Protein AF-A0A9W4H0G3-F1 (afdb_monomer)

Radius of gyration: 52.72 Å; Cα contacts (8 Å, |Δi|>4): 383; chains: 1; bounding box: 109×53×174 Å

Secondary structure (DSSP, 8-state):
---PPPPPPTTS-HHHHHHHHHHHHHHHTT---HHHHHHHTT--HHHHHHHHTTSSPPPHHHHHHHHHHHHHHTTSPPPHHHHHHHHHHHHHHHHHH-HHHHHHHHHHHHHHHHHHHHHHHHHHHHHHHHHHHHHHHHHHHHHHHHHHHHHHHHHHHHHHHHHHHHHHHHHHHHHHHHHHHHHHHHHHHHHHHHHHHHHHHHHHHHHHHHHHHHHHHHHHHTT--TTSHHHHHHHHHHHHHHHHHHHHHHHHHHHHHHHT-S------S-TTTS-TTGGGS-HHHHHHHHHHHHHT--HHHHHHHHHHHHHHS-HHHHHHHHHHHHHTT-THHHHHHHHHHHHS-HHHHHHHHHHHGGGSSHHHHHHHHHHHHS-HHHHHHHHHHHHHTT-HHHHHHHHHHHHT-S-HHHHHHHHHH--THHHHHHHHHHHHHS-GGGHHHHHHHHHHH-HHHHHHHHHHHHHH-GGGHHHHHHHHTTS-HHHHHHHHHHHHHHHHHHTTS----

Sequence (505 aa):
MHGQLLPVSDSASPEARALAEGLRDVFSGLRVSVRRYAGRCHRDPGTVSRYLNGSRVPPWSFVRQLIADVSEAHETPIRPEVFDHVKSLHRAALQTSNTDMYKVQILQDQLEETDRDQQRARIREQALIEAVQIRQRRIAELETAQLELGSRAQEERKQWIQTADEFQKEQKDLRSEIQRLQGEIEYLKEELGETRSEKSNLEAKCVELEERLAVAEASADSGTESRDLDSLERAQKEAEDAKTELNALKEELARLRSTEAPKAANFPHTAADQLQNVADLTPQQVTKTILLADLRADQIANHRLVQDIGRSYPLGRLVEVLKALRSANNRWLIQILIAMAKYRSPSEIFTFITEYGAEGAFGSEALQWFAQKRTGNDFFKMLEIFRAHGMTSEVDEMFLSAAARKDPEGVEATMDALGGSDFDTFVDYIATQRRPESMPTLITQLQDSHPETTATIIYKMYKMRPSDTQSLHSVLSTLDMEKEARLMESIISRFEGEGEGEGDR

Organism: NCBI:txid1436133

Structure (mmCIF, N/CA/C/O backbone):
data_AF-A0A9W4H0G3-F1
#
_entry.id   AF-A0A9W4H0G3-F1
#
loop_
_atom_site.group_PDB
_atom_site.id
_atom_site.type_symbol
_atom_site.label_atom_id
_atom_site.label_alt_id
_atom_site.label_comp_id
_atom_site.label_asym_id
_atom_site.label_entity_id
_atom_site.label_seq_id
_atom_site.pdbx_PDB_ins_code
_atom_site.Cartn_x
_atom_site.Cartn_y
_atom_site.Cartn_z
_atom_site.occupancy
_atom_site.B_iso_or_equiv
_atom_site.auth_seq_id
_atom_site.auth_comp_id
_atom_site.auth_asym_id
_atom_site.auth_atom_id
_atom_site.pdbx_PDB_model_num
ATOM 1 N N . MET A 1 1 ? 16.906 5.871 -80.535 1.00 36.62 1 MET A N 1
ATOM 2 C CA . MET A 1 1 ? 18.376 5.829 -80.690 1.00 36.62 1 MET A CA 1
ATOM 3 C C . MET A 1 1 ? 19.023 6.346 -79.414 1.00 36.62 1 MET A C 1
ATOM 5 O O . MET A 1 1 ? 19.024 7.549 -79.177 1.00 36.62 1 MET A O 1
ATOM 9 N N . HIS A 1 2 ? 19.484 5.440 -78.549 1.00 44.16 2 HIS A N 1
ATOM 10 C CA . HIS A 1 2 ? 20.264 5.797 -77.365 1.00 44.16 2 HIS A CA 1
ATOM 11 C C . HIS A 1 2 ? 21.616 6.335 -77.840 1.00 44.16 2 HIS A C 1
ATOM 13 O O . HIS A 1 2 ? 22.370 5.602 -78.472 1.00 44.16 2 HIS A O 1
ATOM 19 N N . GLY A 1 3 ? 21.903 7.618 -77.610 1.00 54.47 3 GLY A N 1
ATOM 20 C CA . GLY A 1 3 ? 23.253 8.140 -77.818 1.00 54.47 3 GLY A CA 1
ATOM 21 C C . GLY A 1 3 ? 24.188 7.395 -76.873 1.00 54.47 3 GLY A C 1
ATOM 22 O O . GLY A 1 3 ? 24.069 7.570 -75.661 1.00 54.47 3 GLY A O 1
ATOM 23 N N . GLN A 1 4 ? 25.025 6.511 -77.415 1.00 60.03 4 GLN A N 1
ATOM 24 C CA . GLN A 1 4 ? 25.956 5.705 -76.631 1.00 60.03 4 GLN A CA 1
ATOM 25 C C . GLN A 1 4 ? 26.903 6.635 -75.866 1.00 60.03 4 GLN A C 1
ATOM 27 O O . GLN A 1 4 ? 27.499 7.546 -76.442 1.00 60.03 4 GLN A O 1
ATOM 32 N N . LEU A 1 5 ? 26.995 6.427 -74.550 1.00 73.88 5 LEU A N 1
ATOM 33 C CA . LEU A 1 5 ? 27.988 7.088 -73.710 1.00 73.88 5 LEU A CA 1
ATOM 34 C C . LEU A 1 5 ? 29.380 6.685 -74.207 1.00 73.88 5 LEU A C 1
ATOM 36 O O . LEU A 1 5 ? 29.642 5.502 -74.411 1.00 73.88 5 LEU A O 1
ATOM 40 N N . LEU A 1 6 ? 30.269 7.663 -74.389 1.00 75.25 6 LEU A N 1
ATOM 41 C CA . LEU A 1 6 ? 31.675 7.394 -74.696 1.00 75.25 6 LEU A CA 1
ATOM 42 C C . LEU A 1 6 ? 32.296 6.514 -73.591 1.00 75.25 6 LEU A C 1
ATOM 44 O O . LEU A 1 6 ? 31.882 6.632 -72.432 1.00 75.25 6 LEU A O 1
ATOM 48 N N . PRO A 1 7 ? 33.286 5.657 -73.896 1.00 79.75 7 PRO A N 1
ATOM 49 C CA . PRO A 1 7 ? 34.031 4.938 -72.861 1.00 79.75 7 PRO A CA 1
ATOM 50 C C . PRO A 1 7 ? 34.630 5.920 -71.836 1.00 79.75 7 PRO A C 1
ATOM 52 O O . PRO A 1 7 ? 34.842 7.099 -72.141 1.00 79.75 7 PRO A O 1
ATOM 55 N N . VAL A 1 8 ? 34.813 5.471 -70.589 1.00 81.50 8 VAL A N 1
ATOM 56 C CA . VAL A 1 8 ? 35.473 6.294 -69.558 1.00 81.50 8 VAL A CA 1
ATOM 57 C C . VAL A 1 8 ? 36.903 6.572 -70.025 1.00 81.50 8 VAL A C 1
ATOM 59 O O . VAL A 1 8 ? 37.542 5.680 -70.570 1.00 81.50 8 VAL A O 1
ATOM 62 N N . SER A 1 9 ? 37.387 7.809 -69.889 1.00 79.56 9 SER A N 1
ATOM 63 C CA . SER A 1 9 ? 38.674 8.196 -70.481 1.00 79.56 9 SER A CA 1
ATOM 64 C C . SER A 1 9 ? 39.849 7.436 -69.853 1.00 79.56 9 SER A C 1
ATOM 66 O O . SER A 1 9 ? 39.998 7.408 -68.627 1.00 79.56 9 SER A O 1
ATOM 68 N N . ASP A 1 10 ? 40.752 6.912 -70.682 1.00 77.75 10 ASP A N 1
A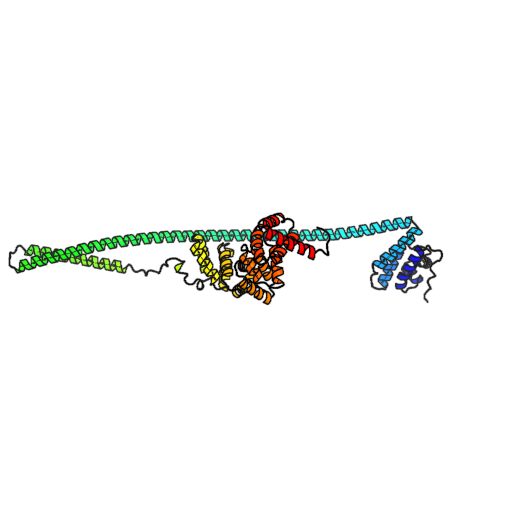TOM 69 C CA . ASP A 1 10 ? 42.004 6.297 -70.216 1.00 77.75 10 ASP A CA 1
ATOM 70 C C . ASP A 1 10 ? 42.951 7.328 -69.580 1.00 77.75 10 ASP A C 1
ATOM 72 O O . ASP A 1 10 ? 43.763 6.994 -68.723 1.00 77.75 10 ASP A O 1
ATOM 76 N N . SER A 1 11 ? 42.789 8.608 -69.928 1.00 79.69 11 SER A N 1
ATOM 77 C CA . SER A 1 11 ? 43.590 9.722 -69.407 1.00 79.69 11 SER A CA 1
ATOM 78 C C . SER A 1 11 ? 43.130 10.263 -68.044 1.00 79.69 11 SER A C 1
ATOM 80 O O . SER A 1 11 ? 43.718 11.225 -67.552 1.00 79.69 11 SER A O 1
ATOM 82 N N . ALA A 1 12 ? 42.036 9.745 -67.477 1.00 84.75 12 ALA A N 1
ATOM 83 C CA . ALA A 1 12 ? 41.513 10.193 -66.185 1.00 84.75 12 ALA A CA 1
ATOM 84 C C . ALA A 1 12 ? 42.270 9.533 -65.021 1.00 84.75 12 ALA A C 1
ATOM 86 O O . ALA A 1 12 ? 42.706 8.381 -65.130 1.00 84.75 12 ALA A O 1
ATOM 87 N N . SER A 1 13 ? 42.390 10.244 -63.894 1.00 91.19 13 SER A N 1
ATOM 88 C CA . SER A 1 13 ? 42.908 9.646 -62.660 1.00 91.19 13 SER A CA 1
ATOM 89 C C . SER A 1 13 ? 42.011 8.483 -62.205 1.00 91.19 13 SER A C 1
ATOM 91 O O . SER A 1 13 ? 40.814 8.471 -62.527 1.00 91.19 13 SER A O 1
ATOM 93 N N . PRO A 1 14 ? 42.551 7.497 -61.465 1.00 92.56 14 PRO A N 1
ATOM 94 C CA . PRO A 1 14 ? 41.766 6.379 -60.942 1.00 92.56 14 PRO A CA 1
ATOM 95 C C . PRO A 1 14 ? 40.518 6.828 -60.166 1.00 92.56 14 PRO A C 1
ATOM 97 O O . PRO A 1 14 ? 39.441 6.265 -60.340 1.00 92.56 14 PRO A O 1
ATOM 100 N N . GLU A 1 15 ? 40.632 7.900 -59.383 1.00 95.00 15 GLU A N 1
ATOM 101 C CA . GLU A 1 15 ? 39.551 8.454 -58.566 1.00 95.00 15 GLU A CA 1
ATOM 102 C C . GLU A 1 15 ? 38.477 9.137 -59.428 1.00 95.00 15 GLU A C 1
ATOM 104 O O . GLU A 1 15 ? 37.281 8.983 -59.179 1.00 95.00 15 GLU A O 1
ATOM 109 N N . ALA A 1 16 ? 38.878 9.854 -60.485 1.00 94.00 16 ALA A N 1
ATOM 110 C CA . ALA A 1 16 ? 37.942 10.470 -61.427 1.00 94.00 16 ALA A CA 1
ATOM 111 C C . ALA A 1 16 ? 37.203 9.426 -62.281 1.00 94.00 16 ALA A C 1
ATOM 113 O O . ALA A 1 16 ? 36.034 9.628 -62.620 1.00 94.00 16 ALA A O 1
ATOM 114 N N . ARG A 1 17 ? 37.858 8.300 -62.596 1.00 94.31 17 ARG A N 1
ATOM 115 C CA . ARG A 1 17 ? 37.243 7.140 -63.260 1.00 94.31 17 ARG A CA 1
ATOM 116 C C . ARG A 1 17 ? 36.185 6.489 -62.369 1.00 94.31 17 ARG A C 1
ATOM 118 O O . ARG A 1 17 ? 35.054 6.335 -62.818 1.00 94.31 17 ARG A O 1
ATOM 125 N N . ALA A 1 18 ? 36.517 6.216 -61.107 1.00 95.31 18 ALA A N 1
ATOM 126 C CA . ALA A 1 18 ? 35.584 5.630 -60.144 1.00 95.31 18 ALA A CA 1
ATOM 127 C C . ALA A 1 18 ? 34.345 6.519 -59.915 1.00 95.31 18 ALA A C 1
ATOM 129 O O . ALA A 1 18 ? 33.214 6.034 -59.916 1.00 95.31 18 ALA A O 1
ATOM 130 N N . LEU A 1 19 ? 34.528 7.843 -59.805 1.00 96.38 19 LEU A N 1
ATOM 131 C CA . LEU A 1 19 ? 33.403 8.782 -59.756 1.00 96.38 19 LEU A CA 1
ATOM 132 C C . LEU A 1 19 ? 32.550 8.723 -61.031 1.00 96.38 19 LEU A C 1
ATOM 134 O O . LEU A 1 19 ? 31.324 8.731 -60.949 1.00 96.38 19 LEU A O 1
ATOM 138 N N . ALA A 1 20 ? 33.174 8.700 -62.209 1.00 96.00 20 ALA A N 1
ATOM 139 C CA . ALA A 1 20 ? 32.451 8.665 -63.476 1.00 96.00 20 ALA A CA 1
ATOM 140 C C . ALA A 1 20 ? 31.594 7.400 -63.619 1.00 96.00 20 ALA A C 1
ATOM 142 O O . ALA A 1 20 ? 30.470 7.488 -64.109 1.00 96.00 20 ALA A O 1
ATOM 143 N N . GLU A 1 21 ? 32.097 6.253 -63.165 1.00 95.94 21 GLU A N 1
ATOM 144 C CA . GLU A 1 21 ? 31.357 4.989 -63.108 1.00 95.94 21 GLU A CA 1
ATOM 145 C C . GLU A 1 21 ? 30.159 5.093 -62.156 1.00 95.94 21 GLU A C 1
ATOM 147 O O . GLU A 1 21 ? 29.025 4.911 -62.596 1.00 95.94 21 GLU A O 1
ATOM 152 N N . GLY A 1 22 ? 30.367 5.549 -60.916 1.00 95.44 22 GLY A N 1
ATOM 153 C CA . GLY A 1 22 ? 29.266 5.751 -59.967 1.00 95.44 22 GLY A CA 1
ATOM 154 C C . GLY A 1 22 ? 28.200 6.739 -60.468 1.00 95.44 22 GLY A C 1
ATOM 155 O O . GLY A 1 22 ? 27.001 6.521 -60.297 1.00 95.44 22 GLY A O 1
ATOM 156 N N . LEU A 1 23 ? 28.604 7.813 -61.159 1.00 96.25 23 LEU A N 1
ATOM 157 C CA . LEU A 1 23 ? 27.663 8.760 -61.768 1.00 96.25 23 LEU A CA 1
ATOM 158 C C . LEU A 1 23 ? 26.910 8.164 -62.959 1.00 96.25 23 LEU A C 1
ATOM 160 O O . LEU A 1 23 ? 25.759 8.540 -63.180 1.00 96.25 23 LEU A O 1
ATOM 164 N N . ARG A 1 24 ? 27.523 7.263 -63.737 1.00 95.44 24 ARG A N 1
ATOM 165 C CA . ARG A 1 24 ? 26.830 6.540 -64.815 1.00 95.44 24 ARG A CA 1
ATOM 166 C C . ARG A 1 24 ? 25.776 5.603 -64.258 1.00 95.44 24 ARG A C 1
ATOM 168 O O . ARG A 1 24 ? 24.681 5.568 -64.815 1.00 95.44 24 ARG A O 1
ATOM 175 N N . ASP A 1 25 ? 26.086 4.910 -63.171 1.00 94.38 25 ASP A N 1
ATOM 176 C CA . ASP A 1 25 ? 25.150 4.002 -62.516 1.00 94.38 25 ASP A CA 1
ATOM 177 C C . ASP A 1 25 ? 23.925 4.769 -62.018 1.00 94.38 25 ASP A C 1
ATOM 179 O O . ASP A 1 25 ? 22.796 4.427 -62.375 1.00 94.38 25 ASP A O 1
ATOM 183 N N . VAL A 1 26 ? 24.135 5.891 -61.321 1.00 94.38 26 VAL A N 1
ATOM 184 C CA . VAL A 1 26 ? 23.048 6.791 -60.902 1.00 94.38 26 VAL A CA 1
ATOM 185 C C . VAL A 1 26 ? 22.286 7.350 -62.112 1.00 94.38 26 VAL A C 1
ATOM 187 O O . VAL A 1 26 ? 21.058 7.298 -62.155 1.00 94.38 26 VAL A O 1
ATOM 190 N N . PHE A 1 27 ? 22.989 7.838 -63.140 1.00 95.62 27 PHE A N 1
ATOM 191 C CA . PHE A 1 27 ? 22.377 8.403 -64.348 1.00 95.62 27 PHE A CA 1
ATOM 192 C C . PHE A 1 27 ? 21.528 7.391 -65.128 1.00 95.62 27 PHE A C 1
ATOM 194 O O . PHE A 1 27 ? 20.516 7.764 -65.728 1.00 95.62 27 PHE A O 1
ATOM 201 N N . SER A 1 28 ? 21.910 6.111 -65.116 1.00 93.06 28 SER A N 1
ATOM 202 C CA . SER A 1 28 ? 21.183 5.043 -65.806 1.00 93.06 28 SER A CA 1
ATOM 203 C C . SER A 1 28 ? 19.733 4.908 -65.318 1.00 93.06 28 SER A C 1
ATOM 205 O O . SER A 1 28 ? 18.846 4.606 -66.125 1.00 93.06 28 SER A O 1
ATOM 207 N N . GLY A 1 29 ? 19.472 5.249 -64.048 1.00 90.69 29 GLY A N 1
ATOM 208 C CA . GLY A 1 29 ? 18.135 5.274 -63.451 1.00 90.69 29 GLY A CA 1
ATOM 209 C C . GLY A 1 29 ? 17.160 6.213 -64.170 1.00 90.69 29 GLY A C 1
ATOM 210 O O . GLY A 1 29 ? 15.994 5.873 -64.357 1.00 90.69 29 GLY A O 1
ATOM 211 N N . LEU A 1 30 ? 17.642 7.338 -64.716 1.00 92.25 30 LEU A N 1
ATOM 212 C CA . LEU A 1 30 ? 16.787 8.314 -65.406 1.00 92.25 30 LEU A CA 1
ATOM 213 C C . LEU A 1 30 ? 16.228 7.827 -66.747 1.00 92.25 30 LEU A C 1
ATOM 215 O O . LEU A 1 30 ? 15.271 8.413 -67.256 1.00 92.25 30 LEU A O 1
ATOM 219 N N . ARG A 1 31 ? 16.857 6.826 -67.380 1.00 92.75 31 ARG A N 1
ATOM 220 C CA . ARG A 1 31 ? 16.489 6.306 -68.716 1.00 92.75 31 ARG A CA 1
ATOM 221 C C . ARG A 1 31 ? 16.353 7.386 -69.811 1.00 92.75 31 ARG A C 1
ATOM 223 O O . ARG A 1 31 ? 15.624 7.208 -70.789 1.00 92.75 31 ARG A O 1
ATOM 230 N N . VAL A 1 32 ? 17.078 8.503 -69.695 1.00 94.12 32 VAL A N 1
ATOM 231 C CA . VAL A 1 32 ? 17.123 9.583 -70.700 1.00 94.12 32 VAL A CA 1
ATOM 232 C C . VAL A 1 32 ? 18.492 9.679 -71.371 1.00 94.12 32 VAL A C 1
ATOM 234 O O . VAL A 1 32 ? 19.507 9.257 -70.829 1.00 94.12 32 VAL A O 1
ATOM 237 N N . SER A 1 33 ? 18.545 10.260 -72.573 1.00 94.62 33 SER A N 1
ATOM 238 C CA . SER A 1 33 ? 19.824 10.532 -73.237 1.00 94.62 33 SER A CA 1
ATOM 239 C C . SER A 1 33 ? 20.564 11.699 -72.577 1.00 94.62 33 SER A C 1
ATOM 241 O O . SER A 1 33 ? 19.934 12.637 -72.085 1.00 94.62 33 SER A O 1
ATOM 243 N N . VAL A 1 34 ? 21.902 11.698 -72.647 1.00 94.44 34 VAL A N 1
ATOM 244 C CA . VAL A 1 34 ? 22.754 12.788 -72.124 1.00 94.44 34 VAL A CA 1
ATOM 245 C C . VAL A 1 34 ? 22.317 14.151 -72.649 1.00 94.44 34 VAL A C 1
ATOM 247 O O . VAL A 1 34 ? 22.207 15.097 -71.882 1.00 94.44 34 VAL A O 1
ATOM 250 N N . ARG A 1 35 ? 22.004 14.256 -73.946 1.00 94.44 35 ARG A N 1
ATOM 251 C CA . ARG A 1 35 ? 21.556 15.513 -74.565 1.00 94.44 35 ARG A CA 1
ATOM 252 C C . ARG A 1 35 ? 20.224 16.002 -73.993 1.00 94.44 35 ARG A C 1
ATOM 254 O O . ARG A 1 35 ? 20.058 17.198 -73.781 1.00 94.44 35 ARG A O 1
ATOM 261 N N . ARG A 1 36 ? 19.290 15.082 -73.728 1.00 95.12 36 ARG A N 1
ATOM 262 C CA . ARG A 1 36 ? 17.996 15.405 -73.115 1.00 95.12 36 ARG A CA 1
ATOM 263 C C . ARG A 1 36 ? 18.170 15.821 -71.657 1.00 95.12 36 ARG A C 1
ATOM 265 O O . ARG A 1 36 ? 17.548 16.789 -71.237 1.00 95.12 36 ARG A O 1
ATOM 272 N N . TYR A 1 37 ? 19.029 15.128 -70.913 1.00 95.81 37 TYR A N 1
ATOM 273 C CA . TYR A 1 37 ? 19.329 15.480 -69.529 1.00 95.81 37 TYR A CA 1
ATOM 274 C C . TYR A 1 37 ? 20.061 16.819 -69.405 1.00 95.81 37 TYR A C 1
ATOM 276 O O . TYR A 1 37 ? 19.681 17.653 -68.594 1.00 95.81 37 TYR A O 1
ATOM 284 N N . ALA A 1 38 ? 21.047 17.070 -70.265 1.00 95.31 38 ALA A N 1
ATOM 285 C CA . ALA A 1 38 ? 21.763 18.340 -70.337 1.00 95.31 38 ALA A CA 1
ATOM 286 C C . ALA A 1 38 ? 20.810 19.523 -70.586 1.00 95.31 38 ALA A C 1
ATOM 288 O O . ALA A 1 38 ? 20.938 20.564 -69.947 1.00 95.31 38 ALA A O 1
ATOM 289 N N . GLY A 1 39 ? 19.794 19.330 -71.437 1.00 94.56 39 GLY A N 1
ATOM 290 C CA . GLY A 1 39 ? 18.720 20.306 -71.626 1.00 94.56 39 GLY A CA 1
ATOM 291 C C . GLY A 1 39 ? 17.882 20.554 -70.365 1.00 94.56 39 GLY A C 1
ATOM 292 O O . GLY A 1 39 ? 17.533 21.699 -70.103 1.00 94.56 39 GLY A O 1
ATOM 293 N N . ARG A 1 40 ? 17.605 19.512 -69.565 1.00 93.69 40 ARG A N 1
ATOM 294 C CA . ARG A 1 40 ? 16.868 19.631 -68.290 1.00 93.69 40 ARG A CA 1
ATOM 295 C C . ARG A 1 40 ? 17.660 20.379 -67.222 1.00 93.69 40 ARG A C 1
ATOM 297 O O . ARG A 1 40 ? 17.087 21.194 -66.517 1.00 93.69 40 ARG A O 1
ATOM 304 N N . CYS A 1 41 ? 18.966 20.138 -67.124 1.00 92.12 41 CYS A N 1
ATOM 305 C CA . CYS A 1 41 ? 19.822 20.814 -66.147 1.00 92.12 41 CYS A CA 1
ATOM 306 C C . CYS A 1 41 ? 20.472 22.106 -66.679 1.00 92.12 41 CYS A C 1
ATOM 308 O O . CYS A 1 41 ? 21.384 22.630 -66.040 1.00 92.12 41 CYS A O 1
ATOM 310 N N . HIS A 1 42 ? 20.025 22.612 -67.839 1.00 93.25 42 HIS A N 1
ATOM 311 C CA . HIS A 1 42 ? 20.534 23.822 -68.500 1.00 93.25 42 HIS A CA 1
ATOM 312 C C . HIS A 1 42 ? 22.064 23.850 -68.674 1.00 93.25 42 HIS A C 1
ATOM 314 O O . HIS A 1 42 ? 22.716 24.876 -68.477 1.00 93.25 42 HIS A O 1
ATOM 320 N N . ARG A 1 43 ? 22.661 22.713 -69.049 1.00 94.94 43 ARG A N 1
ATOM 321 C CA . ARG A 1 43 ? 24.102 22.581 -69.309 1.00 94.94 43 ARG A CA 1
ATOM 322 C C . ARG A 1 43 ? 24.370 22.149 -70.740 1.00 94.94 43 ARG A C 1
ATOM 324 O O . ARG A 1 43 ? 23.543 21.522 -71.395 1.00 94.94 43 ARG A O 1
ATOM 331 N N . ASP A 1 44 ? 25.572 22.452 -71.215 1.00 95.88 44 ASP A N 1
ATOM 332 C CA . ASP A 1 44 ? 26.033 21.962 -72.508 1.00 95.88 44 ASP A CA 1
ATOM 333 C C . ASP A 1 44 ? 26.163 20.417 -72.495 1.00 95.88 44 ASP A C 1
ATOM 335 O O . ASP A 1 44 ? 26.781 19.864 -71.572 1.00 95.88 44 ASP A O 1
ATOM 339 N N . PRO A 1 45 ? 25.625 19.693 -73.500 1.00 93.31 45 PRO A N 1
ATOM 340 C CA . PRO A 1 45 ? 25.727 18.235 -73.583 1.00 93.31 45 PRO A CA 1
ATOM 341 C C . PRO A 1 45 ? 27.164 17.705 -73.553 1.00 93.31 45 PRO A C 1
ATOM 343 O O . PRO A 1 45 ? 27.412 16.641 -72.983 1.00 93.31 45 PRO A O 1
ATOM 346 N N . GLY A 1 46 ? 28.117 18.445 -74.128 1.00 93.88 46 GLY A N 1
ATOM 347 C CA . GLY A 1 46 ? 29.535 18.103 -74.081 1.00 93.88 46 GLY A CA 1
ATOM 348 C C . GLY A 1 46 ? 30.090 18.177 -72.661 1.00 93.88 46 GLY A C 1
ATOM 349 O O . GLY A 1 46 ? 30.848 17.303 -72.251 1.00 93.88 46 GLY A O 1
ATOM 350 N N . THR A 1 47 ? 29.659 19.158 -71.869 1.00 94.50 47 THR A N 1
ATOM 351 C CA . THR A 1 47 ? 30.043 19.278 -70.454 1.00 94.50 47 THR A CA 1
ATOM 352 C C . THR A 1 47 ? 29.521 18.111 -69.616 1.00 94.50 47 THR A C 1
ATOM 354 O O . THR A 1 47 ? 30.291 17.514 -68.868 1.00 94.50 47 THR A O 1
ATOM 357 N N . VAL A 1 48 ? 28.250 17.730 -69.780 1.00 95.50 48 VAL A N 1
ATOM 358 C CA . VAL A 1 48 ? 27.677 16.565 -69.078 1.00 95.50 48 VAL A CA 1
ATOM 359 C C . VAL A 1 48 ? 28.383 15.275 -69.496 1.00 95.50 48 VAL A C 1
ATOM 361 O O . VAL A 1 48 ? 28.734 14.458 -68.648 1.00 95.50 48 VAL A O 1
ATOM 364 N N . SER A 1 49 ? 28.676 15.117 -70.790 1.00 95.12 49 SER A N 1
ATOM 365 C CA . SER A 1 49 ? 29.448 13.974 -71.282 1.00 95.12 49 SER A CA 1
ATOM 366 C C . SER A 1 49 ? 30.856 13.923 -70.684 1.00 95.12 49 SER A C 1
ATOM 368 O O . SER A 1 49 ? 31.337 12.834 -70.384 1.00 95.12 49 SER A O 1
ATOM 370 N N . ARG A 1 50 ? 31.514 15.076 -70.499 1.00 94.75 50 ARG A N 1
ATOM 371 C CA . ARG A 1 50 ? 32.842 15.170 -69.873 1.00 94.75 50 ARG A CA 1
ATOM 372 C C . ARG A 1 50 ? 32.829 14.829 -68.377 1.00 94.75 50 ARG A C 1
ATOM 374 O O . ARG A 1 50 ? 33.827 14.349 -67.854 1.00 94.75 50 ARG A O 1
ATOM 381 N N . TYR A 1 51 ? 31.705 15.048 -67.697 1.00 96.00 51 TYR A N 1
ATOM 382 C CA . TYR A 1 51 ? 31.519 14.604 -66.314 1.00 96.00 51 TYR A CA 1
ATOM 383 C C . TYR A 1 51 ? 31.322 13.093 -66.243 1.00 96.00 51 TYR A C 1
ATOM 385 O O . TYR A 1 51 ? 32.031 12.405 -65.517 1.00 96.00 51 TYR A O 1
ATOM 393 N N . LEU A 1 52 ? 30.409 12.566 -67.062 1.00 95.00 52 LEU A N 1
ATOM 394 C CA . LEU A 1 52 ? 30.102 11.137 -67.088 1.00 95.00 52 LEU A CA 1
ATOM 395 C C . LEU A 1 52 ? 31.251 10.289 -67.651 1.00 95.00 52 LEU A C 1
ATOM 397 O O . LEU A 1 52 ? 31.239 9.083 -67.473 1.00 95.00 52 LEU A O 1
ATOM 401 N N . ASN A 1 53 ? 32.237 10.852 -68.354 1.00 93.94 53 ASN A N 1
ATOM 402 C CA . ASN A 1 53 ? 33.420 10.115 -68.829 1.00 93.94 53 ASN A CA 1
ATOM 403 C C . ASN A 1 53 ? 34.687 10.325 -67.979 1.00 93.94 53 ASN A C 1
ATOM 405 O O . ASN A 1 53 ? 35.744 9.831 -68.366 1.00 93.94 53 ASN A O 1
ATOM 409 N N . GLY A 1 54 ? 34.596 11.071 -66.871 1.00 92.81 54 GLY A N 1
ATOM 410 C CA . GLY A 1 54 ? 35.704 11.290 -65.934 1.00 92.81 54 GLY A CA 1
ATOM 411 C C . GLY A 1 54 ? 36.786 12.267 -66.406 1.00 92.81 54 GLY A C 1
ATOM 412 O O . GLY A 1 54 ? 37.729 12.532 -65.670 1.00 92.81 54 GLY A O 1
ATOM 413 N N . SER A 1 55 ? 36.657 12.849 -67.604 1.00 92.44 55 SER A N 1
ATOM 414 C CA . SER A 1 55 ? 37.601 13.855 -68.129 1.00 92.44 55 SER A CA 1
ATOM 415 C C . SER A 1 55 ? 37.564 15.185 -67.367 1.00 92.44 55 SER A C 1
ATOM 417 O O . SER A 1 55 ? 38.500 15.980 -67.447 1.00 92.44 55 SER A O 1
ATOM 419 N N . ARG A 1 56 ? 36.477 15.447 -66.633 1.00 93.62 56 ARG A N 1
ATOM 420 C CA . ARG A 1 56 ? 36.312 16.608 -65.759 1.00 93.62 56 ARG A CA 1
ATOM 421 C C . ARG A 1 56 ? 35.491 16.215 -64.537 1.00 93.62 56 ARG A C 1
ATOM 423 O O . ARG A 1 56 ? 34.425 15.631 -64.685 1.00 93.62 56 ARG A O 1
ATOM 430 N N . VAL A 1 57 ? 35.928 16.615 -63.346 1.00 94.94 57 VAL A N 1
ATOM 431 C CA . VAL A 1 57 ? 35.147 16.410 -62.119 1.00 94.94 57 VAL A CA 1
ATOM 432 C C . VAL A 1 57 ? 33.978 17.412 -62.082 1.00 94.94 57 VAL A C 1
ATOM 434 O O . VAL A 1 57 ? 34.207 18.619 -62.238 1.00 94.94 57 VAL A O 1
ATOM 437 N N . PRO A 1 58 ? 32.716 16.958 -61.944 1.00 94.56 58 PRO A N 1
ATOM 438 C CA . PRO A 1 58 ? 31.569 17.856 -61.849 1.00 94.56 58 PRO A CA 1
ATOM 439 C C . PRO A 1 58 ? 31.563 18.651 -60.536 1.00 94.56 58 PRO A C 1
ATOM 441 O O . PRO A 1 58 ? 32.042 18.160 -59.515 1.00 94.56 58 PRO A O 1
ATOM 444 N N . PRO A 1 59 ? 30.963 19.856 -60.506 1.00 92.38 59 PRO A N 1
ATOM 445 C CA . PRO A 1 59 ? 30.662 20.523 -59.243 1.00 92.38 59 PRO A CA 1
ATOM 446 C C . PRO A 1 59 ? 29.634 19.708 -58.444 1.00 92.38 59 PRO A C 1
ATOM 448 O O . PRO A 1 59 ? 28.741 19.094 -59.030 1.00 92.38 59 PRO A O 1
ATOM 451 N N . TRP A 1 60 ? 29.704 19.752 -57.111 1.00 92.06 60 TRP A N 1
ATOM 452 C CA . TRP A 1 60 ? 28.808 18.976 -56.242 1.00 92.06 60 TRP A CA 1
ATOM 453 C C . TRP A 1 60 ? 27.318 19.289 -56.462 1.00 92.06 60 TRP A C 1
ATOM 455 O O . TRP A 1 60 ? 26.472 18.401 -56.397 1.00 92.06 60 TRP A O 1
ATOM 465 N N . SER A 1 61 ? 26.980 20.529 -56.835 1.00 90.56 61 SER A N 1
ATOM 466 C CA . SER A 1 61 ? 25.608 20.914 -57.201 1.00 90.56 61 SER A CA 1
ATOM 467 C C . SER A 1 61 ? 25.040 20.119 -58.380 1.00 90.56 61 SER A C 1
ATOM 469 O O . SER A 1 61 ? 23.856 19.804 -58.378 1.00 90.56 61 SER A O 1
ATOM 471 N N . PHE A 1 62 ? 25.873 19.751 -59.360 1.00 95.44 62 PHE A N 1
ATOM 472 C CA . PHE A 1 62 ? 25.450 18.895 -60.469 1.00 95.44 62 PHE A CA 1
ATOM 473 C C . PHE A 1 62 ? 25.166 17.468 -59.991 1.00 95.44 62 PHE A C 1
ATOM 475 O O . PHE A 1 62 ? 24.160 16.886 -60.380 1.00 95.44 62 PHE A O 1
ATOM 482 N N . VAL A 1 63 ? 26.028 16.923 -59.128 1.00 95.44 63 VAL A N 1
ATOM 483 C CA . VAL A 1 63 ? 25.864 15.569 -58.579 1.00 95.44 63 VAL A CA 1
ATOM 484 C C . VAL A 1 63 ? 24.594 15.476 -57.729 1.00 95.44 63 VAL A C 1
ATOM 486 O O . VAL A 1 63 ? 23.800 14.561 -57.922 1.00 95.44 63 VAL A O 1
ATOM 489 N N . ARG A 1 64 ? 24.344 16.463 -56.856 1.00 93.94 64 ARG A N 1
ATOM 490 C CA . ARG A 1 64 ? 23.104 16.540 -56.065 1.00 93.94 64 ARG A CA 1
ATOM 491 C C . ARG A 1 64 ? 21.856 16.639 -56.938 1.00 93.94 64 ARG A C 1
ATOM 493 O O . ARG A 1 64 ? 20.896 15.927 -56.670 1.00 93.94 64 ARG A O 1
ATOM 500 N N . GLN A 1 65 ? 21.880 17.477 -57.978 1.00 95.25 65 GLN A N 1
ATOM 501 C CA . GLN A 1 65 ? 20.756 17.593 -58.912 1.00 95.25 65 GLN A CA 1
ATOM 502 C C . GLN A 1 65 ? 20.478 16.257 -59.608 1.00 95.25 65 GLN A C 1
ATOM 504 O O . GLN A 1 65 ? 19.333 15.835 -59.671 1.00 95.25 65 GLN A O 1
ATOM 509 N N . LEU A 1 66 ? 21.523 15.557 -60.059 1.00 95.75 66 LEU A N 1
ATOM 510 C CA . LEU A 1 66 ? 21.380 14.249 -60.694 1.00 95.75 66 LEU A CA 1
ATOM 511 C C . LEU A 1 66 ? 20.726 13.216 -59.771 1.00 95.75 66 LEU A C 1
ATOM 513 O O . LEU A 1 66 ? 19.815 12.512 -60.192 1.00 95.75 66 LEU A O 1
ATOM 517 N N . ILE A 1 67 ? 21.158 13.147 -58.515 1.00 95.44 67 ILE A N 1
ATOM 518 C CA . ILE A 1 67 ? 20.569 12.253 -57.509 1.00 95.44 67 ILE A CA 1
ATOM 519 C C . ILE A 1 67 ? 19.104 12.633 -57.231 1.00 95.44 67 ILE A C 1
ATOM 521 O O . ILE A 1 67 ? 18.248 11.751 -57.137 1.00 95.44 67 ILE A O 1
ATOM 525 N N . ALA A 1 68 ? 18.797 13.928 -57.124 1.00 93.75 68 ALA A N 1
ATOM 526 C CA . ALA A 1 68 ? 17.431 14.406 -56.919 1.00 93.75 68 ALA A CA 1
ATOM 527 C C . ALA A 1 68 ? 16.518 14.023 -58.094 1.00 93.75 68 ALA A C 1
ATOM 529 O O . ALA A 1 68 ? 15.473 13.415 -57.876 1.00 93.75 68 ALA A O 1
ATOM 530 N N . ASP A 1 69 ? 16.964 14.271 -59.328 1.00 94.94 69 ASP A N 1
ATOM 531 C CA . ASP A 1 69 ? 16.220 13.934 -60.544 1.00 94.94 69 ASP A CA 1
ATOM 532 C C . ASP A 1 69 ? 15.971 12.416 -60.652 1.00 94.94 69 ASP A C 1
ATOM 534 O O . ASP A 1 69 ? 14.930 11.982 -61.145 1.00 94.94 69 ASP A O 1
ATOM 538 N N . VAL A 1 70 ? 16.928 11.589 -60.207 1.00 94.75 70 VAL A N 1
ATOM 539 C CA . VAL A 1 70 ? 16.789 10.120 -60.180 1.00 94.75 70 VAL A CA 1
ATOM 540 C C . VAL A 1 70 ? 15.784 9.690 -59.118 1.00 94.75 70 VAL A C 1
ATOM 542 O O . VAL A 1 70 ? 14.937 8.845 -59.398 1.00 94.75 70 VAL A O 1
ATOM 545 N N . SER A 1 71 ? 15.842 10.282 -57.923 1.00 92.44 71 SER A N 1
ATOM 546 C CA . SER A 1 71 ? 14.879 9.999 -56.848 1.00 92.44 71 SER A CA 1
ATOM 547 C C . SER A 1 71 ? 13.452 10.354 -57.276 1.00 92.44 71 SER A C 1
ATOM 549 O O . SER A 1 71 ? 12.529 9.578 -57.046 1.00 92.44 71 SER A O 1
ATOM 551 N N . GLU A 1 72 ? 13.281 11.493 -57.955 1.00 93.62 72 GLU A N 1
ATOM 552 C CA . GLU A 1 72 ? 11.997 11.935 -58.504 1.00 93.62 72 GLU A CA 1
ATOM 553 C C . GLU A 1 72 ? 11.495 10.987 -59.601 1.00 93.62 72 GLU A C 1
ATOM 555 O O . GLU A 1 72 ? 10.346 10.556 -59.567 1.00 93.62 72 GLU A O 1
ATOM 560 N N . ALA A 1 73 ? 12.362 10.585 -60.536 1.00 92.62 73 ALA A N 1
ATOM 561 C CA . ALA A 1 73 ? 11.996 9.671 -61.619 1.00 92.62 73 ALA A CA 1
ATOM 562 C C . ALA A 1 73 ? 11.593 8.261 -61.141 1.00 92.62 73 ALA A C 1
ATOM 564 O O . ALA A 1 73 ? 10.889 7.555 -61.865 1.00 92.62 73 ALA A O 1
ATOM 565 N 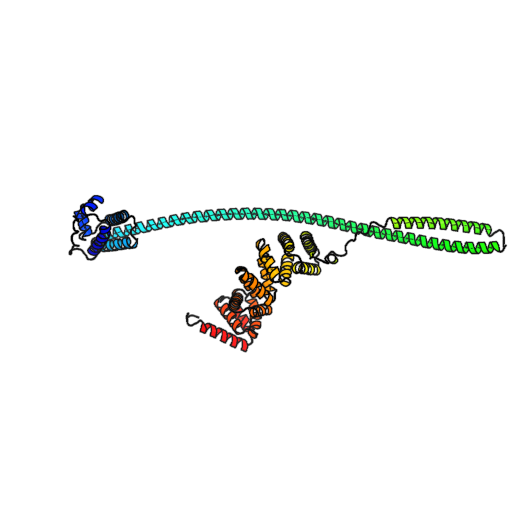N . HIS A 1 74 ? 12.050 7.844 -59.957 1.00 88.62 74 HIS A N 1
ATOM 566 C CA . HIS A 1 74 ? 11.730 6.548 -59.354 1.00 88.62 74 HIS A CA 1
ATOM 567 C C . HIS A 1 74 ? 10.665 6.617 -58.249 1.00 88.62 74 HIS A C 1
ATOM 569 O O . HIS A 1 74 ? 10.356 5.577 -57.666 1.00 88.62 74 HIS A O 1
ATOM 575 N N . GLU A 1 75 ? 10.142 7.809 -57.928 1.00 89.06 75 GLU A N 1
ATOM 576 C CA . GLU A 1 75 ? 9.196 8.060 -56.821 1.00 89.06 75 GLU A CA 1
ATOM 577 C C . GLU A 1 75 ? 9.648 7.475 -55.465 1.00 89.06 75 GLU A C 1
ATOM 579 O O . GLU A 1 75 ? 8.858 7.289 -54.542 1.00 89.06 75 GLU A O 1
ATOM 584 N N . THR A 1 76 ? 10.940 7.174 -55.332 1.00 85.81 76 THR A N 1
ATOM 585 C CA . THR A 1 76 ? 11.527 6.510 -54.170 1.00 85.81 76 THR A CA 1
ATOM 586 C C . THR A 1 76 ? 12.769 7.293 -53.765 1.00 85.81 76 THR A C 1
ATOM 588 O O . THR A 1 76 ? 13.630 7.536 -54.617 1.00 85.81 76 THR A O 1
ATOM 591 N N . PRO A 1 77 ? 12.909 7.688 -52.487 1.00 86.31 77 PRO A N 1
ATOM 592 C CA . PRO A 1 77 ? 14.114 8.363 -52.034 1.00 86.31 77 PRO A CA 1
ATOM 593 C C . PRO A 1 77 ? 15.323 7.443 -52.221 1.00 86.31 77 PRO A C 1
ATOM 595 O O . PRO A 1 77 ? 15.298 6.271 -51.834 1.00 86.31 77 PRO A O 1
ATOM 598 N N . ILE A 1 78 ? 16.394 7.974 -52.816 1.00 89.69 78 ILE A N 1
ATOM 599 C CA . ILE A 1 78 ? 17.669 7.259 -52.877 1.00 89.69 78 ILE A CA 1
ATOM 600 C C . ILE A 1 78 ? 18.135 6.960 -51.453 1.00 89.69 78 ILE A C 1
ATOM 602 O O . ILE A 1 78 ? 18.080 7.808 -50.560 1.00 89.69 78 ILE A O 1
ATOM 606 N N . ARG A 1 79 ? 18.596 5.725 -51.258 1.00 90.88 79 ARG A N 1
ATOM 607 C CA . ARG A 1 79 ? 19.123 5.259 -49.980 1.00 90.88 79 ARG A CA 1
ATOM 608 C C . ARG A 1 79 ? 20.313 6.128 -49.533 1.00 90.88 79 ARG A C 1
ATOM 610 O O . ARG A 1 79 ? 21.175 6.411 -50.374 1.00 90.88 79 ARG A O 1
ATOM 617 N N . PRO A 1 80 ? 20.402 6.523 -48.248 1.00 88.69 80 PRO A N 1
ATOM 618 C CA . PRO A 1 80 ? 21.489 7.364 -47.737 1.00 88.69 80 PRO A CA 1
ATOM 619 C C . PRO A 1 80 ? 22.882 6.816 -48.066 1.00 88.69 80 PRO A C 1
ATOM 621 O O . PRO A 1 80 ? 23.778 7.572 -48.429 1.00 88.69 80 PRO A O 1
ATOM 624 N N . GLU A 1 81 ? 23.039 5.492 -48.060 1.00 91.31 81 GLU A N 1
ATOM 625 C CA . GLU A 1 81 ? 24.316 4.823 -48.309 1.00 91.31 81 GLU A CA 1
ATOM 626 C C . GLU A 1 81 ? 24.832 5.067 -49.735 1.00 91.31 81 GLU A C 1
ATOM 628 O O . GLU A 1 81 ? 26.033 5.220 -49.950 1.00 91.31 81 GLU A O 1
ATOM 633 N N . VAL A 1 82 ? 23.931 5.149 -50.723 1.00 91.50 82 VAL A N 1
ATOM 634 C CA . VAL A 1 82 ? 24.293 5.440 -52.121 1.00 91.50 82 VAL A CA 1
ATOM 635 C C . VAL A 1 82 ? 24.716 6.901 -52.266 1.00 91.50 82 VAL A C 1
ATOM 637 O O . VAL A 1 82 ? 25.680 7.200 -52.971 1.00 91.50 82 VAL A O 1
ATOM 640 N N . PHE A 1 83 ? 24.029 7.812 -51.574 1.00 91.94 83 PHE A N 1
ATOM 641 C CA . PHE A 1 83 ? 24.390 9.227 -51.552 1.00 91.94 83 PHE A CA 1
ATOM 642 C C . PHE A 1 83 ? 25.780 9.440 -50.943 1.00 91.94 83 PHE A C 1
ATOM 644 O O . PHE A 1 83 ? 26.619 10.110 -51.549 1.00 91.94 83 PHE A O 1
ATOM 651 N N . ASP A 1 84 ? 26.047 8.822 -49.792 1.00 91.56 84 ASP A N 1
ATOM 652 C CA . ASP A 1 84 ? 27.334 8.911 -49.101 1.00 91.56 84 ASP A CA 1
ATOM 653 C C . ASP A 1 84 ? 28.461 8.268 -49.910 1.00 91.56 84 ASP A C 1
ATOM 655 O O . ASP A 1 84 ? 29.566 8.815 -49.987 1.00 91.56 84 ASP A O 1
ATOM 659 N N . HIS A 1 85 ? 28.176 7.156 -50.594 1.00 94.12 85 HIS A N 1
ATOM 660 C CA . HIS A 1 85 ? 29.132 6.520 -51.491 1.00 94.12 85 HIS A CA 1
ATOM 661 C C . HIS A 1 85 ? 29.527 7.442 -52.656 1.00 94.12 85 HIS A C 1
ATOM 663 O O . HIS A 1 85 ? 30.714 7.692 -52.875 1.00 94.12 85 HIS A O 1
ATOM 669 N N . VAL A 1 86 ? 28.551 8.031 -53.357 1.00 94.94 86 VAL A N 1
ATOM 670 C CA . VAL A 1 86 ? 28.812 8.975 -54.459 1.00 94.94 86 VAL A CA 1
ATOM 671 C C . VAL A 1 86 ? 29.507 10.245 -53.953 1.00 94.94 86 VAL A C 1
ATOM 673 O O . VAL A 1 86 ? 30.399 10.771 -54.624 1.00 94.94 86 VAL A O 1
ATOM 676 N N . LYS A 1 87 ? 29.164 10.719 -52.748 1.00 93.25 87 LYS A N 1
ATOM 677 C CA . LYS A 1 87 ? 29.843 11.842 -52.083 1.00 93.25 87 LYS A CA 1
ATOM 678 C C . LYS A 1 87 ? 31.312 11.532 -51.790 1.00 93.25 87 LYS A C 1
ATOM 680 O O . LYS A 1 87 ? 32.173 12.382 -52.015 1.00 93.25 87 LYS A O 1
ATOM 685 N N . SER A 1 88 ? 31.608 10.319 -51.328 1.00 94.12 88 SER A N 1
ATOM 686 C CA . SER A 1 88 ? 32.974 9.852 -51.067 1.00 94.12 88 SER A CA 1
ATOM 687 C C . SER A 1 88 ? 33.809 9.788 -52.350 1.00 94.12 88 SER A C 1
ATOM 689 O O . SER A 1 88 ? 34.897 10.367 -52.411 1.00 94.12 88 SER A O 1
ATOM 691 N N . LEU A 1 89 ? 33.260 9.195 -53.418 1.00 96.06 89 LEU A N 1
ATOM 692 C CA . LEU A 1 89 ? 33.904 9.159 -54.738 1.00 96.06 89 LEU A CA 1
ATOM 693 C C . LEU A 1 89 ? 34.170 10.568 -55.284 1.00 96.06 89 LEU A C 1
ATOM 695 O O . LEU A 1 89 ? 35.231 10.841 -55.848 1.00 96.06 89 LEU A O 1
ATOM 699 N N . HIS A 1 90 ? 33.222 11.488 -55.087 1.00 95.12 90 HIS A N 1
ATOM 700 C CA . HIS A 1 90 ? 33.353 12.876 -55.528 1.00 95.12 90 HIS A CA 1
ATOM 701 C C . HIS A 1 90 ? 34.482 13.610 -54.805 1.00 95.12 90 HIS A C 1
ATOM 703 O O . HIS A 1 90 ? 35.296 14.275 -55.449 1.00 95.12 90 HIS A O 1
ATOM 709 N N . ARG A 1 91 ? 34.583 13.430 -53.485 1.00 92.75 91 ARG A N 1
ATOM 710 C CA . ARG A 1 91 ? 35.668 13.976 -52.661 1.00 92.75 91 ARG A CA 1
ATOM 711 C C . ARG A 1 91 ? 37.035 13.446 -53.090 1.00 92.75 91 ARG A C 1
ATOM 713 O O . ARG A 1 91 ? 37.945 14.251 -53.276 1.00 92.75 91 ARG A O 1
ATOM 720 N N . ALA A 1 92 ? 37.162 12.138 -53.317 1.00 93.75 92 ALA A N 1
ATOM 721 C CA . ALA A 1 92 ? 38.411 11.525 -53.776 1.00 93.75 92 ALA A CA 1
ATOM 722 C C . ALA A 1 92 ? 38.863 12.082 -55.142 1.00 93.75 92 ALA A C 1
ATOM 724 O O . ALA A 1 92 ? 40.031 12.427 -55.335 1.00 93.75 92 ALA A O 1
ATOM 725 N N . ALA A 1 93 ? 37.925 12.256 -56.078 1.00 94.56 93 ALA A N 1
ATOM 726 C CA . ALA A 1 93 ? 38.211 12.842 -57.385 1.00 94.56 93 ALA A CA 1
ATOM 727 C C . ALA A 1 93 ? 38.554 14.345 -57.308 1.00 94.56 93 ALA A C 1
ATOM 729 O O . ALA A 1 93 ? 39.410 14.834 -58.049 1.00 94.56 93 ALA A O 1
ATOM 730 N N . LEU A 1 94 ? 37.910 15.106 -56.415 1.00 94.06 94 LEU A N 1
ATOM 731 C CA . LEU A 1 94 ? 38.241 16.518 -56.195 1.00 94.06 94 LEU A CA 1
ATOM 732 C C . LEU A 1 94 ? 39.614 16.698 -55.550 1.00 94.06 94 LEU A C 1
ATOM 734 O O . LEU A 1 94 ? 40.354 17.586 -55.960 1.00 94.06 94 LEU A O 1
ATOM 738 N N . GLN A 1 95 ? 39.972 15.854 -54.584 1.00 93.38 95 GLN A N 1
ATOM 739 C CA . GLN A 1 95 ? 41.253 15.939 -53.884 1.00 93.38 95 GLN A CA 1
ATOM 740 C C . GLN A 1 95 ? 42.447 15.795 -54.839 1.00 93.38 95 GLN A C 1
ATOM 742 O O . GLN A 1 95 ? 43.453 16.478 -54.664 1.00 93.38 95 GLN A O 1
ATOM 747 N N . THR A 1 96 ? 42.329 14.945 -55.863 1.00 92.88 96 THR A N 1
ATOM 748 C CA . THR A 1 96 ? 43.392 14.715 -56.856 1.00 92.88 96 THR A CA 1
ATOM 749 C C . THR A 1 96 ? 43.418 15.757 -57.973 1.00 92.88 96 THR A C 1
ATOM 751 O O . THR A 1 96 ? 44.481 16.035 -58.524 1.00 92.88 96 THR A O 1
ATOM 754 N N . SER A 1 97 ? 42.270 16.351 -58.313 1.00 90.69 97 SER A N 1
ATOM 755 C CA . SER A 1 97 ? 42.153 17.280 -59.446 1.00 90.69 97 SER A CA 1
ATOM 756 C C . SER A 1 97 ? 42.230 18.762 -59.066 1.00 90.69 97 SER A C 1
ATOM 758 O O . SER A 1 97 ? 42.719 19.561 -59.865 1.00 90.69 97 SER A O 1
ATOM 760 N N . ASN A 1 98 ? 41.739 19.158 -57.884 1.00 89.56 98 ASN A N 1
ATOM 761 C CA . ASN A 1 98 ? 41.726 20.546 -57.418 1.00 89.56 98 ASN A CA 1
ATOM 762 C C . ASN A 1 98 ? 41.626 20.649 -55.879 1.00 89.56 98 ASN A C 1
ATOM 764 O O . ASN A 1 98 ? 40.536 20.659 -55.298 1.00 89.56 98 ASN A O 1
ATOM 768 N N . THR A 1 99 ? 42.780 20.806 -55.227 1.00 89.25 99 THR A N 1
ATOM 769 C CA . THR A 1 99 ? 42.911 20.874 -53.763 1.00 89.25 99 THR A CA 1
ATOM 770 C C . THR A 1 99 ? 42.139 22.030 -53.118 1.00 89.25 99 THR A C 1
ATOM 772 O O . THR A 1 99 ? 41.596 21.867 -52.026 1.00 89.25 99 THR A O 1
ATOM 775 N N . ASP A 1 100 ? 42.059 23.197 -53.761 1.00 88.69 100 ASP A N 1
ATOM 776 C CA . ASP A 1 100 ? 41.379 24.362 -53.176 1.00 88.69 100 ASP A CA 1
ATOM 777 C C . ASP A 1 100 ? 39.857 24.198 -53.209 1.00 88.69 100 ASP A C 1
ATOM 779 O O . ASP A 1 100 ? 39.179 24.461 -52.214 1.00 88.69 100 ASP A O 1
ATOM 783 N N . MET A 1 101 ? 39.315 23.659 -54.306 1.00 83.69 101 MET A N 1
ATOM 784 C CA . MET A 1 101 ? 37.893 23.307 -54.389 1.00 83.69 101 MET A CA 1
ATOM 785 C C . MET A 1 101 ? 37.515 22.190 -53.412 1.00 83.69 101 MET A C 1
ATOM 787 O O . MET A 1 101 ? 36.425 22.223 -52.843 1.00 83.69 101 MET A O 1
ATOM 791 N N . TYR A 1 102 ? 38.416 21.232 -53.175 1.00 87.56 102 TYR A N 1
ATOM 792 C CA . TYR A 1 102 ? 38.236 20.202 -52.153 1.00 87.56 102 TYR A CA 1
ATOM 793 C C . TYR A 1 102 ? 38.113 20.803 -50.740 1.00 87.56 102 TYR A C 1
ATOM 795 O O . TYR A 1 102 ? 37.194 20.448 -50.003 1.00 87.56 102 TYR A O 1
ATOM 803 N N . LYS A 1 103 ? 38.965 21.774 -50.377 1.00 91.00 103 LYS A N 1
ATOM 804 C CA . LYS A 1 103 ? 38.872 22.479 -49.083 1.00 91.00 103 LYS A CA 1
ATOM 805 C C . LYS A 1 103 ? 37.554 23.238 -48.925 1.00 91.00 103 LYS A C 1
ATOM 807 O O . LYS A 1 103 ? 36.930 23.151 -47.871 1.00 91.00 103 LYS A O 1
ATOM 812 N N . VAL A 1 104 ? 37.111 23.951 -49.965 1.00 89.81 104 VAL A N 1
ATOM 813 C CA . VAL A 1 104 ? 35.814 24.653 -49.952 1.00 89.81 104 VAL A CA 1
ATOM 814 C C . VAL A 1 104 ? 34.665 23.665 -49.747 1.00 89.81 104 VAL A C 1
ATOM 816 O O . VAL A 1 104 ? 33.773 23.931 -48.946 1.00 89.81 104 VAL A O 1
ATOM 819 N N . GLN A 1 105 ? 34.707 22.508 -50.413 1.00 86.44 105 GLN A N 1
ATOM 820 C CA . GLN A 1 105 ? 33.689 21.469 -50.260 1.00 86.44 105 GLN A CA 1
ATOM 821 C C . GLN A 1 105 ? 33.654 20.895 -48.834 1.00 86.44 105 GLN A C 1
ATOM 823 O O . GLN A 1 105 ? 32.567 20.716 -48.291 1.00 86.44 105 GLN A O 1
ATOM 828 N N . ILE A 1 106 ? 34.812 20.658 -48.201 1.00 89.25 106 ILE A N 1
ATOM 829 C CA . ILE A 1 106 ? 34.872 20.227 -46.792 1.00 89.25 106 ILE A CA 1
ATOM 830 C C . ILE A 1 106 ? 34.210 21.261 -45.881 1.00 89.25 106 ILE A C 1
ATOM 832 O O . ILE A 1 106 ? 33.382 20.892 -45.054 1.00 89.25 106 ILE A O 1
ATOM 836 N N . LEU A 1 107 ? 34.550 22.543 -46.037 1.00 90.75 107 LEU A N 1
ATOM 837 C CA . LEU A 1 107 ? 33.992 23.607 -45.198 1.00 90.75 107 LEU A CA 1
ATOM 838 C C . LEU A 1 107 ? 32.475 23.743 -45.381 1.00 90.75 107 LEU A C 1
ATOM 840 O O . LEU A 1 107 ? 31.755 23.943 -44.408 1.00 90.75 107 LEU A O 1
ATOM 844 N N . GLN A 1 108 ? 31.977 23.596 -46.611 1.00 87.94 108 GLN A N 1
ATOM 845 C CA . GLN A 1 108 ? 30.537 23.580 -46.884 1.00 87.94 108 GLN A CA 1
ATOM 846 C C . GLN A 1 108 ? 29.847 22.380 -46.235 1.00 87.94 108 GLN A C 1
ATOM 848 O O . GLN A 1 108 ? 28.783 22.539 -45.647 1.00 87.94 108 GLN A O 1
ATOM 853 N N . ASP A 1 109 ? 30.457 21.196 -46.302 1.00 85.81 109 ASP A N 1
ATOM 854 C CA . ASP A 1 109 ? 29.914 19.999 -45.666 1.00 85.81 109 ASP A CA 1
ATOM 855 C C . ASP A 1 109 ? 29.873 20.135 -44.136 1.00 85.81 109 ASP A C 1
ATOM 857 O O . ASP A 1 109 ? 28.872 19.768 -43.526 1.00 85.81 109 ASP A O 1
ATOM 861 N N . GLN A 1 110 ? 30.921 20.705 -43.532 1.00 89.56 110 GLN A N 1
ATOM 862 C CA . GLN A 1 110 ? 30.977 20.988 -42.094 1.00 89.56 110 GLN A CA 1
ATOM 863 C C . GLN A 1 110 ? 29.926 22.019 -41.668 1.00 89.56 110 GLN A C 1
ATOM 865 O O . GLN A 1 110 ? 29.311 21.868 -40.612 1.00 89.56 110 GLN A O 1
ATOM 870 N N . LEU A 1 111 ? 29.694 23.052 -42.485 1.00 92.50 111 LEU A N 1
ATOM 871 C CA . LEU A 1 111 ? 28.648 24.041 -42.230 1.00 92.50 111 LEU A CA 1
ATOM 872 C C . LEU A 1 111 ? 27.256 23.404 -42.308 1.00 92.50 111 LEU A C 1
ATOM 874 O O . LEU A 1 111 ? 26.471 23.557 -41.380 1.00 92.50 111 LEU A O 1
ATOM 878 N N . GLU A 1 112 ? 26.974 22.630 -43.363 1.00 87.25 112 GLU A N 1
ATOM 879 C CA . GLU A 1 112 ? 25.700 21.916 -43.505 1.00 87.25 112 GLU A CA 1
ATOM 880 C C . GLU A 1 112 ? 25.455 20.932 -42.343 1.00 87.25 112 GLU A C 1
ATOM 882 O O . GLU A 1 112 ? 24.321 20.772 -41.897 1.00 87.25 112 GLU A O 1
ATOM 887 N N . GLU A 1 113 ? 26.494 20.247 -41.856 1.00 88.06 113 GLU A N 1
ATOM 888 C CA . GLU A 1 113 ? 26.406 19.359 -40.690 1.00 88.06 113 GLU A CA 1
ATOM 889 C C . GLU A 1 113 ? 26.116 20.138 -39.402 1.00 88.06 113 GLU A C 1
ATOM 891 O O . GLU A 1 113 ? 25.168 19.807 -38.688 1.00 88.06 113 GLU A O 1
ATOM 896 N N . THR A 1 114 ? 26.843 21.232 -39.169 1.00 92.94 114 THR A N 1
ATOM 897 C CA . THR A 1 114 ? 26.635 22.110 -38.007 1.00 92.94 114 THR A CA 1
ATOM 898 C C . THR A 1 114 ? 25.231 22.719 -38.006 1.00 92.94 114 THR A C 1
ATOM 900 O O . THR A 1 114 ? 24.582 22.761 -36.962 1.00 92.94 114 THR A O 1
ATOM 903 N N . ASP A 1 115 ? 24.716 23.132 -39.167 1.00 93.75 115 ASP A N 1
ATOM 904 C CA . ASP A 1 115 ? 23.359 23.667 -39.311 1.00 93.75 115 ASP A CA 1
ATOM 905 C C . ASP A 1 115 ? 22.293 22.603 -38.997 1.00 93.75 115 ASP A C 1
ATOM 907 O O . ASP A 1 115 ? 21.302 22.885 -38.313 1.00 93.75 115 ASP A O 1
ATOM 911 N N . ARG A 1 116 ? 22.494 21.354 -39.449 1.00 90.50 116 ARG A N 1
ATOM 912 C CA . ARG A 1 116 ? 21.597 20.234 -39.110 1.00 90.50 116 ARG A CA 1
ATOM 913 C C . ARG A 1 116 ? 21.604 19.954 -37.613 1.00 90.50 116 ARG A C 1
ATOM 915 O O . ARG A 1 116 ? 20.535 19.758 -37.033 1.00 90.50 116 ARG A O 1
ATOM 922 N N . ASP A 1 117 ? 22.773 19.950 -36.987 1.00 88.00 117 ASP A N 1
ATOM 923 C CA . ASP A 1 117 ? 22.894 19.704 -35.553 1.00 88.00 117 ASP A CA 1
ATOM 924 C C . ASP A 1 117 ? 22.318 20.854 -34.725 1.00 88.00 117 ASP A C 1
ATOM 926 O O . ASP A 1 117 ? 21.598 20.605 -33.756 1.00 88.00 117 ASP A O 1
ATOM 930 N N . GLN A 1 118 ? 22.505 22.104 -35.157 1.00 94.62 118 GLN A N 1
ATOM 931 C CA . GLN A 1 118 ? 21.842 23.259 -34.557 1.00 94.62 118 GLN A CA 1
ATOM 932 C C . GLN A 1 118 ? 20.317 23.129 -34.642 1.00 94.62 118 GLN A C 1
ATOM 934 O O . GLN A 1 118 ? 19.618 23.373 -33.657 1.00 94.62 118 GLN A O 1
ATOM 939 N N . GLN A 1 119 ? 19.781 22.719 -35.794 1.00 91.69 119 GLN A N 1
ATOM 940 C CA . GLN A 1 119 ? 18.340 22.549 -35.957 1.00 91.69 119 GLN A CA 1
ATOM 941 C C . GLN A 1 119 ? 17.794 21.411 -35.085 1.00 91.69 119 GLN A C 1
ATOM 943 O O . GLN A 1 119 ? 16.747 21.567 -34.454 1.00 91.69 119 GLN A O 1
ATOM 948 N N . ARG A 1 120 ? 18.516 20.288 -34.989 1.00 91.62 120 ARG A N 1
ATOM 949 C CA . ARG A 1 120 ? 18.174 19.183 -34.077 1.00 91.62 120 ARG A CA 1
ATOM 950 C C . ARG A 1 120 ? 18.184 19.636 -32.619 1.00 91.62 120 ARG A C 1
ATOM 952 O O . ARG A 1 120 ? 17.257 19.311 -31.879 1.00 91.62 120 ARG A O 1
ATOM 959 N N . ALA A 1 121 ? 19.194 20.408 -32.219 1.00 89.19 121 ALA A N 1
ATOM 960 C CA . ALA A 1 121 ? 19.295 20.958 -30.873 1.00 89.19 121 ALA A CA 1
ATOM 961 C C . ALA A 1 121 ? 18.118 21.891 -30.551 1.00 89.19 121 ALA A C 1
ATOM 963 O O . ALA A 1 121 ? 17.513 21.734 -29.496 1.00 89.19 121 ALA A O 1
ATOM 964 N N . ARG A 1 122 ? 17.723 22.775 -31.479 1.00 93.81 122 ARG A N 1
ATOM 965 C CA . ARG A 1 122 ? 16.560 23.670 -31.312 1.00 93.81 122 ARG A CA 1
ATOM 966 C C . ARG A 1 122 ? 15.240 22.916 -31.163 1.00 93.81 122 ARG A C 1
ATOM 968 O O . ARG A 1 122 ? 14.444 23.244 -30.291 1.00 93.81 122 ARG A O 1
ATOM 975 N N . ILE A 1 123 ? 15.005 21.888 -31.983 1.00 94.38 123 ILE A N 1
ATOM 976 C CA . ILE A 1 123 ? 13.798 21.049 -31.864 1.00 94.38 123 ILE A CA 1
ATOM 977 C C . ILE A 1 123 ? 13.775 20.351 -30.499 1.00 94.38 123 ILE A C 1
ATOM 979 O O . ILE A 1 123 ? 12.743 20.320 -29.830 1.00 94.38 123 ILE A O 1
ATOM 983 N N . ARG A 1 124 ? 14.925 19.823 -30.061 1.00 92.06 124 ARG A N 1
ATOM 984 C CA . ARG A 1 124 ? 15.058 19.180 -28.751 1.00 92.06 124 ARG A CA 1
ATOM 985 C C . ARG A 1 124 ? 14.835 20.163 -27.601 1.00 92.06 124 ARG A C 1
ATOM 987 O O . ARG A 1 124 ? 14.162 19.807 -26.641 1.00 92.06 124 ARG A O 1
ATOM 994 N N . GLU A 1 125 ? 15.382 21.370 -27.690 1.00 95.25 125 GLU A N 1
ATOM 995 C CA . GLU A 1 125 ? 15.183 22.441 -26.710 1.00 95.25 125 GLU A CA 1
ATOM 996 C C . GLU A 1 125 ? 13.699 22.795 -26.576 1.00 95.25 125 GLU A C 1
ATOM 998 O O . GLU A 1 125 ? 13.168 22.766 -25.468 1.00 95.25 125 GLU A O 1
ATOM 1003 N N . GLN A 1 126 ? 13.006 23.021 -27.694 1.00 95.81 126 GLN A N 1
ATOM 1004 C CA . GLN A 1 126 ? 11.576 23.333 -27.696 1.00 95.81 126 GLN A CA 1
ATOM 1005 C C . GLN A 1 126 ? 10.741 22.209 -27.061 1.00 95.81 126 GLN A C 1
ATOM 1007 O O . GLN A 1 126 ? 9.894 22.472 -26.206 1.00 95.81 126 GLN A O 1
ATOM 1012 N N . ALA A 1 127 ? 11.030 20.948 -27.400 1.00 92.75 127 ALA A N 1
ATOM 1013 C CA . ALA A 1 127 ? 10.356 19.797 -26.800 1.00 92.75 127 ALA A CA 1
ATOM 1014 C C . ALA A 1 127 ? 10.598 19.699 -25.281 1.00 92.75 127 ALA A C 1
ATOM 1016 O O . ALA A 1 127 ? 9.695 19.345 -24.521 1.00 92.75 127 ALA A O 1
ATOM 1017 N N . LEU A 1 128 ? 11.808 20.032 -24.817 1.00 89.50 128 LEU A N 1
ATOM 1018 C CA . LEU A 1 128 ? 12.127 20.066 -23.389 1.00 89.50 128 LEU A CA 1
ATOM 1019 C C . LEU A 1 128 ? 11.412 21.216 -22.670 1.00 89.50 128 LEU A C 1
ATOM 1021 O O . LEU A 1 128 ? 10.903 20.999 -21.572 1.00 89.50 128 LEU A O 1
ATOM 1025 N N . ILE A 1 129 ? 11.323 22.402 -23.280 1.00 94.19 129 ILE A N 1
ATOM 1026 C CA . ILE A 1 129 ? 10.572 23.542 -22.733 1.00 94.19 129 ILE A CA 1
ATOM 1027 C C . ILE A 1 129 ? 9.098 23.163 -22.544 1.00 94.19 129 ILE A C 1
ATOM 1029 O O . ILE A 1 129 ? 8.548 23.354 -21.458 1.00 94.19 129 ILE A O 1
ATOM 1033 N N . GLU A 1 130 ? 8.472 22.559 -23.554 1.00 97.06 130 GLU A N 1
ATOM 1034 C CA . GLU A 1 130 ? 7.079 22.105 -23.479 1.00 97.06 130 GLU A CA 1
ATOM 1035 C C . GLU A 1 130 ? 6.883 21.031 -22.400 1.00 97.06 130 GLU A C 1
ATOM 1037 O O . GLU A 1 130 ? 5.952 21.114 -21.594 1.00 97.06 130 GLU A O 1
ATOM 1042 N N . ALA A 1 131 ? 7.796 20.058 -22.315 1.00 90.81 131 ALA A N 1
ATOM 1043 C CA . ALA A 1 131 ? 7.754 19.023 -21.286 1.00 90.81 131 ALA A CA 1
ATOM 1044 C C . ALA A 1 131 ? 7.885 19.604 -19.866 1.00 90.81 131 ALA A C 1
ATOM 1046 O O . ALA A 1 131 ? 7.166 19.179 -18.957 1.00 90.81 131 ALA A O 1
ATOM 1047 N N . VAL A 1 132 ? 8.767 20.591 -19.665 1.00 95.06 132 VAL A N 1
ATOM 1048 C CA . VAL A 1 132 ? 8.917 21.297 -18.382 1.00 95.06 132 VAL A CA 1
ATOM 1049 C C . VAL A 1 132 ? 7.638 22.056 -18.034 1.00 95.06 132 VAL A C 1
ATOM 1051 O O . VAL A 1 132 ? 7.142 21.910 -16.918 1.00 95.06 132 VAL A O 1
ATOM 1054 N N . GLN A 1 133 ? 7.049 22.789 -18.980 1.00 97.06 133 GLN A N 1
ATOM 1055 C CA . GLN A 1 133 ? 5.800 23.527 -18.759 1.00 97.06 133 GLN A CA 1
ATOM 1056 C C . GLN A 1 133 ? 4.616 22.604 -18.427 1.00 97.06 133 GLN A C 1
ATOM 1058 O O . GLN A 1 133 ? 3.793 22.929 -17.570 1.00 97.06 133 GLN A O 1
ATOM 1063 N N . ILE A 1 134 ? 4.513 21.438 -19.076 1.00 97.25 134 ILE A N 1
ATOM 1064 C CA . ILE A 1 134 ? 3.495 20.423 -18.750 1.00 97.25 134 ILE A CA 1
ATOM 1065 C C . ILE A 1 134 ? 3.684 19.918 -17.315 1.00 97.25 134 ILE A C 1
ATOM 1067 O O . ILE A 1 134 ? 2.721 19.865 -16.550 1.00 97.25 134 ILE A O 1
ATOM 1071 N N . ARG A 1 135 ? 4.920 19.591 -16.924 1.00 90.94 135 ARG A N 1
ATOM 1072 C CA . ARG A 1 135 ? 5.216 19.105 -15.569 1.00 90.94 135 ARG A CA 1
ATOM 1073 C C . ARG A 1 135 ? 4.973 20.171 -14.502 1.00 90.94 135 ARG A C 1
ATOM 1075 O O . ARG A 1 135 ? 4.412 19.847 -13.465 1.00 90.94 135 ARG A O 1
ATOM 1082 N N . GLN A 1 136 ? 5.325 21.430 -14.761 1.00 96.00 136 GLN A N 1
ATOM 1083 C CA . GLN A 1 136 ? 5.055 22.545 -13.846 1.00 96.00 136 GLN A CA 1
ATOM 1084 C C . GLN A 1 136 ? 3.555 22.749 -13.616 1.00 96.00 136 GLN A C 1
ATOM 1086 O O . GLN A 1 136 ? 3.132 22.885 -12.472 1.00 96.00 136 GLN A O 1
ATOM 1091 N N . ARG A 1 137 ? 2.736 22.693 -14.677 1.00 97.88 137 ARG A N 1
ATOM 1092 C CA . ARG A 1 137 ? 1.271 22.732 -14.536 1.00 97.88 137 ARG A CA 1
ATOM 1093 C C . ARG A 1 137 ? 0.756 21.570 -13.694 1.00 97.88 137 ARG A C 1
ATOM 1095 O O . ARG A 1 137 ? -0.039 21.785 -12.788 1.00 97.88 137 ARG A O 1
ATOM 1102 N N . ARG A 1 138 ? 1.266 20.359 -13.938 1.00 95.56 138 ARG A N 1
ATOM 1103 C CA . ARG A 1 138 ? 0.876 19.180 -13.162 1.00 95.56 138 ARG A CA 1
ATOM 1104 C C . ARG A 1 138 ? 1.238 19.303 -11.680 1.00 95.56 138 ARG A C 1
ATOM 1106 O O . ARG A 1 138 ? 0.454 18.883 -10.838 1.00 95.56 138 ARG A O 1
ATOM 1113 N N . ILE A 1 139 ? 2.401 19.870 -11.363 1.00 94.19 139 ILE A N 1
ATOM 1114 C CA . ILE A 1 139 ? 2.805 20.138 -9.976 1.00 94.19 139 ILE A CA 1
ATOM 1115 C C . ILE A 1 139 ? 1.826 21.122 -9.325 1.00 94.19 139 ILE A C 1
ATOM 1117 O O . ILE A 1 139 ? 1.283 20.802 -8.274 1.00 94.19 139 ILE A O 1
ATOM 1121 N N . ALA A 1 140 ? 1.511 22.243 -9.980 1.00 96.06 140 ALA A N 1
ATOM 1122 C CA . ALA A 1 140 ? 0.575 23.236 -9.443 1.00 96.06 140 ALA A CA 1
ATOM 1123 C C . ALA A 1 140 ? -0.848 22.674 -9.220 1.00 96.06 140 ALA A C 1
ATOM 1125 O O . ALA A 1 140 ? -1.501 22.985 -8.221 1.00 96.06 140 ALA A O 1
ATOM 1126 N N . GLU A 1 141 ? -1.330 21.811 -10.122 1.00 96.50 141 GLU A N 1
ATOM 1127 C CA . GLU A 1 141 ? -2.597 21.085 -9.948 1.00 96.50 141 GLU A CA 1
ATOM 1128 C C . GLU A 1 141 ? -2.572 20.183 -8.706 1.00 96.50 141 GLU A C 1
ATOM 1130 O O . GLU A 1 141 ? -3.519 20.184 -7.918 1.00 96.50 141 GLU A O 1
ATOM 1135 N N . LEU A 1 142 ? -1.491 19.417 -8.521 1.00 91.38 142 LEU A N 1
ATOM 1136 C CA . LEU A 1 142 ? -1.335 18.520 -7.375 1.00 91.38 142 LEU A CA 1
ATOM 1137 C C . LEU A 1 142 ? -1.204 19.289 -6.056 1.00 91.38 142 LEU A C 1
ATOM 1139 O O . LEU A 1 142 ? -1.799 18.877 -5.064 1.00 91.38 142 LEU A O 1
ATOM 1143 N N . GLU A 1 143 ? -0.490 20.415 -6.043 1.00 95.94 143 GLU A N 1
ATOM 1144 C CA . GLU A 1 143 ? -0.385 21.299 -4.875 1.00 95.94 143 GLU A CA 1
ATOM 1145 C C . GLU A 1 143 ? -1.754 21.868 -4.480 1.00 95.94 143 GLU A C 1
ATOM 1147 O O . GLU A 1 143 ? -2.119 21.855 -3.303 1.00 95.94 143 GLU A O 1
ATOM 1152 N N . THR A 1 144 ? -2.556 22.295 -5.461 1.00 98.00 144 THR A N 1
ATOM 1153 C CA . THR A 1 144 ? -3.928 22.772 -5.219 1.00 98.00 144 THR A CA 1
ATOM 1154 C C . THR A 1 144 ? -4.801 21.657 -4.642 1.00 98.00 144 THR A C 1
ATOM 1156 O O . THR A 1 144 ? -5.459 21.851 -3.620 1.00 98.00 144 THR A O 1
ATOM 1159 N N . ALA A 1 145 ? -4.752 20.458 -5.230 1.00 92.62 145 ALA A N 1
ATOM 1160 C CA . ALA A 1 145 ? -5.492 19.301 -4.728 1.00 92.62 145 ALA A CA 1
ATOM 1161 C C . ALA A 1 145 ? -5.064 18.908 -3.301 1.00 92.62 145 ALA A C 1
ATOM 1163 O O . ALA A 1 145 ? -5.905 18.565 -2.469 1.00 92.62 145 ALA A O 1
ATOM 1164 N N . GLN A 1 146 ? -3.768 18.989 -2.986 1.00 92.19 146 GLN A N 1
ATOM 1165 C CA . GLN A 1 146 ? -3.249 18.719 -1.646 1.00 92.19 146 GLN A CA 1
ATOM 1166 C C . GLN A 1 146 ? -3.765 19.737 -0.620 1.00 92.19 146 GLN A C 1
ATOM 1168 O O . GLN A 1 146 ? -4.156 19.346 0.482 1.00 92.19 146 GLN A O 1
ATOM 1173 N N . LEU A 1 147 ? -3.804 21.026 -0.974 1.00 96.12 147 LEU A N 1
ATOM 1174 C CA . LEU A 1 147 ? -4.367 22.074 -0.119 1.00 96.12 147 LEU A CA 1
ATOM 1175 C C . LEU A 1 147 ? -5.864 21.854 0.137 1.00 96.12 147 LEU A C 1
ATOM 1177 O O . LEU A 1 147 ? -6.310 21.961 1.281 1.00 96.12 147 LEU A O 1
ATOM 1181 N N . GLU A 1 148 ? -6.634 21.490 -0.890 1.00 96.19 148 GLU A N 1
ATOM 1182 C CA . GLU A 1 148 ? -8.062 21.181 -0.751 1.00 96.19 148 GLU A CA 1
ATOM 1183 C C . GLU A 1 148 ? -8.309 19.969 0.156 1.00 96.19 148 GLU A C 1
ATOM 1185 O O . GLU A 1 148 ? -9.155 20.029 1.051 1.00 96.19 148 GLU A O 1
ATOM 1190 N N . LEU A 1 149 ? -7.553 18.882 -0.032 1.00 89.62 149 LEU A N 1
ATOM 1191 C CA . LEU A 1 149 ? -7.625 17.699 0.831 1.00 89.62 149 LEU A CA 1
ATOM 1192 C C . LEU A 1 149 ? -7.250 18.035 2.278 1.00 89.62 149 LEU A C 1
ATOM 1194 O O . LEU A 1 149 ? -7.940 17.607 3.203 1.00 89.62 149 LEU A O 1
ATOM 1198 N N . GLY A 1 150 ? -6.207 18.845 2.480 1.00 90.62 150 GLY A N 1
ATOM 1199 C CA . GLY A 1 150 ? -5.806 19.322 3.803 1.00 90.62 150 GLY A CA 1
ATOM 1200 C C . GLY A 1 150 ? -6.900 20.148 4.485 1.00 90.62 150 GLY A C 1
ATOM 1201 O O . GLY A 1 150 ? -7.186 19.940 5.664 1.00 90.62 150 GLY A O 1
ATOM 1202 N N . SER A 1 151 ? -7.564 21.035 3.737 1.00 94.62 151 SER A N 1
ATOM 1203 C CA . SER A 1 151 ? -8.682 21.835 4.244 1.00 94.62 151 SER A CA 1
ATOM 1204 C C . SER A 1 151 ? -9.891 20.971 4.619 1.00 94.62 151 SER A C 1
ATOM 1206 O O . SER A 1 151 ? -10.449 21.158 5.702 1.00 94.62 151 SER A O 1
ATOM 1208 N N . ARG A 1 152 ? -10.258 19.986 3.785 1.00 92.25 152 ARG A N 1
ATOM 1209 C CA . ARG A 1 152 ? -11.346 19.036 4.086 1.00 92.25 152 ARG A CA 1
ATOM 1210 C C . ARG A 1 152 ? -11.046 18.207 5.332 1.00 92.25 152 ARG A C 1
ATOM 1212 O O . ARG A 1 152 ? -11.879 18.153 6.230 1.00 92.25 152 ARG A O 1
ATOM 1219 N N . ALA A 1 153 ? -9.839 17.652 5.436 1.00 82.50 153 ALA A N 1
ATOM 1220 C CA . ALA A 1 153 ? -9.420 16.881 6.605 1.00 82.50 153 ALA A CA 1
ATOM 1221 C C . ALA A 1 153 ? -9.432 17.725 7.893 1.00 82.50 153 ALA A C 1
ATOM 1223 O O . ALA A 1 153 ? -9.799 17.237 8.963 1.00 82.50 153 ALA A O 1
ATOM 1224 N N . GLN A 1 154 ? -9.055 19.006 7.810 1.00 88.94 154 GLN A N 1
ATOM 1225 C CA . GLN A 1 154 ? -9.135 19.916 8.951 1.00 88.94 154 GLN A CA 1
ATOM 1226 C C . GLN A 1 154 ? -10.586 20.173 9.375 1.00 88.94 154 GLN A C 1
ATOM 1228 O O . GLN A 1 154 ? -10.860 20.232 10.574 1.00 88.94 154 GLN A O 1
ATOM 1233 N N . GLU A 1 155 ? -11.503 20.327 8.422 1.00 93.12 155 GLU A N 1
ATOM 1234 C CA . GLU A 1 155 ? -12.917 20.555 8.713 1.00 93.12 155 GLU A CA 1
ATOM 1235 C C . GLU A 1 155 ? -13.586 19.312 9.310 1.00 93.12 155 GLU A C 1
ATOM 1237 O O . GLU A 1 155 ? -14.219 19.404 10.360 1.00 93.12 155 GLU A O 1
ATOM 1242 N N . GLU A 1 156 ? -13.343 18.133 8.737 1.00 82.50 156 GLU A N 1
ATOM 1243 C CA . GLU A 1 156 ? -13.774 16.857 9.317 1.00 82.50 156 GLU A CA 1
ATOM 1244 C C . GLU A 1 156 ? -13.240 16.696 10.743 1.00 82.50 156 GLU A C 1
ATOM 1246 O O . GLU A 1 156 ? -13.984 16.354 11.661 1.00 82.50 156 GLU A O 1
ATOM 1251 N N . ARG A 1 157 ? -11.960 17.017 10.978 1.00 84.31 157 ARG A N 1
ATOM 1252 C CA . ARG A 1 157 ? -11.372 16.964 12.322 1.00 84.31 157 ARG A CA 1
ATOM 1253 C C . ARG A 1 157 ? -12.083 17.895 13.305 1.00 84.31 157 ARG A C 1
ATOM 1255 O O . ARG A 1 157 ? -12.283 17.499 14.451 1.00 84.31 157 ARG A O 1
ATOM 1262 N N . LYS A 1 158 ? -12.461 19.111 12.897 1.00 91.06 158 LYS A N 1
ATOM 1263 C CA . LYS A 1 158 ? -13.235 20.023 13.757 1.00 91.06 158 LYS A CA 1
ATOM 1264 C C . LYS A 1 158 ? -14.608 19.444 14.088 1.00 91.06 158 LYS A C 1
ATOM 1266 O O . LYS A 1 158 ? -14.992 19.476 15.252 1.00 91.06 158 LYS A O 1
ATOM 1271 N N . GLN A 1 159 ? -15.304 18.880 13.101 1.00 90.19 159 GLN A N 1
ATOM 1272 C CA . GLN A 1 159 ? -16.610 18.241 13.303 1.00 90.19 159 GLN A CA 1
ATOM 1273 C C . GLN A 1 159 ? -16.511 17.061 14.276 1.00 90.19 159 GLN A C 1
ATOM 1275 O O . GLN A 1 159 ? -17.332 16.934 15.184 1.00 90.19 159 GLN A O 1
ATOM 1280 N N . TRP A 1 160 ? -15.466 16.238 14.149 1.00 77.62 160 TRP A N 1
ATOM 1281 C CA . TRP A 1 160 ? -15.203 15.141 15.079 1.00 77.62 160 TRP A CA 1
ATOM 1282 C C . TRP A 1 160 ? -14.915 15.624 16.499 1.00 77.62 160 TRP A C 1
ATOM 1284 O O . TRP A 1 160 ? -15.452 15.052 17.444 1.00 77.62 160 TRP A O 1
ATOM 1294 N N . ILE A 1 161 ? -14.106 16.678 16.663 1.00 85.00 161 ILE A N 1
ATOM 1295 C CA . ILE A 1 161 ? -13.833 17.274 17.981 1.00 85.00 161 ILE A CA 1
ATOM 1296 C C . ILE A 1 161 ? -15.129 17.806 18.601 1.00 85.00 161 ILE A C 1
ATOM 1298 O O . ILE A 1 161 ? -15.419 17.490 19.749 1.00 85.00 161 ILE A O 1
ATOM 1302 N N . GLN A 1 162 ? -15.942 18.537 17.834 1.00 89.94 162 GLN A N 1
ATOM 1303 C CA . GLN A 1 162 ? -17.226 19.047 18.312 1.00 89.94 162 GLN A CA 1
ATOM 1304 C C . GLN A 1 162 ? -18.159 17.909 18.753 1.00 89.94 162 GLN A C 1
ATOM 1306 O O . GLN A 1 162 ? -18.717 17.951 19.846 1.00 89.94 162 GLN A O 1
ATOM 1311 N N . THR A 1 163 ? -18.281 16.869 17.929 1.00 82.94 163 THR A N 1
ATOM 1312 C CA . THR A 1 163 ? -19.111 15.696 18.232 1.00 82.94 163 THR A CA 1
ATOM 1313 C C . THR A 1 163 ? -18.609 14.975 19.491 1.00 82.94 163 THR A C 1
ATOM 1315 O O . THR A 1 163 ? -19.399 14.541 20.328 1.00 82.94 163 THR A O 1
ATOM 1318 N N . ALA A 1 164 ? -17.289 14.861 19.663 1.00 78.19 164 ALA A N 1
ATOM 1319 C CA . ALA A 1 164 ? -16.689 14.267 20.854 1.00 78.19 164 ALA A CA 1
ATOM 1320 C C . ALA A 1 164 ? -16.965 15.097 22.120 1.00 78.19 164 ALA A C 1
ATOM 1322 O O . ALA A 1 164 ? -17.288 14.520 23.160 1.00 78.19 164 ALA A O 1
ATOM 1323 N N . ASP A 1 165 ? -16.897 16.428 22.032 1.00 87.38 165 ASP A N 1
ATOM 1324 C CA . ASP A 1 165 ? -17.222 17.334 23.138 1.00 87.38 165 ASP A CA 1
ATOM 1325 C C . ASP A 1 165 ? -18.705 17.238 23.534 1.00 87.38 165 ASP A C 1
ATOM 1327 O O . ASP A 1 165 ? -19.032 17.232 24.723 1.00 87.38 165 ASP A O 1
ATOM 1331 N N . GLU A 1 166 ? -19.610 17.133 22.556 1.00 90.00 166 GLU A N 1
ATOM 1332 C CA . GLU A 1 166 ? -21.046 16.921 22.780 1.00 90.00 166 GLU A CA 1
ATOM 1333 C C . GLU A 1 166 ? -21.306 15.596 23.512 1.00 90.00 166 GLU A C 1
ATOM 1335 O O . GLU A 1 166 ? -21.960 15.591 24.558 1.00 90.00 166 GLU A O 1
ATOM 1340 N N . PHE A 1 167 ? -20.702 14.494 23.058 1.00 77.31 167 PHE A N 1
ATOM 1341 C CA . PHE A 1 167 ? -20.800 13.207 23.754 1.00 77.31 167 PHE A CA 1
ATOM 1342 C C . PHE A 1 167 ? -20.182 13.234 25.154 1.00 77.31 167 PHE A C 1
ATOM 1344 O O . PHE A 1 167 ? -20.688 12.585 26.071 1.00 77.31 167 PHE A O 1
ATOM 1351 N N . GLN A 1 168 ? -19.088 13.972 25.354 1.00 84.75 168 GLN A N 1
ATOM 1352 C CA . GLN A 1 168 ? -18.477 14.099 26.674 1.00 84.75 168 GLN A CA 1
ATOM 1353 C C . GLN A 1 168 ? -19.392 14.856 27.645 1.00 84.75 168 GLN A C 1
ATOM 1355 O O . GLN A 1 168 ? -19.440 14.508 28.828 1.00 84.75 168 GLN A O 1
ATOM 1360 N N . LYS A 1 169 ? -20.114 15.877 27.166 1.00 90.19 169 LYS A N 1
ATOM 1361 C CA . LYS A 1 169 ? -21.131 16.585 27.956 1.00 90.19 169 LYS A CA 1
ATOM 1362 C C . LYS A 1 169 ? -22.280 15.653 28.321 1.00 90.19 169 LYS A C 1
ATOM 1364 O O . LYS A 1 169 ? -22.522 15.468 29.506 1.00 90.19 169 LYS A O 1
ATOM 1369 N N . GLU A 1 170 ? -22.869 14.968 27.342 1.00 86.62 170 GLU A N 1
ATOM 1370 C CA . GLU A 1 170 ? -23.948 13.999 27.581 1.00 86.62 170 GLU A CA 1
ATOM 1371 C C . GLU A 1 170 ? -23.522 12.914 28.584 1.00 86.62 170 GLU A C 1
ATOM 1373 O O . GLU A 1 170 ? -24.260 12.566 29.503 1.00 86.62 170 GLU A O 1
ATOM 1378 N N . GLN A 1 171 ? -22.285 12.415 28.480 1.00 81.19 171 GLN A N 1
ATOM 1379 C CA . GLN A 1 171 ? -21.757 11.445 29.434 1.00 81.19 171 GLN A CA 1
ATOM 1380 C C . GLN A 1 171 ? -21.640 12.020 30.853 1.00 81.19 171 GLN A C 1
ATOM 1382 O O . GLN A 1 171 ? -21.897 11.301 31.821 1.00 81.19 171 GLN A O 1
ATOM 1387 N N . LYS A 1 172 ? -21.206 13.277 31.000 1.00 90.25 172 LYS A N 1
ATOM 1388 C CA . LYS A 1 172 ? -21.136 13.942 32.308 1.00 90.25 172 LYS A CA 1
ATOM 1389 C C . LYS A 1 172 ? -22.533 14.128 32.895 1.00 90.25 172 LYS A C 1
ATOM 1391 O O . LYS A 1 172 ? -22.710 13.790 34.061 1.00 90.25 172 LYS A O 1
ATOM 1396 N N . ASP A 1 173 ? -23.494 14.552 32.081 1.00 91.00 173 ASP A N 1
ATOM 1397 C CA . ASP A 1 173 ? -24.881 14.776 32.495 1.00 91.00 173 ASP A CA 1
ATOM 1398 C C . ASP A 1 173 ? -25.558 13.465 32.924 1.00 91.00 173 ASP A C 1
ATOM 1400 O O . ASP A 1 173 ? -26.184 13.388 33.980 1.00 91.00 173 ASP A O 1
ATOM 1404 N N . LEU A 1 174 ? -25.355 12.380 32.168 1.00 87.06 174 LEU A N 1
ATOM 1405 C CA . LEU A 1 174 ? -25.844 11.053 32.550 1.00 87.06 174 LEU A CA 1
ATOM 1406 C C . LEU A 1 174 ? -25.183 10.544 33.835 1.00 87.06 174 LEU A C 1
ATOM 1408 O O . LEU A 1 174 ? -25.838 9.898 34.648 1.00 87.06 174 LEU A O 1
ATOM 1412 N N . ARG A 1 175 ? -23.892 10.824 34.052 1.00 88.62 175 ARG A N 1
ATOM 1413 C CA . ARG A 1 175 ? -23.213 10.446 35.302 1.00 88.62 175 ARG A CA 1
ATOM 1414 C C . ARG A 1 175 ? -23.737 11.230 36.497 1.00 88.62 175 ARG A C 1
ATOM 1416 O O . ARG A 1 175 ? -23.925 10.619 37.545 1.00 88.62 175 ARG A O 1
ATOM 1423 N N . SER A 1 176 ? -23.961 12.538 36.361 1.00 91.88 176 SER A N 1
ATOM 1424 C CA . SER A 1 176 ? -24.547 13.333 37.443 1.00 91.88 176 SER A CA 1
ATOM 1425 C C . SER A 1 176 ? -25.974 12.890 37.738 1.00 91.88 176 SER A C 1
ATOM 1427 O O . SER A 1 176 ? -26.336 12.793 38.905 1.00 91.88 176 SER A O 1
ATOM 1429 N N . GLU A 1 177 ? -26.753 12.532 36.716 1.00 90.69 177 GLU A N 1
ATOM 1430 C CA . GLU A 1 177 ? -28.098 11.989 36.906 1.00 90.69 177 GLU A CA 1
ATOM 1431 C C . GLU A 1 177 ? -28.082 10.620 37.597 1.00 90.69 177 GLU A C 1
ATOM 1433 O O . GLU A 1 177 ? -28.838 10.399 38.540 1.00 90.69 177 GLU A O 1
ATOM 1438 N N . ILE A 1 178 ? -27.169 9.719 37.215 1.00 88.19 178 ILE A N 1
ATOM 1439 C CA . ILE A 1 178 ? -26.977 8.441 37.919 1.00 88.19 178 ILE A CA 1
ATOM 1440 C C . ILE A 1 178 ? -26.620 8.683 39.389 1.00 88.19 178 ILE A C 1
ATOM 1442 O O . ILE A 1 178 ? -27.200 8.047 40.263 1.00 88.19 178 ILE A O 1
ATOM 1446 N N . GLN A 1 179 ? -25.693 9.601 39.678 1.00 93.38 179 GLN A N 1
ATOM 1447 C CA . GLN A 1 179 ? -25.313 9.936 41.055 1.00 93.38 179 GLN A CA 1
ATOM 1448 C C . GLN A 1 179 ? -26.485 10.534 41.842 1.00 93.38 179 GLN A C 1
ATOM 1450 O O . GLN A 1 179 ? -26.687 10.174 43.000 1.00 93.38 179 GLN A O 1
ATOM 1455 N N . ARG A 1 180 ? -27.283 11.404 41.210 1.00 96.81 180 ARG A N 1
ATOM 1456 C CA . ARG A 1 180 ? -28.493 11.988 41.801 1.00 96.81 180 ARG A CA 1
ATOM 1457 C C . ARG A 1 180 ? -29.504 10.902 42.163 1.00 96.81 180 ARG A C 1
ATOM 1459 O O . ARG A 1 180 ? -29.958 10.859 43.302 1.00 96.81 180 ARG A O 1
ATOM 1466 N N . LEU A 1 181 ? -29.807 10.006 41.224 1.00 91.56 181 LEU A N 1
ATOM 1467 C CA . LEU A 1 181 ? -30.738 8.893 41.427 1.00 91.56 181 LEU A CA 1
ATOM 1468 C C . LEU A 1 181 ? -30.232 7.899 42.478 1.00 91.56 181 LEU A C 1
ATOM 1470 O O . LEU A 1 181 ? -31.018 7.391 43.267 1.00 91.56 181 LEU A O 1
ATOM 1474 N N . GLN A 1 182 ? -28.925 7.631 42.531 1.00 90.75 182 GLN A N 1
ATOM 1475 C CA . GLN A 1 182 ? -28.335 6.807 43.590 1.00 90.75 182 GLN A CA 1
ATOM 1476 C C . GLN A 1 182 ? -28.511 7.441 44.973 1.00 90.75 182 GLN A C 1
ATOM 1478 O O . GLN A 1 182 ? -28.850 6.731 45.916 1.00 90.75 182 GLN A O 1
ATOM 1483 N N . GLY A 1 183 ? -28.322 8.759 45.085 1.00 92.31 183 GLY A N 1
ATOM 1484 C CA . GLY A 1 183 ? -28.592 9.495 46.322 1.00 92.31 183 GLY A CA 1
ATOM 1485 C C . GLY A 1 183 ? -30.067 9.444 46.727 1.00 92.31 183 GLY A C 1
ATOM 1486 O O . GLY A 1 183 ? -30.369 9.213 47.891 1.00 92.31 183 GLY A O 1
ATOM 1487 N N . GLU A 1 184 ? -30.980 9.589 45.765 1.00 92.88 184 GLU A N 1
ATOM 1488 C CA . GLU A 1 184 ? -32.429 9.483 45.987 1.00 92.88 184 GLU A CA 1
ATOM 1489 C C . GLU A 1 184 ? -32.838 8.078 46.459 1.00 92.88 184 GLU A C 1
ATOM 1491 O O . GLU A 1 184 ? -33.599 7.943 47.411 1.00 92.88 184 GLU A O 1
ATOM 1496 N N . ILE A 1 185 ? -32.273 7.025 45.856 1.00 89.44 185 ILE A N 1
ATOM 1497 C CA . ILE A 1 185 ? -32.494 5.638 46.289 1.00 89.44 185 ILE A CA 1
ATOM 1498 C C . ILE A 1 185 ? -32.005 5.420 47.723 1.00 89.44 185 ILE A C 1
ATOM 1500 O O . ILE A 1 185 ? -32.677 4.737 48.492 1.00 89.44 185 ILE A O 1
ATOM 1504 N N . GLU A 1 186 ? -30.833 5.944 48.081 1.00 93.31 186 GLU A N 1
ATOM 1505 C CA . GLU A 1 186 ? -30.291 5.764 49.430 1.00 93.31 186 GLU A CA 1
ATOM 1506 C C . GLU A 1 186 ? -31.138 6.493 50.478 1.00 93.31 186 GLU A C 1
ATOM 1508 O O . GLU A 1 186 ? -31.476 5.900 51.499 1.00 93.31 186 GLU A O 1
ATOM 1513 N N . TYR A 1 187 ? -31.576 7.716 50.171 1.00 93.31 187 TYR A N 1
ATOM 1514 C CA . TYR A 1 187 ? -32.513 8.471 51.003 1.00 93.31 187 TYR A CA 1
ATOM 1515 C C . TYR A 1 187 ? -33.832 7.714 51.224 1.00 93.31 187 TYR A C 1
ATOM 1517 O O . TYR A 1 187 ? -34.247 7.508 52.361 1.00 93.31 187 TYR A O 1
ATOM 1525 N N . LEU A 1 188 ? -34.456 7.216 50.150 1.00 89.31 188 LEU A N 1
ATOM 1526 C CA . LEU A 1 188 ? -35.710 6.458 50.246 1.00 89.31 188 LEU A CA 1
ATOM 1527 C C . LEU A 1 188 ? -35.549 5.148 51.031 1.00 89.31 188 LEU A C 1
ATOM 1529 O O . LEU A 1 188 ? -36.474 4.711 51.714 1.00 89.31 188 LEU A O 1
ATOM 1533 N N . LYS A 1 189 ? -34.382 4.497 50.953 1.00 89.19 189 LYS A N 1
ATOM 1534 C CA . LYS A 1 189 ? -34.086 3.306 51.763 1.00 89.19 189 LYS A CA 1
ATOM 1535 C C . LYS A 1 189 ? -33.963 3.628 53.246 1.00 89.19 189 LYS A C 1
ATOM 1537 O O . LYS A 1 189 ? -34.405 2.812 54.055 1.00 89.19 189 LYS A O 1
ATOM 1542 N N . GLU A 1 190 ? -33.342 4.755 53.587 1.00 93.50 190 GLU A N 1
ATOM 1543 C CA . GLU A 1 190 ? -33.227 5.236 54.965 1.00 93.50 190 GLU A CA 1
ATOM 1544 C C . GLU A 1 190 ? -34.616 5.544 55.534 1.00 93.50 190 GLU A C 1
ATOM 1546 O O . GLU A 1 190 ? -34.995 4.945 56.540 1.00 93.50 190 GLU A O 1
ATOM 1551 N N . GLU A 1 191 ? -35.425 6.327 54.812 1.00 92.31 191 GLU A N 1
ATOM 1552 C CA . GLU A 1 191 ? -36.812 6.653 55.176 1.00 92.31 191 GLU A CA 1
ATOM 1553 C C . GLU A 1 191 ? -37.662 5.383 55.361 1.00 92.31 191 GLU A C 1
ATOM 1555 O O . GLU A 1 191 ? -38.308 5.185 56.391 1.00 92.31 191 GLU A O 1
ATOM 1560 N N . LEU A 1 192 ? -37.578 4.433 54.422 1.00 90.44 192 LEU A N 1
ATOM 1561 C CA . LEU A 1 192 ? -38.258 3.141 54.538 1.00 90.44 192 LEU A CA 1
ATOM 1562 C C . LEU A 1 192 ? -37.774 2.325 55.750 1.00 90.44 192 LEU A C 1
ATOM 1564 O O . LEU A 1 192 ? -38.547 1.553 56.328 1.00 90.44 192 LEU A O 1
ATOM 1568 N N . GLY A 1 193 ? -36.495 2.439 56.108 1.00 90.31 193 GLY A N 1
ATOM 1569 C CA . GLY A 1 193 ? -35.908 1.824 57.295 1.00 90.31 193 GLY A CA 1
ATOM 1570 C C . GLY A 1 193 ? -36.480 2.404 58.587 1.00 90.31 193 GLY A C 1
ATOM 1571 O O . GLY A 1 193 ? -36.892 1.639 59.464 1.00 90.31 193 GLY A O 1
ATOM 1572 N N . GLU A 1 194 ? -36.574 3.731 58.674 1.00 93.88 194 GLU A N 1
ATOM 1573 C CA . GLU A 1 194 ? -37.170 4.454 59.801 1.00 93.88 194 GLU A CA 1
ATOM 1574 C C . GLU A 1 194 ? -38.647 4.087 59.979 1.00 93.88 194 GLU A C 1
ATOM 1576 O O . GLU A 1 194 ? -39.026 3.599 61.048 1.00 93.88 194 GLU A O 1
ATOM 1581 N N . THR A 1 195 ? -39.460 4.158 58.917 1.00 91.81 195 THR A N 1
ATOM 1582 C CA . THR A 1 195 ? -40.889 3.793 58.974 1.00 91.81 195 THR A CA 1
ATOM 1583 C C . THR A 1 195 ? -41.098 2.337 59.411 1.00 91.81 195 THR A C 1
ATOM 1585 O O . THR A 1 195 ? -42.040 2.012 60.138 1.00 91.81 195 THR A O 1
ATOM 1588 N N . ARG A 1 196 ? -40.221 1.412 58.992 1.00 88.19 196 ARG A N 1
ATOM 1589 C CA . ARG A 1 196 ? -40.277 0.006 59.439 1.00 88.19 196 ARG A CA 1
ATOM 1590 C C . ARG A 1 196 ? -39.955 -0.141 60.924 1.00 88.19 196 ARG A C 1
ATOM 1592 O O . ARG A 1 196 ? -40.597 -0.955 61.587 1.00 88.19 196 ARG A O 1
ATOM 1599 N N . SER A 1 197 ? -38.981 0.614 61.425 1.00 91.88 197 SER A N 1
ATOM 1600 C CA . SER A 1 197 ? -38.619 0.639 62.845 1.00 91.88 197 SER A CA 1
ATOM 1601 C C . SER A 1 197 ? -39.769 1.182 63.696 1.00 91.88 197 SER A C 1
ATOM 1603 O O . SER A 1 197 ? -40.184 0.539 64.660 1.00 91.88 197 SER A O 1
ATOM 1605 N N . GLU A 1 198 ? -40.366 2.306 63.289 1.00 92.00 198 GLU A N 1
ATOM 1606 C CA . GLU A 1 198 ? -41.537 2.896 63.948 1.00 92.00 198 GLU A CA 1
ATOM 1607 C C . GLU A 1 198 ? -42.719 1.933 63.985 1.00 92.00 198 GLU A C 1
ATOM 1609 O O . GLU A 1 198 ? -43.291 1.689 65.051 1.00 92.00 198 GLU A O 1
ATOM 1614 N N . LYS A 1 199 ? -43.029 1.309 62.844 1.00 90.62 199 LYS A N 1
ATOM 1615 C CA . LYS A 1 199 ? -44.052 0.269 62.775 1.00 90.62 199 LYS A CA 1
ATOM 1616 C C . LYS A 1 199 ? -43.757 -0.869 63.754 1.00 90.62 199 LYS A C 1
ATOM 1618 O O . LYS A 1 199 ? -44.650 -1.253 64.498 1.00 90.62 199 LYS A O 1
ATOM 1623 N N . SER A 1 200 ? -42.533 -1.401 63.777 1.00 91.44 200 SER A N 1
ATOM 1624 C CA . SER A 1 200 ? -42.159 -2.486 64.696 1.00 91.44 200 SER A CA 1
ATOM 1625 C C . SER A 1 200 ? -42.327 -2.080 66.164 1.00 91.44 200 SER A C 1
ATOM 1627 O O . SER A 1 200 ? -42.758 -2.894 66.979 1.00 91.44 200 SER A O 1
ATOM 1629 N N . ASN A 1 201 ? -42.009 -0.829 66.507 1.00 91.69 201 ASN A N 1
ATOM 1630 C CA . ASN A 1 201 ? -42.177 -0.299 67.860 1.00 91.69 201 ASN A CA 1
ATOM 1631 C C . ASN A 1 201 ? -43.658 -0.173 68.242 1.00 91.69 201 ASN A C 1
ATOM 1633 O O . ASN A 1 201 ? -44.027 -0.487 69.372 1.00 91.69 201 ASN A O 1
ATOM 1637 N N . LEU A 1 202 ? -44.514 0.266 67.316 1.00 88.62 202 LEU A N 1
ATOM 1638 C CA . LEU A 1 202 ? -45.961 0.329 67.534 1.00 88.62 202 LEU A CA 1
ATOM 1639 C C . LEU A 1 202 ? -46.595 -1.061 67.617 1.00 88.62 202 LEU A C 1
ATOM 1641 O O . LEU A 1 202 ? -47.453 -1.273 68.468 1.00 88.62 202 LEU A O 1
ATOM 1645 N N . GLU A 1 203 ? -46.149 -2.022 66.802 1.00 89.38 203 GLU A N 1
ATOM 1646 C CA . GLU A 1 203 ? -46.579 -3.424 66.911 1.00 89.38 203 GLU A CA 1
ATOM 1647 C C . GLU A 1 203 ? -46.230 -3.995 68.291 1.00 89.38 203 GLU A C 1
ATOM 1649 O O . GLU A 1 203 ? -47.091 -4.589 68.934 1.00 89.38 203 GLU A O 1
ATOM 1654 N N . ALA A 1 204 ? -45.015 -3.748 68.794 1.00 92.25 204 ALA A N 1
ATOM 1655 C CA . ALA A 1 204 ? -44.613 -4.171 70.136 1.00 92.25 204 ALA A CA 1
ATOM 1656 C C . ALA A 1 204 ? -45.465 -3.521 71.243 1.00 92.25 204 ALA A C 1
ATOM 1658 O O . ALA A 1 204 ? -45.901 -4.212 72.162 1.00 92.25 204 ALA A O 1
ATOM 1659 N N . LYS A 1 205 ? -45.759 -2.217 71.132 1.00 92.06 205 LYS A N 1
ATOM 1660 C CA . LYS A 1 205 ? -46.662 -1.516 72.063 1.00 92.06 205 LYS A CA 1
ATOM 1661 C C . LYS A 1 205 ? -48.085 -2.073 72.029 1.00 92.06 205 LYS A C 1
ATOM 1663 O O . LYS A 1 205 ? -48.698 -2.199 73.082 1.00 92.06 205 LYS A O 1
ATOM 1668 N N . CYS A 1 206 ? -48.610 -2.406 70.846 1.00 86.25 206 CYS A N 1
ATOM 1669 C CA . CYS A 1 206 ? -49.933 -3.022 70.722 1.00 86.25 206 CYS A CA 1
ATOM 1670 C C . CYS A 1 206 ? -49.981 -4.352 71.482 1.00 86.25 206 CYS A C 1
ATOM 1672 O O . CYS A 1 206 ? -50.902 -4.556 72.262 1.00 86.25 206 CYS A O 1
ATOM 1674 N N . VAL A 1 207 ? -48.963 -5.207 71.321 1.00 90.94 207 VAL A N 1
ATOM 1675 C CA . VAL A 1 207 ? -48.868 -6.485 72.048 1.00 90.94 207 VAL A CA 1
ATOM 1676 C C . VAL A 1 207 ? -48.805 -6.266 73.565 1.00 90.94 207 VAL A C 1
ATOM 1678 O O . VAL A 1 207 ? -49.533 -6.920 74.303 1.00 90.94 207 VAL A O 1
ATOM 1681 N N . GLU A 1 208 ? -47.995 -5.316 74.044 1.00 93.06 208 GLU A N 1
ATOM 1682 C CA . GLU A 1 208 ? -47.915 -4.987 75.478 1.00 93.06 208 GLU A CA 1
ATOM 1683 C C . GLU A 1 208 ? -49.267 -4.509 76.039 1.00 93.06 208 GLU A C 1
ATOM 1685 O O . GLU A 1 208 ? -49.679 -4.905 77.133 1.00 93.06 208 GLU A O 1
ATOM 1690 N N . LEU A 1 209 ? -49.974 -3.654 75.295 1.00 85.00 209 LEU A N 1
ATOM 1691 C CA . LEU A 1 209 ? -51.296 -3.167 75.682 1.00 85.00 209 LEU A CA 1
ATOM 1692 C C . LEU A 1 209 ? -52.335 -4.293 75.675 1.00 85.00 209 LEU A C 1
ATOM 1694 O O . LEU A 1 209 ? -53.110 -4.381 76.622 1.00 85.00 209 LEU A O 1
ATOM 1698 N N . GLU A 1 210 ? -52.321 -5.175 74.672 1.00 84.19 210 GLU A N 1
ATOM 1699 C CA . GLU A 1 210 ? -53.179 -6.366 74.606 1.00 84.19 210 GLU A CA 1
ATOM 1700 C C . GLU A 1 210 ? -52.957 -7.291 75.816 1.00 84.19 210 GLU A C 1
ATOM 1702 O O . GLU A 1 210 ? -53.925 -7.732 76.438 1.00 84.19 210 GLU A O 1
ATOM 1707 N N . GLU A 1 211 ? -51.703 -7.533 76.215 1.00 91.25 211 GLU A N 1
ATOM 1708 C CA . GLU A 1 211 ? -51.372 -8.319 77.413 1.00 91.25 211 GLU A CA 1
ATOM 1709 C C . GLU A 1 211 ? -51.887 -7.660 78.704 1.00 91.25 211 GLU A C 1
ATOM 1711 O O . GLU A 1 211 ? -52.504 -8.323 79.543 1.00 91.25 211 GLU A O 1
ATOM 1716 N N . ARG A 1 212 ? -51.674 -6.347 78.871 1.00 87.94 212 ARG A N 1
ATOM 1717 C CA . ARG A 1 212 ? -52.176 -5.588 80.034 1.00 87.94 212 ARG A CA 1
ATOM 1718 C C . ARG A 1 212 ? -53.700 -5.618 80.118 1.00 87.94 212 ARG A C 1
ATOM 1720 O O . ARG A 1 212 ? -54.249 -5.739 81.213 1.00 87.94 212 ARG A O 1
ATOM 1727 N N . LEU A 1 213 ? -54.364 -5.508 78.973 1.00 79.75 213 LEU A N 1
ATOM 1728 C CA . LEU A 1 213 ? -55.815 -5.528 78.851 1.00 79.75 213 LEU A CA 1
ATOM 1729 C C . LEU A 1 213 ? -56.362 -6.912 79.230 1.00 79.75 213 LEU A C 1
ATOM 1731 O O . LEU A 1 213 ? -57.256 -6.983 80.066 1.00 79.75 213 LEU A O 1
ATOM 1735 N N . ALA A 1 214 ? -55.741 -8.002 78.764 1.00 85.56 214 ALA A N 1
ATOM 1736 C CA . ALA A 1 214 ? -56.111 -9.367 79.150 1.00 85.56 214 ALA A CA 1
ATOM 1737 C C . ALA A 1 214 ? -55.972 -9.632 80.665 1.00 85.56 214 ALA A C 1
ATOM 1739 O O . ALA A 1 214 ? -56.825 -10.285 81.270 1.00 85.56 214 ALA A O 1
ATOM 1740 N N . VAL A 1 215 ? -54.916 -9.112 81.307 1.00 86.69 215 VAL A N 1
ATOM 1741 C CA . VAL A 1 215 ? -54.735 -9.210 82.771 1.00 86.69 215 VAL A CA 1
ATOM 1742 C C . VAL A 1 215 ? -55.810 -8.417 83.521 1.00 86.69 215 VAL A C 1
ATOM 1744 O O . VAL A 1 215 ? -56.340 -8.892 84.531 1.00 86.69 215 VAL A O 1
ATOM 1747 N N . ALA A 1 216 ? -56.141 -7.216 83.042 1.00 78.62 216 ALA A N 1
ATOM 1748 C CA . ALA A 1 216 ? -57.171 -6.378 83.644 1.00 78.62 216 ALA A CA 1
ATOM 1749 C C . ALA A 1 216 ? -58.577 -6.989 83.486 1.00 78.62 216 ALA A C 1
ATOM 1751 O O . ALA A 1 216 ? -59.327 -7.026 84.459 1.00 78.62 216 ALA A O 1
ATOM 1752 N N . GLU A 1 217 ? -58.908 -7.544 82.315 1.00 77.81 217 GLU A N 1
ATOM 1753 C CA . GLU A 1 217 ? -60.160 -8.278 82.064 1.00 77.81 217 GLU A CA 1
ATOM 1754 C C . GLU A 1 217 ? -60.299 -9.491 82.994 1.00 77.81 217 GLU A C 1
ATOM 1756 O O . GLU A 1 217 ? -61.317 -9.638 83.671 1.00 77.81 217 GLU A O 1
ATOM 1761 N N . ALA A 1 218 ? -59.247 -10.307 83.125 1.00 82.00 218 ALA A N 1
ATOM 1762 C CA . ALA A 1 218 ? -59.242 -11.450 84.042 1.00 82.00 218 ALA A CA 1
ATOM 1763 C C . ALA A 1 218 ? -59.425 -11.038 85.518 1.00 82.00 218 ALA A C 1
ATOM 1765 O O . ALA A 1 218 ? -60.032 -11.768 86.305 1.00 82.00 218 ALA A O 1
ATOM 1766 N N . SER A 1 219 ? -58.913 -9.863 85.901 1.00 75.19 219 SER A N 1
ATOM 1767 C CA . SER A 1 219 ? -59.073 -9.308 87.252 1.00 75.19 219 SER A CA 1
ATOM 1768 C C . SER A 1 219 ? -60.498 -8.786 87.484 1.00 75.19 219 SER A C 1
ATOM 1770 O O . SER A 1 219 ? -61.075 -9.052 88.542 1.00 75.19 219 SER A O 1
ATOM 1772 N N . ALA A 1 220 ? -61.101 -8.131 86.484 1.00 67.62 220 ALA A N 1
ATOM 1773 C CA . ALA A 1 220 ? -62.483 -7.651 86.520 1.00 67.62 220 ALA A CA 1
ATOM 1774 C C . ALA A 1 220 ? -63.507 -8.800 86.622 1.00 67.62 220 ALA A C 1
ATOM 1776 O O . ALA A 1 220 ? -64.443 -8.717 87.420 1.00 67.62 220 ALA A O 1
ATOM 1777 N N . ASP A 1 221 ? -63.285 -9.909 85.906 1.00 71.56 221 ASP A N 1
ATOM 1778 C CA . ASP A 1 221 ? -64.121 -11.118 85.981 1.00 71.56 221 ASP A CA 1
ATOM 1779 C C . ASP A 1 221 ? -64.068 -11.810 87.360 1.00 71.56 221 ASP A C 1
ATOM 1781 O O . ASP A 1 221 ? -64.997 -12.526 87.744 1.00 71.56 221 ASP A O 1
ATOM 1785 N N . SER A 1 222 ? -63.005 -11.585 88.145 1.00 68.81 222 SER A N 1
ATOM 1786 C CA . SER A 1 222 ? -62.806 -12.200 89.469 1.00 68.81 222 SER A CA 1
ATOM 1787 C C . SER A 1 222 ? -63.482 -11.462 90.643 1.00 68.81 222 SER A C 1
ATOM 1789 O O . SER A 1 222 ? -63.486 -11.969 91.767 1.00 68.81 222 SER A O 1
ATOM 1791 N N . GLY A 1 223 ? -64.123 -10.309 90.398 1.00 54.56 223 GLY A N 1
ATOM 1792 C CA . GLY A 1 223 ? -65.002 -9.632 91.365 1.00 54.56 223 GLY A CA 1
ATOM 1793 C C . GLY A 1 223 ? -64.327 -8.695 92.381 1.00 54.56 223 GLY A C 1
ATOM 1794 O O . GLY A 1 223 ? -64.976 -8.281 93.346 1.00 54.56 223 GLY A O 1
ATOM 1795 N N . THR A 1 224 ? -63.058 -8.328 92.189 1.00 50.66 224 THR A N 1
ATOM 1796 C CA . THR A 1 224 ? -62.341 -7.338 93.017 1.00 50.66 224 THR A CA 1
ATOM 1797 C C . THR A 1 224 ? -62.518 -5.905 92.484 1.00 50.66 224 THR A C 1
ATOM 1799 O O . THR A 1 224 ? -61.971 -5.553 91.456 1.00 50.66 224 THR A O 1
ATOM 1802 N N . GLU A 1 225 ? -63.304 -5.103 93.216 1.00 48.81 225 GLU A N 1
ATOM 1803 C CA . GLU A 1 225 ? -63.423 -3.625 93.266 1.00 48.81 225 GLU A CA 1
ATOM 1804 C C . GLU A 1 225 ? -63.520 -2.731 91.995 1.00 48.81 225 GLU A C 1
ATOM 1806 O O . GLU A 1 225 ? -62.694 -2.693 91.094 1.00 48.81 225 GLU A O 1
ATOM 1811 N N . SE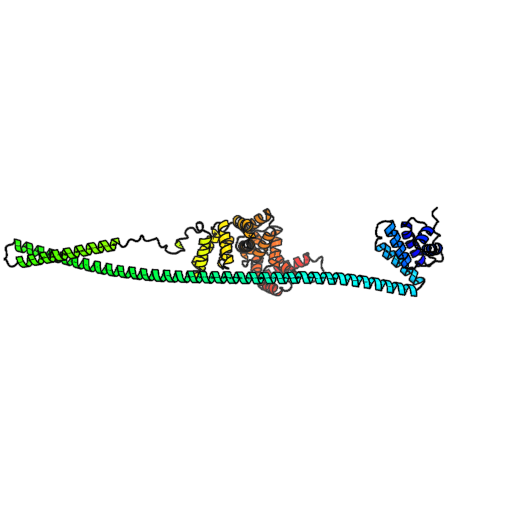R A 1 226 ? -64.481 -1.798 92.079 1.00 53.88 226 SER A N 1
ATOM 1812 C CA . SER A 1 226 ? -64.826 -0.667 91.192 1.00 53.88 226 SER A CA 1
ATOM 1813 C C . SER A 1 226 ? -63.698 0.325 90.817 1.00 53.88 226 SER A C 1
ATOM 1815 O O . SER A 1 226 ? -63.981 1.317 90.146 1.00 53.88 226 SER A O 1
ATOM 1817 N N . ARG A 1 227 ? -62.447 0.121 91.253 1.00 55.38 227 ARG A N 1
ATOM 1818 C CA . ARG A 1 227 ? -61.291 0.974 90.903 1.00 55.38 227 ARG A CA 1
ATOM 1819 C C . ARG A 1 227 ? -60.564 0.530 89.629 1.00 55.38 227 ARG A C 1
ATOM 1821 O O . ARG A 1 227 ? -59.840 1.343 89.059 1.00 55.38 227 ARG A O 1
ATOM 1828 N N . ASP A 1 228 ? -60.808 -0.693 89.163 1.00 56.34 228 ASP A N 1
ATOM 1829 C CA . ASP A 1 228 ? -60.158 -1.251 87.971 1.00 56.34 228 ASP A CA 1
ATOM 1830 C C . ASP A 1 228 ? -60.882 -0.930 86.655 1.00 56.34 228 ASP A C 1
ATOM 1832 O O . ASP A 1 228 ? -60.285 -1.036 85.590 1.00 56.34 228 ASP A O 1
ATOM 1836 N N . LEU A 1 229 ? -62.124 -0.437 86.695 1.00 65.19 229 LEU A N 1
ATOM 1837 C CA . LEU A 1 229 ? -62.888 -0.121 85.479 1.00 65.19 229 LEU A CA 1
ATOM 1838 C C . LEU A 1 229 ? -62.302 1.078 84.705 1.00 65.19 229 LEU A C 1
ATOM 1840 O O . LEU A 1 229 ? -62.154 1.019 83.487 1.00 65.19 229 LEU A O 1
ATOM 1844 N N . ASP A 1 230 ? -61.885 2.130 85.417 1.00 70.69 230 ASP A N 1
ATOM 1845 C CA . ASP A 1 230 ? -61.263 3.325 84.824 1.00 70.69 230 ASP A CA 1
ATOM 1846 C C . ASP A 1 230 ? -59.863 3.042 84.244 1.00 70.69 230 ASP A C 1
ATOM 1848 O O . ASP A 1 230 ? -59.390 3.768 83.365 1.00 70.69 230 ASP A O 1
ATOM 1852 N N . SER A 1 231 ? -59.152 2.039 84.776 1.00 70.94 231 SER A N 1
ATOM 1853 C CA . SER A 1 231 ? -57.838 1.635 84.258 1.00 70.94 231 SER A CA 1
ATOM 1854 C C . SER A 1 231 ? -57.992 0.792 82.988 1.00 70.94 231 SER A C 1
ATOM 1856 O O . SER A 1 231 ? -57.235 0.986 82.035 1.00 70.94 231 SER A O 1
ATOM 1858 N N . LEU A 1 232 ? -59.028 -0.051 82.943 1.00 72.50 232 LEU A N 1
ATOM 1859 C CA . LEU A 1 232 ? -59.440 -0.841 81.785 1.00 72.50 232 LEU A CA 1
ATOM 1860 C C . LEU A 1 232 ? -59.899 0.042 80.622 1.00 72.50 232 LEU A C 1
ATOM 1862 O O . LEU A 1 232 ? -59.434 -0.140 79.500 1.00 72.50 232 LEU A O 1
ATOM 1866 N N . GLU A 1 233 ? -60.737 1.046 80.891 1.00 79.31 233 GLU A N 1
ATOM 1867 C CA . GLU A 1 233 ? -61.237 1.964 79.859 1.00 79.31 233 GLU A CA 1
ATOM 1868 C C . GLU A 1 233 ? -60.101 2.809 79.250 1.00 79.31 233 GLU A C 1
ATOM 1870 O O . GLU A 1 233 ? -60.060 3.028 78.037 1.00 79.31 233 GLU A O 1
ATOM 1875 N N . ARG A 1 234 ? -59.114 3.226 80.061 1.00 80.12 234 ARG A N 1
ATOM 1876 C CA . ARG A 1 234 ? -57.906 3.904 79.556 1.00 80.12 234 ARG A CA 1
ATOM 1877 C C . ARG A 1 234 ? -57.024 2.980 78.719 1.00 80.12 234 ARG A C 1
ATOM 1879 O O . ARG A 1 234 ? -56.587 3.398 77.653 1.00 80.12 234 ARG A O 1
ATOM 1886 N N . ALA A 1 235 ? -56.801 1.741 79.159 1.00 74.88 235 ALA A N 1
ATOM 1887 C CA . ALA A 1 235 ? -56.010 0.767 78.406 1.00 74.88 235 ALA A CA 1
ATOM 1888 C C . ALA A 1 235 ? -56.679 0.378 77.073 1.00 74.88 235 ALA A C 1
ATOM 1890 O O . ALA A 1 235 ? -55.996 0.286 76.057 1.00 74.88 235 ALA A O 1
ATOM 1891 N N . GLN A 1 236 ? -58.008 0.218 77.050 1.00 77.56 236 GLN A N 1
ATOM 1892 C CA . GLN A 1 236 ? -58.775 -0.014 75.819 1.00 77.56 236 GLN A CA 1
ATOM 1893 C C . GLN A 1 236 ? -58.646 1.149 74.839 1.00 77.56 236 GLN A C 1
ATOM 1895 O O . GLN A 1 236 ? -58.428 0.932 73.648 1.00 77.56 236 GLN A O 1
ATOM 1900 N N . LYS A 1 237 ? -58.755 2.384 75.335 1.00 82.50 237 LYS A N 1
ATOM 1901 C CA . LYS A 1 237 ? -58.627 3.568 74.489 1.00 82.50 237 LYS A CA 1
ATOM 1902 C C . LYS A 1 237 ? -57.214 3.713 73.918 1.00 82.50 237 LYS A C 1
ATOM 1904 O O . LYS A 1 237 ? -57.075 3.936 72.722 1.00 82.50 237 LYS A O 1
ATOM 1909 N N . GLU A 1 238 ? -56.183 3.509 74.739 1.00 80.12 238 GLU A N 1
ATOM 1910 C CA . GLU A 1 238 ? -54.781 3.514 74.292 1.00 80.12 238 GLU A CA 1
ATOM 1911 C C . GLU A 1 238 ? -54.497 2.412 73.255 1.00 80.12 238 GLU A C 1
ATOM 1913 O O . GLU A 1 238 ? -53.762 2.648 72.296 1.00 80.12 238 GLU A O 1
ATOM 1918 N N . ALA A 1 239 ? -55.099 1.227 73.405 1.00 76.38 239 ALA A N 1
ATOM 1919 C CA . ALA A 1 239 ? -54.953 0.128 72.450 1.00 76.38 239 ALA A CA 1
ATOM 1920 C C . ALA A 1 239 ? -55.632 0.421 71.101 1.00 76.38 239 ALA A C 1
ATOM 1922 O O . ALA A 1 239 ? -55.049 0.153 70.049 1.00 76.38 239 ALA A O 1
ATOM 1923 N N . GLU A 1 240 ? -56.840 0.993 71.107 1.00 81.75 240 GLU A N 1
ATOM 1924 C CA . GLU A 1 240 ? -57.524 1.402 69.874 1.00 81.75 240 GLU A CA 1
ATOM 1925 C C . GLU A 1 240 ? -56.778 2.544 69.167 1.00 81.75 240 GLU A C 1
ATOM 1927 O O . GLU A 1 240 ? -56.548 2.460 67.958 1.00 81.75 240 GLU A O 1
ATOM 1932 N N . ASP A 1 241 ? -56.297 3.549 69.905 1.00 83.19 241 ASP A N 1
ATOM 1933 C CA . ASP A 1 241 ? -55.491 4.638 69.341 1.00 83.19 241 ASP A CA 1
ATOM 1934 C C . ASP A 1 241 ? -54.206 4.079 68.685 1.00 83.19 241 ASP A C 1
ATOM 1936 O O . ASP A 1 241 ? -53.949 4.337 67.505 1.00 83.19 241 ASP A O 1
ATOM 1940 N N . ALA A 1 242 ? -53.466 3.194 69.367 1.00 77.25 242 ALA A N 1
ATOM 1941 C CA . ALA A 1 242 ? -52.269 2.546 68.813 1.00 77.25 242 ALA A CA 1
ATOM 1942 C C . ALA A 1 242 ? -52.564 1.695 67.560 1.00 77.25 242 ALA A C 1
ATOM 1944 O O . ALA A 1 242 ? -51.783 1.668 66.603 1.00 77.25 242 ALA A O 1
ATOM 1945 N N . LYS A 1 243 ? -53.718 1.023 67.522 1.00 82.00 243 LYS A N 1
ATOM 1946 C CA . LYS A 1 243 ? -54.161 0.218 66.377 1.00 82.00 243 LYS A CA 1
ATOM 1947 C C . LYS A 1 243 ? -54.534 1.080 65.172 1.00 82.00 243 LYS A C 1
ATOM 1949 O O . LYS A 1 243 ? -54.278 0.677 64.032 1.00 82.00 243 LYS A O 1
ATOM 1954 N N . THR A 1 244 ? -55.110 2.263 65.394 1.00 86.25 244 THR A N 1
ATOM 1955 C CA . THR A 1 244 ? -55.382 3.218 64.310 1.00 86.25 244 THR A CA 1
ATOM 1956 C C . THR A 1 244 ? -54.093 3.774 63.704 1.00 86.25 244 THR A C 1
ATOM 1958 O O . THR A 1 244 ? -53.963 3.766 62.478 1.00 86.25 244 THR A O 1
ATOM 1961 N N . GLU A 1 245 ? -53.105 4.138 64.528 1.00 82.88 245 GLU A N 1
ATOM 1962 C CA . GLU A 1 245 ? -51.782 4.583 64.062 1.00 82.88 245 GLU A CA 1
ATOM 1963 C C . GLU A 1 245 ? -51.051 3.480 63.281 1.00 82.88 245 GLU A C 1
ATOM 1965 O O . GLU A 1 245 ? -50.501 3.724 62.203 1.00 82.88 245 GLU A O 1
ATOM 1970 N N . LEU A 1 246 ? -51.119 2.231 63.756 1.00 83.12 246 LEU A N 1
ATOM 1971 C CA . LEU A 1 246 ? -50.552 1.079 63.056 1.00 83.12 246 LEU A CA 1
ATOM 1972 C C . LEU A 1 246 ? -51.162 0.886 61.660 1.00 83.12 246 LEU A C 1
ATOM 1974 O O . LEU A 1 246 ? -50.452 0.579 60.697 1.00 83.12 246 LEU A O 1
ATOM 1978 N N . ASN A 1 247 ? -52.484 1.018 61.544 1.00 83.56 247 ASN A N 1
ATOM 1979 C CA . ASN A 1 247 ? -53.173 0.855 60.268 1.00 83.56 247 ASN A CA 1
ATOM 1980 C C . ASN A 1 247 ? -52.833 1.992 59.295 1.00 83.56 247 ASN A C 1
ATOM 1982 O O . ASN A 1 247 ? -52.605 1.710 58.119 1.00 83.56 247 ASN A O 1
ATOM 1986 N N . ALA A 1 248 ? -52.698 3.229 59.782 1.00 84.38 248 ALA A N 1
ATOM 1987 C CA . ALA A 1 248 ? -52.246 4.360 58.972 1.00 84.38 248 ALA A CA 1
ATOM 1988 C C . ALA A 1 248 ? -50.834 4.125 58.398 1.00 84.38 248 ALA A C 1
ATOM 1990 O O . ALA A 1 248 ? -50.632 4.238 57.189 1.00 84.38 248 ALA A O 1
ATOM 1991 N N . LEU A 1 249 ? -49.885 3.667 59.223 1.00 80.38 249 LEU A N 1
ATOM 1992 C CA . LEU A 1 249 ? -48.526 3.335 58.770 1.00 80.38 249 LEU A CA 1
ATOM 1993 C C . LEU A 1 249 ? -48.486 2.140 57.806 1.00 80.38 249 LEU A C 1
ATOM 1995 O O . LEU A 1 249 ? -47.667 2.093 56.884 1.00 80.38 249 LEU A O 1
ATOM 1999 N N . LYS A 1 250 ? -49.372 1.151 57.981 1.00 81.31 250 LYS A N 1
ATOM 2000 C CA . LYS A 1 250 ? -49.508 0.032 57.031 1.00 81.31 250 LYS A CA 1
ATOM 2001 C C . LYS A 1 250 ? -50.001 0.508 55.664 1.00 81.31 250 LYS A C 1
ATOM 2003 O O . LYS A 1 250 ? -49.505 0.009 54.652 1.00 81.31 250 LYS A O 1
ATOM 2008 N N . GLU A 1 251 ? -50.939 1.451 55.622 1.00 84.88 251 GLU A N 1
ATOM 2009 C CA . GLU A 1 251 ? -51.402 2.060 54.371 1.00 84.88 251 GLU A CA 1
ATOM 2010 C C . GLU A 1 251 ? -50.313 2.909 53.705 1.00 84.88 251 GLU A C 1
ATOM 2012 O O . GLU A 1 251 ? -50.137 2.833 52.488 1.00 84.88 251 GLU A O 1
ATOM 2017 N N . GLU A 1 252 ? -49.533 3.659 54.482 1.00 81.38 252 GLU A N 1
ATOM 2018 C CA . GLU A 1 252 ? -48.419 4.465 53.978 1.00 81.38 252 GLU A CA 1
ATOM 2019 C C . GLU A 1 252 ? -47.299 3.597 53.380 1.00 81.38 252 GLU A C 1
ATOM 2021 O O . GLU A 1 252 ? -46.889 3.809 52.236 1.00 81.38 252 GLU A O 1
ATOM 2026 N N . LEU A 1 253 ? -46.909 2.512 54.058 1.00 78.88 253 LEU A N 1
ATOM 2027 C CA . LEU A 1 253 ? -45.977 1.516 53.512 1.00 78.88 253 LEU A CA 1
ATOM 2028 C C . LEU A 1 253 ? -46.505 0.836 52.240 1.00 78.88 253 LEU A C 1
ATOM 2030 O O . LEU A 1 253 ? -45.724 0.491 51.348 1.00 78.88 253 LEU A O 1
ATOM 2034 N N . ALA A 1 254 ? -47.818 0.609 52.142 1.00 80.00 254 ALA A N 1
ATOM 2035 C CA . ALA A 1 254 ? -48.429 0.050 50.939 1.00 80.00 254 ALA A CA 1
ATOM 2036 C C . ALA A 1 254 ? -48.390 1.046 49.768 1.00 80.00 254 ALA A C 1
ATOM 2038 O O . ALA A 1 254 ? -48.121 0.639 48.635 1.00 80.00 254 ALA A O 1
ATOM 2039 N N . ARG A 1 255 ? -48.585 2.344 50.037 1.00 80.50 255 ARG A N 1
ATOM 2040 C CA . ARG A 1 255 ? -48.429 3.409 49.036 1.00 80.50 255 ARG A CA 1
ATOM 2041 C C . ARG A 1 255 ? -46.988 3.498 48.545 1.00 80.50 255 ARG A C 1
ATOM 2043 O O . ARG A 1 255 ? -46.793 3.408 47.334 1.00 80.50 255 ARG A O 1
ATOM 2050 N N . LEU A 1 256 ? -46.006 3.541 49.449 1.00 77.44 256 LEU A N 1
ATOM 2051 C CA . LEU A 1 256 ? -44.579 3.598 49.099 1.00 77.44 256 LEU A CA 1
ATOM 2052 C C . LEU A 1 256 ? -44.139 2.401 48.237 1.00 77.44 256 LEU A C 1
ATOM 2054 O O . LEU A 1 256 ? -43.474 2.582 47.217 1.00 77.44 256 LEU A O 1
ATOM 2058 N N . ARG A 1 257 ? -44.613 1.186 48.557 1.00 71.38 257 ARG A N 1
ATOM 2059 C CA . ARG A 1 257 ? -44.381 -0.021 47.735 1.00 71.38 257 ARG A CA 1
ATOM 2060 C C . ARG A 1 257 ? -45.023 0.035 46.348 1.00 71.38 257 ARG A C 1
ATOM 2062 O O . ARG A 1 257 ? -44.528 -0.608 45.427 1.00 71.38 257 ARG A O 1
ATOM 2069 N N . SER A 1 258 ? -46.137 0.747 46.187 1.00 69.75 258 SER A N 1
ATOM 2070 C CA . SER A 1 258 ? -46.830 0.861 44.895 1.00 69.75 258 SER A CA 1
ATOM 2071 C C . SER A 1 258 ? -46.177 1.876 43.949 1.00 69.75 258 SER A C 1
ATOM 2073 O O . SER A 1 258 ? -46.259 1.719 42.732 1.00 69.75 258 SER A O 1
ATOM 2075 N N . THR A 1 259 ? -45.478 2.877 44.493 1.00 64.88 259 THR A N 1
ATOM 2076 C CA . THR A 1 259 ? -44.691 3.866 43.736 1.00 64.88 259 THR A CA 1
ATOM 2077 C C . THR A 1 259 ? -43.336 3.334 43.250 1.00 64.88 259 THR A C 1
ATOM 2079 O O . THR A 1 259 ? -42.787 3.864 42.288 1.00 64.88 259 THR A O 1
ATOM 2082 N N . GLU A 1 260 ? -42.826 2.245 43.831 1.00 51.50 260 GLU A N 1
ATOM 2083 C CA . GLU A 1 260 ? -41.495 1.669 43.561 1.00 51.50 260 GLU A CA 1
ATOM 2084 C C . GLU A 1 260 ? -41.354 0.846 42.261 1.00 51.50 260 GLU A C 1
ATOM 2086 O O . GLU A 1 260 ? -40.333 0.191 42.055 1.00 51.50 260 GLU A O 1
ATOM 2091 N N . ALA A 1 261 ? -42.316 0.876 41.333 1.00 46.75 261 ALA A N 1
ATOM 2092 C CA . ALA A 1 261 ? -42.203 0.099 40.093 1.00 46.75 261 ALA A CA 1
ATOM 2093 C C . ALA A 1 261 ? -42.292 0.918 38.790 1.00 46.75 261 ALA A C 1
ATOM 2095 O O . ALA A 1 261 ? -43.116 0.599 37.924 1.00 46.75 261 ALA A O 1
ATOM 2096 N N . PRO A 1 262 ? -41.385 1.878 38.523 1.00 46.62 262 PRO A N 1
ATOM 2097 C CA . PRO A 1 262 ? -40.896 1.981 37.160 1.00 46.62 262 PRO A CA 1
ATOM 2098 C C . PRO A 1 262 ? -40.184 0.656 36.869 1.00 46.62 262 PRO A C 1
ATOM 2100 O O . PRO A 1 262 ? -39.197 0.319 37.521 1.00 46.62 262 PRO A O 1
ATOM 2103 N N . LYS A 1 263 ? -40.741 -0.140 35.943 1.00 46.50 263 LYS A N 1
ATOM 2104 C CA . LYS A 1 263 ? -40.121 -1.369 35.424 1.00 46.50 263 LYS A CA 1
ATOM 2105 C C . LYS A 1 263 ? -38.624 -1.122 35.315 1.00 46.50 263 LYS A C 1
ATOM 2107 O O . LYS A 1 263 ? -38.235 -0.264 34.526 1.00 46.50 263 LYS A O 1
ATOM 2112 N N . ALA A 1 264 ? -37.831 -1.838 36.113 1.00 41.41 264 ALA A N 1
ATOM 2113 C CA . ALA A 1 264 ? -36.387 -1.853 35.992 1.00 41.41 264 ALA A CA 1
ATOM 2114 C C . ALA A 1 264 ? -36.077 -2.195 34.534 1.00 41.41 264 ALA A C 1
ATOM 2116 O O . ALA A 1 264 ? -36.150 -3.350 34.111 1.00 41.41 264 ALA A O 1
ATOM 2117 N N . ALA A 1 265 ? -35.849 -1.161 33.727 1.00 41.28 265 ALA A N 1
ATOM 2118 C CA . ALA A 1 265 ? -35.280 -1.318 32.417 1.00 41.28 265 ALA A CA 1
ATOM 2119 C C . ALA A 1 265 ? -33.943 -1.984 32.701 1.00 41.28 265 ALA A C 1
ATOM 2121 O O . ALA A 1 265 ? -33.140 -1.423 33.444 1.00 41.28 265 ALA A O 1
ATOM 2122 N N . ASN A 1 266 ? -33.786 -3.214 32.211 1.00 38.72 266 ASN A N 1
ATOM 2123 C CA . ASN A 1 266 ? -32.543 -3.966 32.226 1.00 38.72 266 ASN A CA 1
ATOM 2124 C C . ASN A 1 266 ? -31.410 -3.035 31.785 1.00 38.72 266 ASN A C 1
ATOM 2126 O O . ASN A 1 266 ? -31.160 -2.890 30.589 1.00 38.72 266 ASN A O 1
ATOM 2130 N N . PHE A 1 267 ? -30.752 -2.379 32.737 1.00 38.91 267 PHE A N 1
ATOM 2131 C CA . PHE A 1 267 ? -29.515 -1.683 32.475 1.00 38.91 267 PHE A CA 1
ATOM 2132 C C . PHE A 1 267 ? -28.470 -2.777 32.379 1.00 38.91 267 PHE A C 1
ATOM 2134 O O . PHE A 1 267 ? -28.250 -3.498 33.355 1.00 38.91 267 PHE A O 1
ATOM 2141 N N . PRO A 1 268 ? -27.873 -2.976 31.202 1.00 38.34 268 PRO A N 1
ATOM 2142 C CA . PRO A 1 268 ? -26.965 -4.079 31.032 1.00 38.34 268 PRO A CA 1
ATOM 2143 C C . PRO A 1 268 ? -25.716 -3.838 31.859 1.00 38.34 268 PRO A C 1
ATOM 2145 O O . PRO A 1 268 ? -25.014 -2.838 31.682 1.00 38.34 268 PRO A O 1
ATOM 2148 N N . HIS A 1 269 ? -25.429 -4.776 32.751 1.00 41.12 269 HIS A N 1
ATOM 2149 C CA . HIS A 1 269 ? -24.105 -4.897 33.319 1.00 41.12 269 HIS A CA 1
ATOM 2150 C C . HIS A 1 269 ? -23.136 -5.180 32.166 1.00 41.12 269 HIS A C 1
ATOM 2152 O O . HIS A 1 269 ? -23.339 -6.111 31.396 1.00 41.12 269 HIS A O 1
ATOM 2158 N N . THR A 1 270 ? -22.154 -4.285 32.025 1.00 51.50 270 THR A N 1
ATOM 2159 C CA . THR A 1 270 ? -20.974 -4.391 31.156 1.00 51.50 270 THR A CA 1
ATOM 2160 C C . THR A 1 270 ? -21.247 -4.646 29.666 1.00 51.50 270 THR A C 1
ATOM 2162 O O . THR A 1 270 ? -21.610 -5.729 29.232 1.00 51.50 270 THR A O 1
ATOM 2165 N N . ALA A 1 271 ? -20.921 -3.659 28.820 1.00 52.91 271 ALA A N 1
ATOM 2166 C CA . ALA A 1 271 ? -20.938 -3.799 27.355 1.00 52.91 271 ALA A CA 1
ATOM 2167 C C . ALA A 1 271 ? -20.136 -5.016 26.833 1.00 52.91 271 ALA A C 1
ATOM 2169 O O . ALA A 1 271 ? -20.365 -5.449 25.712 1.00 52.91 271 ALA A O 1
ATOM 2170 N N . ALA A 1 272 ? -19.222 -5.572 27.635 1.00 47.78 272 ALA A N 1
ATOM 2171 C CA . ALA A 1 272 ? -18.493 -6.800 27.330 1.00 47.78 272 ALA A CA 1
ATOM 2172 C C . ALA A 1 272 ? -19.336 -8.084 27.497 1.00 47.78 272 ALA A C 1
ATOM 2174 O O . ALA A 1 272 ? -19.140 -9.018 26.728 1.00 47.78 272 ALA A O 1
ATOM 2175 N N . ASP A 1 273 ? -20.300 -8.127 28.427 1.00 50.47 273 ASP A N 1
ATOM 2176 C CA . ASP A 1 273 ? -21.161 -9.304 28.652 1.00 50.47 273 ASP A CA 1
ATOM 2177 C C . ASP A 1 273 ? -22.355 -9.355 27.688 1.00 50.47 273 ASP A C 1
ATOM 2179 O O . ASP A 1 273 ? -22.880 -10.427 27.392 1.00 50.47 273 ASP A O 1
ATOM 2183 N N . GLN A 1 274 ? -22.758 -8.211 27.123 1.00 53.69 274 GLN A N 1
ATOM 2184 C CA . GLN A 1 274 ? -23.798 -8.160 26.088 1.00 53.69 274 GLN A CA 1
ATOM 2185 C C . GLN A 1 274 ? -23.334 -8.636 24.707 1.00 53.69 274 GLN A C 1
ATOM 2187 O O . GLN A 1 274 ? -24.162 -8.876 23.830 1.00 53.69 274 GLN A O 1
ATOM 2192 N N . LEU A 1 275 ? -22.027 -8.784 24.492 1.00 59.66 275 LEU A N 1
ATOM 2193 C CA . LEU A 1 275 ? -21.452 -9.199 23.212 1.00 59.66 275 LEU A CA 1
ATOM 2194 C C . LEU A 1 275 ? -21.336 -10.719 23.102 1.00 59.66 275 LEU A C 1
ATOM 2196 O O . LEU A 1 275 ? -20.391 -11.223 22.502 1.00 59.66 275 LEU A O 1
ATOM 2200 N N . GLN A 1 276 ? -22.306 -11.466 23.640 1.00 63.88 276 GLN A N 1
ATOM 2201 C CA . GLN A 1 276 ? -22.331 -12.927 23.505 1.00 63.88 276 GLN A CA 1
ATOM 2202 C C . GLN A 1 276 ? -22.329 -13.388 22.040 1.00 63.88 276 GLN A C 1
ATOM 2204 O O . GLN A 1 276 ? -21.975 -14.534 21.774 1.00 63.88 276 GLN A O 1
ATOM 2209 N N . ASN A 1 277 ? -22.651 -12.504 21.087 1.00 82.12 277 ASN A N 1
ATOM 2210 C CA . ASN A 1 277 ? -22.510 -12.803 19.673 1.00 82.12 277 ASN A CA 1
ATOM 2211 C C . ASN A 1 277 ? -22.180 -11.550 18.842 1.00 82.12 277 ASN A C 1
ATOM 2213 O O . ASN A 1 277 ? -23.058 -10.853 18.336 1.00 82.12 277 ASN A O 1
ATOM 2217 N N . VAL A 1 278 ? -20.886 -11.256 18.677 1.00 86.44 278 VAL A N 1
ATOM 2218 C CA . VAL A 1 278 ? -20.395 -10.127 17.858 1.00 86.44 278 VAL A CA 1
ATOM 2219 C C . VAL A 1 278 ? -20.954 -10.166 16.427 1.00 86.44 278 VAL A C 1
ATOM 2221 O O . VAL A 1 278 ? -21.153 -9.117 15.822 1.00 86.44 278 VAL A O 1
ATOM 2224 N N . ALA A 1 279 ? -21.263 -11.355 15.901 1.00 87.19 279 ALA A N 1
ATOM 2225 C CA . ALA A 1 279 ? -21.843 -11.551 14.571 1.00 87.19 279 ALA A CA 1
ATOM 2226 C C . ALA A 1 279 ? -23.206 -10.857 14.368 1.00 87.19 279 ALA A C 1
ATOM 2228 O O . ALA A 1 279 ? -23.526 -10.465 13.242 1.00 87.19 279 ALA A O 1
ATOM 2229 N N . ASP A 1 280 ? -23.976 -10.663 15.442 1.00 89.06 280 ASP A N 1
ATOM 2230 C CA . ASP A 1 280 ? -25.325 -10.091 15.375 1.00 89.06 280 ASP A CA 1
ATOM 2231 C C . ASP A 1 280 ? -25.316 -8.555 15.341 1.00 89.06 280 ASP A C 1
ATOM 2233 O O . ASP A 1 280 ? -26.307 -7.930 14.955 1.00 89.06 280 ASP A O 1
ATOM 2237 N N . LEU A 1 281 ? -24.188 -7.929 15.683 1.00 89.88 281 LEU A N 1
ATOM 2238 C CA . LEU A 1 281 ? -24.058 -6.479 15.653 1.00 89.88 281 LEU A CA 1
ATOM 2239 C C . LEU A 1 281 ? -24.019 -5.926 14.227 1.00 89.88 281 LEU A C 1
ATOM 2241 O O . LEU A 1 281 ? -23.417 -6.505 13.316 1.00 89.88 281 LEU A O 1
ATOM 2245 N N . THR A 1 282 ? -24.592 -4.737 14.044 1.00 93.44 282 THR A N 1
ATOM 2246 C CA . THR A 1 282 ? -24.419 -3.966 12.807 1.00 93.44 282 THR A CA 1
ATOM 2247 C C . THR A 1 282 ? -23.000 -3.386 12.719 1.00 93.44 282 THR A C 1
ATOM 2249 O O . THR A 1 282 ? -22.378 -3.136 13.757 1.00 93.44 282 THR A O 1
ATOM 2252 N N . PRO A 1 283 ? -22.477 -3.100 11.510 1.00 94.06 283 PRO A N 1
ATOM 2253 C CA . PRO A 1 283 ? -21.154 -2.492 11.348 1.00 94.06 283 PRO A CA 1
ATOM 2254 C C . PRO A 1 283 ? -20.981 -1.209 12.169 1.00 94.06 283 PRO A C 1
ATOM 2256 O O . PRO A 1 283 ? -19.982 -1.033 12.857 1.00 94.06 283 PRO A O 1
ATOM 2259 N N . GLN A 1 284 ? -22.007 -0.355 12.196 1.00 89.88 284 GLN A N 1
ATOM 2260 C CA . GLN A 1 284 ? -22.015 0.881 12.984 1.00 89.88 284 GLN A CA 1
ATOM 2261 C C . GLN A 1 284 ? -21.909 0.620 14.493 1.00 89.88 284 GLN A C 1
ATOM 2263 O O . GLN A 1 284 ? -21.189 1.335 15.190 1.00 89.88 284 GLN A O 1
ATOM 2268 N N . GLN A 1 285 ? -22.598 -0.407 15.005 1.00 90.06 285 GLN A N 1
ATOM 2269 C CA . GLN A 1 285 ? -22.503 -0.801 16.412 1.00 90.06 285 GLN A CA 1
ATOM 2270 C C . GLN A 1 285 ? -21.104 -1.322 16.743 1.00 90.06 285 GLN A C 1
ATOM 2272 O O . GLN A 1 285 ? -20.537 -0.915 17.757 1.00 90.06 285 GLN A O 1
ATOM 2277 N N . VAL A 1 286 ? -20.522 -2.164 15.884 1.00 90.69 286 VAL A N 1
ATOM 2278 C CA . VAL A 1 286 ? -19.153 -2.673 16.058 1.00 90.69 286 VAL A CA 1
ATOM 2279 C C . VAL A 1 286 ? -18.144 -1.528 16.050 1.00 90.69 286 VAL A C 1
ATOM 2281 O O . VAL A 1 286 ? -17.370 -1.395 16.997 1.00 90.69 286 VAL A O 1
ATOM 2284 N N . THR A 1 287 ? -18.193 -0.645 15.050 1.00 90.81 287 THR A N 1
ATOM 2285 C CA . THR A 1 287 ? -17.311 0.527 14.965 1.00 90.81 287 THR A CA 1
ATOM 2286 C C . THR A 1 287 ? -17.448 1.413 16.198 1.00 90.81 287 THR A C 1
ATOM 2288 O O . THR A 1 287 ? -16.443 1.737 16.825 1.00 90.81 287 THR A O 1
ATOM 2291 N N . LYS A 1 288 ? -18.678 1.756 16.609 1.00 89.50 288 LYS A N 1
ATOM 2292 C CA . LYS A 1 288 ? -18.917 2.548 17.825 1.00 89.50 288 LYS A CA 1
ATOM 2293 C C . LYS A 1 288 ? -18.334 1.859 19.058 1.00 89.50 288 LYS A C 1
ATOM 2295 O O . LYS A 1 288 ? -17.719 2.520 19.889 1.00 89.50 288 LYS A O 1
ATOM 2300 N N . THR A 1 289 ? -18.493 0.543 19.162 1.00 88.69 289 THR A N 1
ATOM 2301 C CA . THR A 1 289 ? -17.978 -0.238 20.291 1.00 88.69 289 THR A CA 1
ATOM 2302 C C . THR A 1 289 ? -16.454 -0.201 20.327 1.00 88.69 289 THR A C 1
ATOM 2304 O O . THR A 1 289 ? -15.912 0.081 21.387 1.00 88.69 289 THR A O 1
ATOM 2307 N N . ILE A 1 290 ? -15.766 -0.381 19.193 1.00 88.00 290 ILE A N 1
ATOM 2308 C CA . ILE A 1 290 ? -14.296 -0.291 19.096 1.00 88.00 290 ILE A CA 1
ATOM 2309 C C . ILE A 1 290 ? -13.797 1.114 19.450 1.00 88.00 290 ILE A C 1
ATOM 2311 O O . ILE A 1 290 ? -12.843 1.257 20.213 1.00 88.00 290 ILE A O 1
ATOM 2315 N N . LEU A 1 291 ? -14.444 2.159 18.926 1.00 86.44 291 LEU A N 1
ATOM 2316 C CA . LEU A 1 291 ? -14.051 3.543 19.203 1.00 86.44 291 LEU A CA 1
ATOM 2317 C C . LEU A 1 291 ? -14.233 3.888 20.690 1.00 86.44 291 LEU A C 1
ATOM 2319 O O . LEU A 1 291 ? -13.355 4.498 21.296 1.00 86.44 291 LEU A O 1
ATOM 2323 N N . LEU A 1 292 ? -15.332 3.442 21.309 1.00 83.31 292 LEU A N 1
ATOM 2324 C CA . LEU A 1 292 ? -15.555 3.603 22.749 1.00 83.31 292 LEU A CA 1
ATOM 2325 C C . LEU A 1 292 ? -14.585 2.763 23.588 1.00 83.31 292 LEU A C 1
ATOM 2327 O O . LEU A 1 292 ? -14.139 3.213 24.642 1.00 83.31 292 LEU A O 1
ATOM 2331 N N . ALA A 1 293 ? -14.265 1.553 23.134 1.00 82.81 293 ALA A N 1
ATOM 2332 C CA . ALA A 1 293 ? -13.273 0.676 23.742 1.00 82.81 293 ALA A CA 1
ATOM 2333 C C . ALA A 1 293 ? -11.898 1.356 23.805 1.00 82.81 293 ALA A C 1
ATOM 2335 O O . ALA A 1 293 ? -11.254 1.347 24.856 1.00 82.81 293 ALA A O 1
ATOM 2336 N N . ASP A 1 294 ? -11.472 2.007 22.720 1.00 81.62 294 ASP A N 1
ATOM 2337 C CA . ASP A 1 294 ? -10.185 2.705 22.662 1.00 81.62 294 ASP A CA 1
ATOM 2338 C C . ASP A 1 294 ? -10.080 3.836 23.700 1.00 81.62 294 ASP A C 1
ATOM 2340 O O . ASP A 1 294 ? -9.028 4.022 24.310 1.00 81.62 294 ASP A O 1
ATOM 2344 N N . LEU A 1 295 ? -11.198 4.516 23.985 1.00 79.50 295 LEU A N 1
ATOM 2345 C CA . LEU A 1 295 ? -11.289 5.566 25.007 1.00 79.50 295 LEU A CA 1
ATOM 2346 C C . LEU A 1 295 ? -11.244 5.031 26.446 1.00 79.50 295 LEU A C 1
ATOM 2348 O O . LEU A 1 295 ? -10.829 5.748 27.354 1.00 79.50 295 LEU A O 1
ATOM 2352 N N . ARG A 1 296 ? -11.685 3.790 26.683 1.00 76.69 296 ARG A N 1
ATOM 2353 C CA . ARG A 1 296 ? -11.797 3.211 28.036 1.00 76.69 296 ARG A CA 1
ATOM 2354 C C . ARG A 1 296 ? -10.484 2.657 28.591 1.00 76.69 296 ARG A C 1
ATOM 2356 O O . ARG A 1 296 ? -10.462 2.249 29.745 1.00 76.69 296 ARG A O 1
ATOM 2363 N N . ALA A 1 297 ? -9.410 2.642 27.798 1.00 73.44 297 ALA A N 1
ATOM 2364 C CA . ALA A 1 297 ? -8.077 2.146 28.165 1.00 73.44 297 ALA A CA 1
ATOM 2365 C C . ALA A 1 297 ? -8.003 0.686 28.682 1.00 73.44 297 ALA A C 1
ATOM 2367 O O . ALA A 1 297 ? -6.925 0.240 29.076 1.00 73.44 297 ALA A O 1
ATOM 2368 N N . ASP A 1 298 ? -9.089 -0.092 28.618 1.00 80.31 298 ASP A N 1
ATOM 2369 C CA . ASP A 1 298 ? -9.095 -1.519 28.959 1.00 80.31 298 ASP A CA 1
ATOM 2370 C C . ASP A 1 298 ? -8.547 -2.355 27.792 1.00 80.31 298 ASP A C 1
ATOM 2372 O O . ASP A 1 298 ? -9.270 -2.847 26.925 1.00 80.31 298 ASP A O 1
ATOM 2376 N N . GLN A 1 299 ? -7.222 -2.489 27.743 1.00 79.38 299 GLN A N 1
ATOM 2377 C CA . GLN A 1 299 ? -6.541 -3.164 26.637 1.00 79.38 299 GLN A CA 1
ATOM 2378 C C . GLN A 1 299 ? -6.921 -4.645 26.495 1.00 79.38 299 GLN A C 1
ATOM 2380 O O . GLN A 1 299 ? -6.922 -5.158 25.375 1.00 79.38 299 GLN A O 1
ATOM 2385 N N . ILE A 1 300 ? -7.244 -5.337 27.594 1.00 77.62 300 ILE A N 1
ATOM 2386 C CA . ILE A 1 300 ? -7.500 -6.784 27.578 1.00 77.62 300 ILE A CA 1
ATOM 2387 C C . ILE A 1 300 ? -8.865 -7.068 26.953 1.00 77.62 300 ILE A C 1
ATOM 2389 O O . ILE A 1 300 ? -8.960 -7.898 26.043 1.00 77.62 300 ILE A O 1
ATOM 2393 N N . ALA A 1 301 ? -9.908 -6.363 27.404 1.00 80.56 301 ALA A N 1
ATOM 2394 C CA . ALA A 1 301 ? -11.248 -6.499 26.837 1.00 80.56 301 ALA A CA 1
ATOM 2395 C C . ALA A 1 301 ? -11.258 -6.123 25.346 1.00 80.56 301 ALA A C 1
ATOM 2397 O O . ALA A 1 301 ? -11.830 -6.840 24.522 1.00 80.56 301 ALA A O 1
ATOM 2398 N N . ASN A 1 302 ? -10.535 -5.061 24.983 1.00 83.25 302 ASN A N 1
ATOM 2399 C CA . ASN A 1 302 ? -10.438 -4.596 23.602 1.00 83.25 302 ASN A CA 1
ATOM 2400 C C . ASN A 1 302 ? -9.737 -5.608 22.693 1.00 83.25 302 ASN A C 1
ATOM 2402 O O . ASN A 1 302 ? -10.173 -5.828 21.564 1.00 83.25 302 ASN A O 1
ATOM 2406 N N . HIS A 1 303 ? -8.671 -6.254 23.178 1.00 88.00 303 HIS A N 1
ATOM 2407 C CA . HIS A 1 303 ? -7.955 -7.249 22.388 1.00 88.00 303 HIS A CA 1
ATOM 2408 C C . HIS A 1 303 ? -8.820 -8.483 22.105 1.00 88.00 303 HIS A C 1
ATOM 2410 O O . HIS A 1 303 ? -8.818 -8.968 20.976 1.00 88.00 303 HIS A O 1
ATOM 2416 N N . ARG A 1 304 ? -9.602 -8.958 23.087 1.00 89.50 304 ARG A N 1
ATOM 2417 C CA . ARG A 1 304 ? -10.559 -10.061 22.877 1.00 89.50 304 ARG A CA 1
ATOM 2418 C C . ARG A 1 304 ? -11.627 -9.692 21.855 1.00 89.50 304 ARG A C 1
ATOM 2420 O O . ARG A 1 304 ? -11.797 -10.420 20.885 1.00 89.50 304 ARG A O 1
ATOM 2427 N N . LEU A 1 305 ? -12.254 -8.524 22.011 1.00 90.19 305 LEU A N 1
ATOM 2428 C CA . LEU A 1 305 ? -13.256 -8.031 21.066 1.00 90.19 305 LEU A CA 1
ATOM 2429 C C . LEU A 1 305 ? -12.708 -7.983 19.634 1.00 90.19 305 LEU A C 1
ATOM 2431 O O . LEU A 1 305 ? -13.337 -8.473 18.703 1.00 90.19 305 LEU A O 1
ATOM 2435 N N . VAL A 1 306 ? -11.514 -7.422 19.451 1.00 91.88 306 VAL A N 1
ATOM 2436 C CA . VAL A 1 306 ? -10.870 -7.324 18.137 1.00 91.88 306 VAL A CA 1
ATOM 2437 C C . VAL A 1 306 ? -10.528 -8.696 17.555 1.00 91.88 306 VAL A C 1
ATOM 2439 O O . VAL A 1 306 ? -10.697 -8.907 16.351 1.00 91.88 306 VAL A O 1
ATOM 2442 N N . GLN A 1 307 ? -10.097 -9.643 18.392 1.00 93.06 307 GLN A N 1
ATOM 2443 C CA . GLN A 1 307 ? -9.882 -11.022 17.962 1.00 93.06 307 GLN A CA 1
ATOM 2444 C C . GLN A 1 307 ? -11.180 -11.685 17.500 1.00 93.06 307 GLN A C 1
ATOM 2446 O O . GLN A 1 307 ? -11.183 -12.299 16.433 1.00 93.06 307 GLN A O 1
ATOM 2451 N N . ASP A 1 308 ? -12.268 -11.531 18.254 1.00 93.19 308 ASP A N 1
ATOM 2452 C CA . ASP A 1 308 ? -13.572 -12.100 17.910 1.00 93.19 308 ASP A CA 1
ATOM 2453 C C . ASP A 1 308 ? -14.109 -11.496 16.609 1.00 93.19 308 ASP A C 1
ATOM 2455 O O . ASP A 1 308 ? -14.540 -12.227 15.719 1.00 93.19 308 ASP A O 1
ATOM 2459 N N . ILE A 1 309 ? -13.973 -10.177 16.430 1.00 93.56 309 ILE A N 1
ATOM 2460 C CA . ILE A 1 309 ? -14.344 -9.495 15.184 1.00 93.56 309 ILE A CA 1
ATOM 2461 C C . ILE A 1 309 ? -13.558 -10.065 13.999 1.00 93.56 309 ILE A C 1
ATOM 2463 O O . ILE A 1 309 ? -14.151 -10.496 13.009 1.00 93.56 309 ILE A O 1
ATOM 2467 N N . GLY A 1 310 ? -12.225 -10.115 14.092 1.00 93.50 310 GLY A N 1
ATOM 2468 C CA . GLY A 1 310 ? -11.396 -10.658 13.014 1.00 93.50 310 GLY A CA 1
ATOM 2469 C C . GLY A 1 310 ? -11.718 -12.126 12.711 1.00 93.50 310 GLY A C 1
ATOM 2470 O O . GLY A 1 310 ? -11.750 -12.533 11.547 1.00 93.50 310 GLY A O 1
ATOM 2471 N N . ARG A 1 311 ? -12.021 -12.916 13.746 1.00 94.69 311 ARG A N 1
ATOM 2472 C CA . ARG A 1 311 ? -12.243 -14.361 13.648 1.00 94.69 311 ARG A CA 1
ATOM 2473 C C . ARG A 1 311 ? -13.609 -14.757 13.097 1.00 94.69 311 ARG A C 1
ATOM 2475 O O . ARG A 1 311 ? -13.654 -15.710 12.328 1.00 94.69 311 ARG A O 1
ATOM 2482 N N . SER A 1 312 ? -14.697 -14.102 13.501 1.00 93.25 312 SER A N 1
ATOM 2483 C CA . SER A 1 312 ? -16.056 -14.596 13.213 1.00 93.25 312 SER A CA 1
ATOM 2484 C C . SER A 1 312 ? -17.006 -13.581 12.575 1.00 93.25 312 SER A C 1
ATOM 2486 O O . SER A 1 312 ? -18.034 -13.989 12.038 1.00 93.25 312 SER A O 1
ATOM 2488 N N . TYR A 1 313 ? -16.676 -12.285 12.535 1.00 95.12 313 TYR A N 1
ATOM 2489 C CA . TYR A 1 313 ? -17.574 -11.279 11.958 1.00 95.12 313 TYR A CA 1
ATOM 2490 C C . TYR A 1 313 ? -17.771 -11.452 10.434 1.00 95.12 313 TYR A C 1
ATOM 2492 O O . TYR A 1 313 ? -16.790 -11.686 9.727 1.00 95.12 313 TYR A O 1
ATOM 2500 N N . PRO A 1 314 ? -18.991 -11.360 9.876 1.00 95.31 314 PRO A N 1
ATOM 2501 C CA . PRO A 1 314 ? -19.214 -11.594 8.444 1.00 95.31 314 PRO A CA 1
ATOM 2502 C C . PRO A 1 314 ? -18.359 -10.680 7.547 1.00 95.31 314 PRO A C 1
ATOM 2504 O O . PRO A 1 314 ? -18.355 -9.468 7.752 1.00 95.31 314 PRO A O 1
ATOM 2507 N N . LEU A 1 315 ? -17.672 -11.232 6.534 1.00 93.50 315 LEU A N 1
ATOM 2508 C CA . LEU A 1 315 ? -16.676 -10.498 5.725 1.00 93.50 315 LEU A CA 1
ATOM 2509 C C . LEU A 1 315 ? -17.236 -9.224 5.075 1.00 93.50 315 LEU A C 1
ATOM 2511 O O . LEU A 1 315 ? -16.639 -8.161 5.221 1.00 93.50 315 LEU A O 1
ATOM 2515 N N . GLY A 1 316 ? -18.414 -9.295 4.446 1.00 90.06 316 GLY A N 1
ATOM 2516 C CA . GLY A 1 316 ? -19.035 -8.117 3.825 1.00 90.06 316 GLY A CA 1
ATOM 2517 C C . GLY A 1 316 ? -19.312 -6.984 4.824 1.00 90.06 316 GLY A C 1
ATOM 2518 O O . GLY A 1 316 ? -19.088 -5.817 4.520 1.00 90.06 316 GLY A O 1
ATOM 2519 N N . ARG A 1 317 ? -19.704 -7.325 6.060 1.00 94.38 317 ARG A N 1
ATOM 2520 C CA . ARG A 1 317 ? -19.909 -6.352 7.149 1.00 94.38 317 ARG A CA 1
ATOM 2521 C C . ARG A 1 317 ? -18.591 -5.859 7.743 1.00 94.38 317 ARG A C 1
ATOM 2523 O O . ARG A 1 317 ? -18.488 -4.705 8.150 1.00 94.38 317 ARG A O 1
ATOM 2530 N N . LEU A 1 318 ? -17.581 -6.724 7.801 1.00 93.75 318 LEU A N 1
ATOM 2531 C CA . LEU A 1 318 ? -16.256 -6.397 8.319 1.00 93.75 318 LEU A CA 1
ATOM 2532 C C . LEU A 1 318 ? -15.596 -5.280 7.508 1.00 93.75 318 LEU A C 1
ATOM 2534 O O . LEU A 1 318 ? -14.963 -4.402 8.084 1.00 93.75 318 LEU A O 1
ATOM 2538 N N . VAL A 1 319 ? -15.785 -5.266 6.190 1.00 91.94 319 VAL A N 1
ATOM 2539 C CA . VAL A 1 319 ? -15.224 -4.237 5.302 1.00 91.94 319 VAL A CA 1
ATOM 2540 C C . VAL A 1 319 ? -15.762 -2.849 5.639 1.00 91.94 319 VAL A C 1
ATOM 2542 O O . VAL A 1 319 ? -14.992 -1.891 5.677 1.00 91.94 319 VAL A O 1
ATOM 2545 N N . GLU A 1 320 ? -17.054 -2.729 5.947 1.00 91.81 320 GLU A N 1
ATOM 2546 C CA . GLU A 1 320 ? -17.646 -1.463 6.395 1.00 91.81 320 GLU A CA 1
ATOM 2547 C C . GLU A 1 320 ? -17.020 -0.983 7.712 1.00 91.81 320 GLU A C 1
ATOM 2549 O O . GLU A 1 320 ? -16.675 0.194 7.847 1.00 91.81 320 GLU A O 1
ATOM 2554 N N . VAL A 1 321 ? -16.796 -1.906 8.656 1.00 92.69 321 VAL A N 1
ATOM 2555 C CA . VAL A 1 321 ? -16.110 -1.609 9.922 1.00 92.69 321 VAL A CA 1
ATOM 2556 C C . VAL A 1 321 ? -14.680 -1.131 9.660 1.00 92.69 321 VAL A C 1
ATOM 2558 O O . VAL A 1 321 ? -14.278 -0.095 10.185 1.00 92.69 321 VAL A O 1
ATOM 2561 N N . LEU A 1 322 ? -13.918 -1.840 8.822 1.00 92.94 322 LEU A N 1
ATOM 2562 C CA . LEU A 1 322 ? -12.533 -1.493 8.491 1.00 92.94 322 LEU A CA 1
ATOM 2563 C C . LEU A 1 322 ? -12.430 -0.139 7.780 1.00 92.94 322 LEU A C 1
ATOM 2565 O O . LEU A 1 322 ? -11.570 0.667 8.135 1.00 92.94 322 LEU A O 1
ATOM 2569 N N . LYS A 1 323 ? -13.330 0.153 6.833 1.00 90.75 323 LYS A N 1
ATOM 2570 C CA . LYS A 1 323 ? -13.417 1.467 6.176 1.00 90.75 323 LYS A CA 1
ATOM 2571 C C . LYS A 1 323 ? -13.640 2.574 7.205 1.00 90.75 323 LYS A C 1
ATOM 2573 O O . LYS A 1 323 ? -12.877 3.537 7.232 1.00 90.75 323 LYS A O 1
ATOM 2578 N N . ALA A 1 324 ? -14.609 2.400 8.103 1.00 90.31 324 ALA A N 1
ATOM 2579 C CA . ALA A 1 324 ? -14.902 3.387 9.138 1.00 90.31 324 ALA A CA 1
ATOM 2580 C C . ALA A 1 324 ? -13.730 3.584 10.121 1.00 90.31 324 ALA A C 1
ATOM 2582 O O . ALA A 1 324 ? -13.388 4.716 10.461 1.00 90.31 324 ALA A O 1
ATOM 2583 N N . LEU A 1 325 ? -13.069 2.500 10.546 1.00 90.94 325 LEU A N 1
ATOM 2584 C CA . LEU A 1 325 ? -11.896 2.575 11.425 1.00 90.94 325 LEU A CA 1
ATOM 2585 C C . LEU A 1 325 ? -10.699 3.243 10.747 1.00 90.94 325 LEU A C 1
ATOM 2587 O O . LEU A 1 325 ? -9.973 3.990 11.401 1.00 90.94 325 LEU A O 1
ATOM 2591 N N . ARG A 1 326 ? -10.497 3.001 9.448 1.00 91.50 326 ARG A N 1
ATOM 2592 C CA . ARG A 1 326 ? -9.444 3.656 8.671 1.00 91.50 326 ARG A CA 1
ATOM 2593 C C . ARG A 1 326 ? -9.698 5.155 8.543 1.00 91.50 326 ARG A C 1
ATOM 2595 O O . ARG A 1 326 ? -8.775 5.926 8.786 1.00 91.50 326 ARG A O 1
ATOM 2602 N N . SER A 1 327 ? -10.927 5.571 8.237 1.00 88.19 327 SER A N 1
ATOM 2603 C CA . SER A 1 327 ? -11.305 6.993 8.220 1.00 88.19 327 SER A CA 1
ATOM 2604 C C . SER A 1 327 ? -11.081 7.667 9.577 1.00 88.19 327 SER A C 1
ATOM 2606 O O . SER A 1 327 ? -10.687 8.826 9.632 1.00 88.19 327 SER A O 1
ATOM 2608 N N . ALA A 1 328 ? -11.255 6.927 10.674 1.00 87.12 328 ALA A N 1
ATOM 2609 C CA . ALA A 1 328 ? -10.963 7.399 12.027 1.00 87.12 328 ALA A CA 1
ATOM 2610 C C . ALA A 1 328 ? -9.474 7.297 12.431 1.00 87.12 328 ALA A C 1
ATOM 2612 O O . ALA A 1 328 ? -9.137 7.618 13.570 1.00 87.12 328 ALA A O 1
ATOM 2613 N N . ASN A 1 329 ? -8.587 6.823 11.543 1.00 87.25 329 ASN A N 1
ATOM 2614 C CA . ASN A 1 329 ? -7.179 6.511 11.823 1.00 87.25 329 ASN A CA 1
ATOM 2615 C C . ASN A 1 329 ? -6.990 5.659 13.097 1.00 87.25 329 ASN A C 1
ATOM 2617 O O . ASN A 1 329 ? -6.120 5.915 13.934 1.00 87.25 329 ASN A O 1
ATOM 2621 N N . ASN A 1 330 ? -7.863 4.667 13.288 1.00 87.31 330 ASN A N 1
ATOM 2622 C CA . ASN A 1 330 ? -7.906 3.902 14.522 1.00 87.31 330 ASN A CA 1
ATOM 2623 C C . ASN A 1 330 ? -6.891 2.744 14.521 1.00 87.31 330 ASN A C 1
ATOM 2625 O O . ASN A 1 330 ? -6.883 1.895 13.628 1.00 87.31 330 ASN A O 1
ATOM 2629 N N . ARG A 1 331 ? -6.078 2.655 15.581 1.00 89.94 331 ARG A N 1
ATOM 2630 C CA . ARG A 1 331 ? -5.028 1.629 15.740 1.00 89.94 331 ARG A CA 1
ATOM 2631 C C . ARG A 1 331 ? -5.539 0.183 15.756 1.00 89.94 331 ARG A C 1
ATOM 2633 O O . ARG A 1 331 ? -4.775 -0.733 15.450 1.00 89.94 331 ARG A O 1
ATOM 2640 N N . TRP A 1 332 ? -6.805 -0.045 16.112 1.00 90.56 332 TRP A N 1
ATOM 2641 C CA . TRP A 1 332 ? -7.395 -1.384 16.161 1.00 90.56 332 TRP A CA 1
ATOM 2642 C C . TRP A 1 332 ? -7.623 -1.980 14.772 1.00 90.56 332 TRP A C 1
ATOM 2644 O O . TRP A 1 332 ? -7.720 -3.199 14.670 1.00 90.56 332 TRP A O 1
ATOM 2654 N N . LEU A 1 333 ? -7.610 -1.165 13.708 1.00 91.50 333 LEU A N 1
ATOM 2655 C CA . LEU A 1 333 ? -7.666 -1.630 12.318 1.00 91.50 333 LEU A CA 1
ATOM 2656 C C . LEU A 1 333 ? -6.642 -2.746 12.057 1.00 91.50 333 LEU A C 1
ATOM 2658 O O . LEU A 1 333 ? -7.000 -3.842 11.632 1.00 91.50 333 LEU A O 1
ATOM 2662 N N . ILE A 1 334 ? -5.373 -2.482 12.380 1.00 90.56 334 ILE A N 1
ATOM 2663 C CA . ILE A 1 334 ? -4.271 -3.423 12.152 1.00 90.56 334 ILE A CA 1
ATOM 2664 C C . ILE A 1 334 ? -4.470 -4.690 12.988 1.00 90.56 334 ILE A C 1
ATOM 2666 O O . ILE A 1 334 ? -4.223 -5.794 12.518 1.00 90.56 334 ILE A O 1
ATOM 2670 N N . GLN A 1 335 ? -4.962 -4.555 14.220 1.00 93.38 335 GLN A N 1
ATOM 2671 C CA . GLN A 1 335 ? -5.201 -5.698 15.104 1.00 93.38 335 GLN A CA 1
ATOM 2672 C C . GLN A 1 335 ? -6.337 -6.598 14.594 1.00 93.38 335 GLN A C 1
ATOM 2674 O O . GLN A 1 335 ? -6.234 -7.819 14.700 1.00 93.38 335 GLN A O 1
ATOM 2679 N N . ILE A 1 336 ? -7.380 -6.020 13.988 1.00 93.06 336 ILE A N 1
ATOM 2680 C CA . ILE A 1 336 ? -8.457 -6.781 13.341 1.00 93.06 336 ILE A CA 1
ATOM 2681 C C . ILE A 1 336 ? -7.915 -7.524 12.121 1.00 93.06 336 ILE A C 1
ATOM 2683 O O . ILE A 1 336 ? -8.189 -8.713 11.977 1.00 93.06 336 ILE A O 1
ATOM 2687 N N . LEU A 1 337 ? -7.110 -6.866 11.279 1.00 93.12 337 LEU A N 1
ATOM 2688 C CA . LEU A 1 337 ? -6.486 -7.507 10.117 1.00 93.12 337 LEU A CA 1
ATOM 2689 C C . LEU A 1 337 ? -5.550 -8.649 10.533 1.00 93.12 337 LEU A C 1
ATOM 2691 O O . LEU A 1 337 ? -5.614 -9.724 9.944 1.00 93.12 337 LEU A O 1
ATOM 2695 N N . ILE A 1 338 ? -4.754 -8.468 11.593 1.00 92.88 338 ILE A N 1
ATOM 2696 C CA . ILE A 1 338 ? -3.919 -9.532 12.173 1.00 92.88 338 ILE A CA 1
ATOM 2697 C C . ILE A 1 338 ? -4.784 -10.699 12.659 1.00 92.88 338 ILE A C 1
ATOM 2699 O O . ILE A 1 338 ? -4.469 -11.855 12.376 1.00 92.88 338 ILE A O 1
ATOM 2703 N N . ALA A 1 339 ? -5.859 -10.426 13.402 1.00 93.88 339 ALA A N 1
ATOM 2704 C CA . ALA A 1 339 ? -6.749 -11.468 13.905 1.00 93.88 339 ALA A CA 1
ATOM 2705 C C . ALA A 1 339 ? -7.435 -12.228 12.762 1.00 93.88 339 ALA A C 1
ATOM 2707 O O . ALA A 1 339 ? -7.467 -13.458 12.771 1.00 93.88 339 ALA A O 1
ATOM 2708 N N . MET A 1 340 ? -7.921 -11.507 11.753 1.00 95.06 340 MET A N 1
ATOM 2709 C CA . MET A 1 340 ? -8.511 -12.077 10.548 1.00 95.06 340 MET A CA 1
ATOM 2710 C C . MET A 1 340 ? -7.505 -12.987 9.837 1.00 95.06 340 MET A C 1
ATOM 2712 O O . MET A 1 340 ? -7.768 -14.176 9.677 1.00 95.06 340 MET A O 1
ATOM 2716 N N . ALA A 1 341 ? -6.319 -12.465 9.519 1.00 93.19 341 ALA A N 1
ATOM 2717 C CA . ALA A 1 341 ? -5.231 -13.205 8.889 1.00 93.19 341 ALA A CA 1
ATOM 2718 C C . ALA A 1 341 ? -4.815 -14.453 9.679 1.00 93.19 341 ALA A C 1
ATOM 2720 O O . ALA A 1 341 ? -4.491 -15.480 9.090 1.00 93.19 341 ALA A O 1
ATOM 2721 N N . LYS A 1 342 ? -4.834 -14.385 11.015 1.00 93.69 342 LYS A N 1
ATOM 2722 C CA . LYS A 1 342 ? -4.447 -15.496 11.888 1.00 93.69 342 LYS A CA 1
ATOM 2723 C C . LYS A 1 342 ? -5.513 -16.584 11.974 1.00 93.69 342 LYS A C 1
ATOM 2725 O O . LYS A 1 342 ? -5.146 -17.757 12.001 1.00 93.69 342 LYS A O 1
ATOM 2730 N N . TYR A 1 343 ? -6.796 -16.233 12.049 1.00 94.94 343 TYR A N 1
ATOM 2731 C CA . TYR A 1 343 ? -7.850 -17.185 12.427 1.00 94.94 343 TYR A CA 1
ATOM 2732 C C . TYR A 1 343 ? -8.772 -17.625 11.285 1.00 94.94 343 TYR A C 1
ATOM 2734 O O . TYR A 1 343 ? -9.377 -18.690 11.401 1.00 94.94 343 TYR A O 1
ATOM 2742 N N . ARG A 1 344 ? -8.875 -16.864 10.191 1.00 95.50 344 ARG A N 1
ATOM 2743 C CA . ARG A 1 344 ? -9.709 -17.230 9.032 1.00 95.50 344 ARG A CA 1
ATOM 2744 C C . ARG A 1 344 ? -9.070 -18.323 8.187 1.00 95.50 344 ARG A C 1
ATOM 2746 O O . ARG A 1 344 ? -7.865 -18.567 8.268 1.00 95.50 344 ARG A O 1
ATOM 2753 N N . SER A 1 345 ? -9.879 -18.992 7.377 1.00 96.19 345 SER A N 1
ATOM 2754 C CA . SER A 1 345 ? -9.387 -19.922 6.360 1.00 96.19 345 SER A CA 1
ATOM 2755 C C . SER A 1 345 ? -8.724 -19.180 5.183 1.00 96.19 345 SER A C 1
ATOM 2757 O O . SER A 1 345 ? -9.081 -18.030 4.916 1.00 96.19 345 SER A O 1
ATOM 2759 N N . PRO A 1 346 ? -7.802 -19.821 4.434 1.00 96.69 346 PRO A N 1
ATOM 2760 C CA . PRO A 1 346 ? -7.226 -19.233 3.221 1.00 96.69 346 PRO A CA 1
ATOM 2761 C C . PRO A 1 346 ? -8.293 -18.758 2.220 1.00 96.69 346 PRO A C 1
ATOM 2763 O O . PRO A 1 346 ? -8.202 -17.657 1.693 1.00 96.69 346 PRO A O 1
ATOM 2766 N N . SER A 1 347 ? -9.367 -19.532 2.022 1.00 96.12 347 SER A N 1
ATOM 2767 C CA . SER A 1 347 ? -10.459 -19.171 1.107 1.00 96.12 347 SER A CA 1
ATOM 2768 C C . SER A 1 347 ? -11.232 -17.921 1.543 1.00 96.12 347 SER A C 1
ATOM 2770 O O . SER A 1 347 ? -11.592 -17.101 0.701 1.00 96.12 347 SER A O 1
ATOM 2772 N N . GLU A 1 348 ? -11.467 -17.733 2.846 1.00 95.44 348 GLU A N 1
ATOM 2773 C CA . GLU A 1 348 ? -12.087 -16.505 3.367 1.00 95.44 348 GLU A CA 1
ATOM 2774 C C . GLU A 1 348 ? -11.180 -15.285 3.170 1.00 95.44 348 GLU A C 1
ATOM 2776 O O . GLU A 1 348 ? -11.664 -14.222 2.790 1.00 95.44 348 GLU A O 1
ATOM 2781 N N . ILE A 1 349 ? -9.869 -15.428 3.397 1.00 95.50 349 ILE A N 1
ATOM 2782 C CA . ILE A 1 349 ? -8.898 -14.347 3.167 1.00 95.50 349 ILE A CA 1
ATOM 2783 C C . ILE A 1 349 ? -8.807 -14.012 1.681 1.00 95.50 349 ILE A C 1
ATOM 2785 O O . ILE A 1 349 ? -8.783 -12.839 1.323 1.00 95.50 349 ILE A O 1
ATOM 2789 N N . PHE A 1 350 ? -8.813 -15.023 0.815 1.00 95.38 350 PHE A N 1
ATOM 2790 C CA . PHE A 1 350 ? -8.826 -14.822 -0.628 1.00 95.38 350 PHE A CA 1
ATOM 2791 C C . PHE A 1 350 ? -10.064 -14.036 -1.053 1.00 95.38 350 PHE A C 1
ATOM 2793 O O . PHE A 1 350 ? -9.924 -12.985 -1.669 1.00 95.38 350 PHE A O 1
ATOM 2800 N N . THR A 1 351 ? -11.248 -14.477 -0.615 1.00 94.44 351 THR A N 1
ATOM 2801 C CA . THR A 1 351 ? -12.520 -13.776 -0.857 1.00 94.44 351 THR A CA 1
ATOM 2802 C C . THR A 1 351 ? -12.443 -12.329 -0.369 1.00 94.44 351 THR A C 1
ATOM 2804 O O . THR A 1 351 ? -12.831 -11.408 -1.082 1.00 94.44 351 THR A O 1
ATOM 2807 N N . PHE A 1 352 ? -11.875 -12.105 0.822 1.00 93.31 352 PHE A N 1
ATOM 2808 C CA . PHE A 1 352 ? -11.681 -10.763 1.360 1.00 93.31 352 PHE A CA 1
ATOM 2809 C C . PHE A 1 352 ? -10.822 -9.878 0.441 1.00 93.31 352 PHE A C 1
ATOM 2811 O O . PHE A 1 352 ? -11.181 -8.734 0.163 1.00 93.31 352 PHE A O 1
ATOM 2818 N N . ILE A 1 353 ? -9.700 -10.408 -0.050 1.00 92.12 353 ILE A N 1
ATOM 2819 C CA . ILE A 1 353 ? -8.766 -9.684 -0.918 1.00 92.12 353 ILE A CA 1
ATOM 2820 C C . ILE A 1 353 ? -9.401 -9.398 -2.282 1.00 92.12 353 ILE A C 1
ATOM 2822 O O . ILE A 1 353 ? -9.345 -8.257 -2.742 1.00 92.12 353 ILE A O 1
ATOM 2826 N N . THR A 1 354 ? -10.038 -10.388 -2.908 1.00 90.31 354 THR A N 1
ATOM 2827 C CA . THR A 1 354 ? -10.575 -10.2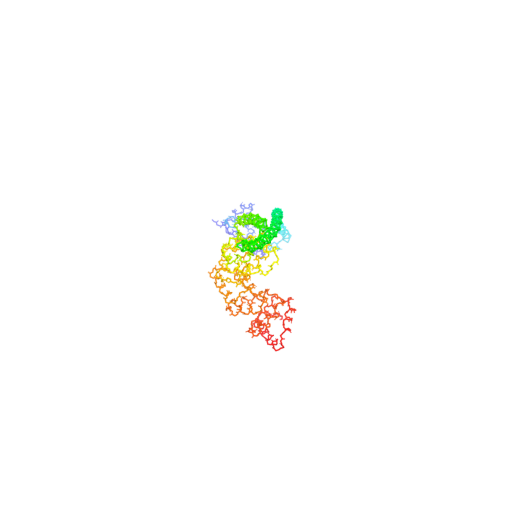51 -4.268 1.00 90.31 354 THR A CA 1
ATOM 2828 C C . THR A 1 354 ? -11.840 -9.412 -4.334 1.00 90.31 354 THR A C 1
ATOM 2830 O O . THR A 1 354 ? -11.999 -8.626 -5.262 1.00 90.31 354 THR A O 1
ATOM 2833 N N . GLU A 1 355 ? -12.745 -9.562 -3.366 1.00 87.12 355 GLU A N 1
ATOM 2834 C CA . GLU A 1 355 ? -14.029 -8.855 -3.396 1.00 87.12 355 GLU A CA 1
ATOM 2835 C C . GLU A 1 355 ? -13.936 -7.454 -2.786 1.00 87.12 355 GLU A C 1
ATOM 2837 O O . GLU A 1 355 ? -14.701 -6.569 -3.167 1.00 87.12 355 GLU A O 1
ATOM 2842 N N . TYR A 1 356 ? -12.998 -7.226 -1.859 1.00 81.88 356 TYR A N 1
ATOM 2843 C CA . TYR A 1 356 ? -12.987 -6.001 -1.055 1.00 81.88 356 TYR A CA 1
ATOM 2844 C C . TYR A 1 356 ? -11.618 -5.316 -0.928 1.00 81.88 356 TYR A C 1
ATOM 2846 O O . TYR A 1 356 ? -11.548 -4.169 -0.480 1.00 81.88 356 TYR A O 1
ATOM 2854 N N . GLY A 1 357 ? -10.521 -5.972 -1.323 1.00 70.69 357 GLY A N 1
ATOM 2855 C CA . GLY A 1 357 ? -9.158 -5.455 -1.154 1.00 70.69 357 GLY A CA 1
ATOM 2856 C C . GLY A 1 357 ? -8.810 -4.271 -2.062 1.00 70.69 357 GLY A C 1
ATOM 2857 O O . GLY A 1 357 ? -8.018 -3.414 -1.660 1.00 70.69 357 GLY A O 1
ATOM 2858 N N . ALA A 1 358 ? -9.434 -4.183 -3.243 1.00 67.19 358 ALA A N 1
ATOM 2859 C CA . ALA A 1 358 ? -9.145 -3.158 -4.249 1.00 67.19 358 ALA A CA 1
ATOM 2860 C C . ALA A 1 358 ? -9.519 -1.733 -3.804 1.00 67.19 358 ALA A C 1
ATOM 2862 O O . ALA A 1 358 ? -8.866 -0.767 -4.191 1.00 67.19 358 ALA A O 1
ATOM 2863 N N . GLU A 1 359 ? -10.543 -1.582 -2.961 1.00 63.62 359 GLU A N 1
ATOM 2864 C CA . GLU A 1 359 ? -11.089 -0.262 -2.616 1.00 63.62 359 GLU A CA 1
ATOM 2865 C C . GLU A 1 359 ? -10.319 0.472 -1.511 1.00 63.62 359 GLU A C 1
ATOM 2867 O O . GLU A 1 359 ? -10.653 1.608 -1.175 1.00 63.62 359 GLU A O 1
ATOM 2872 N N . GLY A 1 360 ? -9.285 -0.131 -0.921 1.00 61.25 360 GLY A N 1
ATOM 2873 C CA . GLY A 1 360 ? -8.624 0.534 0.194 1.00 61.25 360 GLY A CA 1
ATOM 2874 C C . GLY A 1 360 ? -7.385 -0.135 0.737 1.00 61.25 360 GLY A C 1
ATOM 2875 O O . GLY A 1 360 ? -7.244 -0.137 1.944 1.00 61.25 360 GLY A O 1
ATOM 2876 N N . ALA A 1 361 ? -6.498 -0.709 -0.076 1.00 75.81 361 ALA A N 1
ATOM 2877 C CA . ALA A 1 361 ? -5.206 -1.275 0.364 1.00 75.81 361 ALA A CA 1
ATOM 2878 C C . ALA A 1 361 ? -5.262 -2.326 1.504 1.00 75.81 361 ALA A C 1
ATOM 2880 O O . ALA A 1 361 ? -4.225 -2.790 1.968 1.00 75.81 361 ALA A O 1
ATOM 2881 N N . PHE A 1 362 ? -6.454 -2.748 1.940 1.00 82.38 362 PHE A N 1
ATOM 2882 C CA . PHE A 1 362 ? -6.627 -3.773 2.967 1.00 82.38 362 PHE A CA 1
ATOM 2883 C C . PHE A 1 362 ? -6.162 -5.138 2.471 1.00 82.38 362 PHE A C 1
ATOM 2885 O O . PHE A 1 362 ? -5.776 -5.970 3.284 1.00 82.38 362 PHE A O 1
ATOM 2892 N N . GLY A 1 363 ? -6.206 -5.362 1.151 1.00 84.12 363 GLY A N 1
ATOM 2893 C CA . GLY A 1 363 ? -5.793 -6.618 0.535 1.00 84.12 363 GLY A CA 1
ATOM 2894 C C . GLY A 1 363 ? -4.324 -6.931 0.813 1.00 84.12 363 GLY A C 1
ATOM 2895 O O . GLY A 1 363 ? -4.032 -7.956 1.419 1.00 84.12 363 GLY A O 1
ATOM 2896 N N . SER A 1 364 ? -3.434 -5.998 0.468 1.00 88.00 364 SER A N 1
ATOM 2897 C CA . SER A 1 364 ? -1.987 -6.087 0.720 1.00 88.00 364 SER A CA 1
ATOM 2898 C C . SER A 1 364 ? -1.672 -6.233 2.217 1.00 88.00 364 SER A C 1
ATOM 2900 O O . SER A 1 364 ? -0.964 -7.152 2.621 1.00 88.00 364 SER A O 1
ATOM 2902 N N . GLU A 1 365 ? -2.291 -5.424 3.088 1.00 90.44 365 GLU A N 1
ATOM 2903 C CA . GLU A 1 365 ? -2.078 -5.532 4.542 1.00 90.44 365 GLU A CA 1
ATOM 2904 C C . GLU A 1 365 ? -2.534 -6.892 5.101 1.00 90.44 365 GLU A C 1
ATOM 2906 O O . GLU A 1 365 ? -1.811 -7.529 5.871 1.00 90.44 365 GLU A O 1
ATOM 2911 N N . ALA A 1 366 ? -3.728 -7.360 4.724 1.00 90.56 366 ALA A N 1
ATOM 2912 C CA . ALA A 1 366 ? -4.241 -8.661 5.148 1.00 90.56 366 ALA A CA 1
ATOM 2913 C C . ALA A 1 366 ? -3.347 -9.802 4.651 1.00 90.56 366 ALA A C 1
ATOM 2915 O O . ALA A 1 366 ? -3.069 -10.736 5.405 1.00 90.56 366 ALA A O 1
ATOM 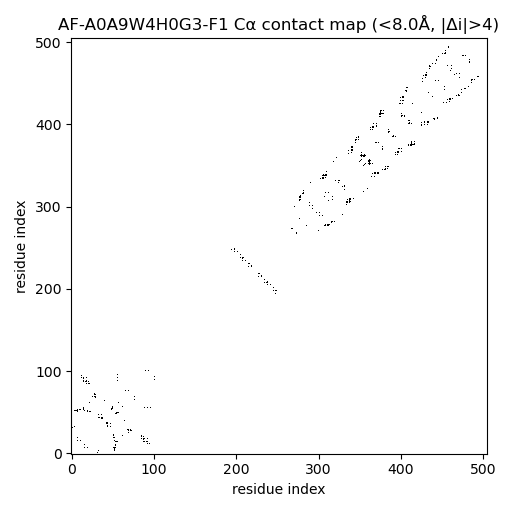2916 N N . LEU A 1 367 ? -2.875 -9.700 3.408 1.00 92.06 367 LEU A N 1
ATOM 2917 C CA . LEU A 1 367 ? -1.993 -10.666 2.776 1.00 92.06 367 LEU A CA 1
ATOM 2918 C C . LEU A 1 367 ? -0.631 -10.730 3.465 1.00 92.06 367 LEU A C 1
ATOM 2920 O O . LEU A 1 367 ? -0.162 -11.817 3.799 1.00 92.06 367 LEU A O 1
ATOM 2924 N N . GLN A 1 368 ? -0.042 -9.574 3.767 1.00 93.25 368 GLN A N 1
ATOM 2925 C CA . GLN A 1 368 ? 1.197 -9.470 4.525 1.00 93.25 368 GLN A CA 1
ATOM 2926 C C . GLN A 1 368 ? 1.059 -10.136 5.897 1.00 93.25 368 GLN A C 1
ATOM 2928 O O . GLN A 1 368 ? 1.896 -10.956 6.283 1.00 93.25 368 GLN A O 1
ATOM 2933 N N . TRP A 1 369 ? -0.007 -9.828 6.643 1.00 93.56 369 TRP A N 1
ATOM 2934 C CA . TRP A 1 369 ? -0.228 -10.438 7.955 1.00 93.56 369 TRP A CA 1
ATOM 2935 C C . TRP A 1 369 ? -0.506 -11.937 7.861 1.00 93.56 369 TRP A C 1
ATOM 2937 O O . TRP A 1 369 ? -0.024 -12.693 8.706 1.00 93.56 369 TRP A O 1
ATOM 2947 N N . PHE A 1 370 ? -1.222 -12.387 6.830 1.00 93.81 370 PHE A N 1
ATOM 2948 C CA . PHE A 1 370 ? -1.456 -13.808 6.574 1.00 93.81 370 PHE A CA 1
ATOM 2949 C C . PHE A 1 370 ? -0.127 -14.524 6.335 1.00 93.81 370 PHE A C 1
ATOM 2951 O O . PHE A 1 370 ? 0.213 -15.477 7.041 1.00 93.81 370 PHE A O 1
ATOM 2958 N N . ALA A 1 371 ? 0.681 -13.979 5.427 1.00 92.50 371 ALA A N 1
ATOM 2959 C CA . ALA A 1 371 ? 2.006 -14.469 5.099 1.00 92.50 371 ALA A CA 1
ATOM 2960 C C . ALA A 1 371 ? 2.994 -14.382 6.265 1.00 92.50 371 ALA A C 1
ATOM 2962 O O . ALA A 1 371 ? 3.979 -15.101 6.233 1.00 92.50 371 ALA A O 1
ATOM 2963 N N . GLN A 1 372 ? 2.756 -13.586 7.310 1.00 90.88 372 GLN A N 1
ATOM 2964 C CA . GLN A 1 372 ? 3.610 -13.537 8.505 1.00 90.88 372 GLN A CA 1
ATOM 2965 C C . GLN A 1 372 ? 3.129 -14.406 9.671 1.00 90.88 372 GLN A C 1
ATOM 2967 O O . GLN A 1 372 ? 3.924 -14.713 10.555 1.00 90.88 372 GLN A O 1
ATOM 2972 N N . LYS A 1 373 ? 1.834 -14.735 9.752 1.00 90.31 373 LYS A N 1
ATOM 2973 C CA . LYS A 1 373 ? 1.240 -15.357 10.952 1.00 90.31 373 LYS A CA 1
ATOM 2974 C C . LYS A 1 373 ? 0.754 -16.785 10.755 1.00 90.31 373 LYS A C 1
ATOM 2976 O O . LYS A 1 373 ? 0.459 -17.445 11.751 1.00 90.31 373 LYS A O 1
ATOM 2981 N N . ARG A 1 374 ? 0.619 -17.253 9.513 1.00 92.50 374 ARG A N 1
ATOM 2982 C CA . ARG A 1 374 ? 0.059 -18.576 9.214 1.00 92.50 374 ARG A CA 1
ATOM 2983 C C . ARG A 1 374 ? 1.117 -19.659 9.055 1.00 92.50 374 ARG A C 1
ATOM 2985 O O . ARG A 1 374 ? 2.275 -19.395 8.739 1.00 92.50 374 ARG A O 1
ATOM 2992 N N . THR A 1 375 ? 0.683 -20.894 9.279 1.00 91.62 375 THR A N 1
ATOM 2993 C CA . THR A 1 375 ? 1.509 -22.095 9.112 1.00 91.62 375 THR A CA 1
ATOM 2994 C C . THR A 1 375 ? 1.903 -22.298 7.645 1.00 91.62 375 THR A C 1
ATOM 2996 O O . THR A 1 375 ? 1.226 -21.785 6.751 1.00 91.62 375 THR A O 1
ATOM 2999 N N . GLY A 1 376 ? 2.960 -23.078 7.388 1.00 88.69 376 GLY A N 1
ATOM 3000 C CA . GLY A 1 376 ? 3.409 -23.390 6.023 1.00 88.69 376 GLY A CA 1
ATOM 3001 C C . GLY A 1 376 ? 2.311 -24.007 5.146 1.00 88.69 376 GLY A C 1
ATOM 3002 O O . GLY A 1 376 ? 2.137 -23.609 4.000 1.00 88.69 376 GLY A O 1
ATOM 3003 N N . ASN A 1 377 ? 1.474 -24.889 5.705 1.00 91.62 377 ASN A N 1
ATOM 3004 C CA . ASN A 1 377 ? 0.367 -25.515 4.971 1.00 91.62 377 ASN A CA 1
ATOM 3005 C C . ASN A 1 377 ? -0.712 -24.507 4.535 1.00 91.62 377 ASN A C 1
ATOM 3007 O O . ASN A 1 377 ? -1.225 -24.570 3.422 1.00 91.62 377 ASN A O 1
ATOM 3011 N N . ASP A 1 378 ? -1.073 -23.564 5.407 1.00 92.88 378 ASP A N 1
ATOM 3012 C CA . ASP A 1 378 ? -2.034 -22.515 5.051 1.00 92.88 378 ASP A CA 1
ATOM 3013 C C . ASP A 1 378 ? -1.461 -21.538 4.026 1.00 92.88 378 ASP A C 1
ATOM 3015 O O . ASP A 1 378 ? -2.181 -21.095 3.132 1.00 92.88 378 ASP A O 1
ATOM 3019 N N . PHE A 1 379 ? -0.172 -21.218 4.159 1.00 92.88 379 PHE A N 1
ATOM 3020 C CA . PHE A 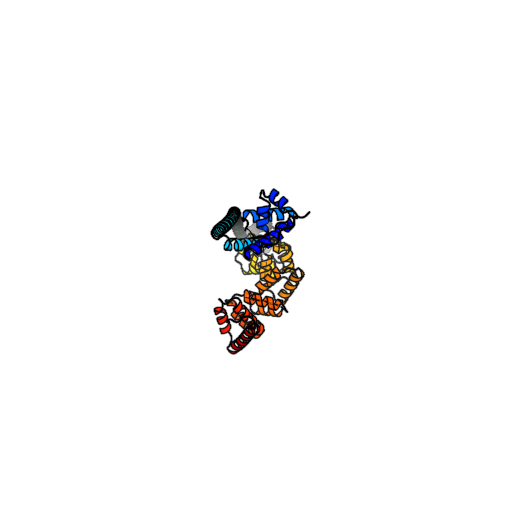1 379 ? 0.560 -20.407 3.197 1.00 92.88 379 PHE A CA 1
ATOM 3021 C C . PHE A 1 379 ? 0.546 -21.063 1.811 1.00 92.88 379 PHE A C 1
ATOM 3023 O O . PHE A 1 379 ? 0.141 -20.425 0.843 1.00 92.88 379 PHE A O 1
ATOM 3030 N N . PHE A 1 380 ? 0.878 -22.353 1.730 1.00 93.19 380 PHE A N 1
ATOM 3031 C CA . PHE A 1 380 ? 0.869 -23.112 0.481 1.00 93.19 380 PHE A CA 1
ATOM 3032 C C . PHE A 1 380 ? -0.524 -23.171 -0.162 1.00 93.19 380 PHE A C 1
ATOM 3034 O O . PHE A 1 380 ? -0.674 -22.841 -1.335 1.00 93.19 380 PHE A O 1
ATOM 3041 N N . LYS A 1 381 ? -1.574 -23.472 0.615 1.00 95.00 381 LYS A N 1
ATOM 3042 C CA . LYS A 1 381 ? -2.962 -23.442 0.114 1.00 95.00 381 LYS A CA 1
ATOM 3043 C C . LYS A 1 381 ? -3.342 -22.081 -0.461 1.00 95.00 381 LYS A C 1
ATOM 3045 O O . LYS A 1 381 ? -4.026 -22.006 -1.474 1.00 95.00 381 LYS A O 1
ATOM 3050 N N . MET A 1 382 ? -2.922 -21.000 0.190 1.00 95.44 382 MET A N 1
ATOM 3051 C CA . MET A 1 382 ? -3.195 -19.650 -0.292 1.00 95.44 382 MET A CA 1
ATOM 3052 C C . MET A 1 382 ? -2.449 -19.351 -1.604 1.00 95.44 382 MET A C 1
ATOM 3054 O O . MET A 1 382 ? -3.037 -18.758 -2.507 1.00 95.44 382 MET A O 1
ATOM 3058 N N . LEU A 1 383 ? -1.203 -19.820 -1.755 1.00 94.38 383 LEU A N 1
ATOM 3059 C CA . LEU A 1 383 ? -0.460 -19.728 -3.018 1.00 94.38 383 LEU A CA 1
ATOM 3060 C C . LEU A 1 383 ? -1.160 -20.476 -4.158 1.00 94.38 383 LEU A C 1
ATOM 3062 O O . LEU A 1 383 ? -1.295 -19.928 -5.252 1.00 94.38 383 LEU A O 1
ATOM 3066 N N . GLU A 1 384 ? -1.631 -21.702 -3.911 1.00 94.75 384 GLU A N 1
ATOM 3067 C CA . GLU A 1 384 ? -2.392 -22.474 -4.903 1.00 94.75 384 GLU A CA 1
ATOM 3068 C C . GLU A 1 384 ? -3.650 -21.722 -5.348 1.00 94.75 384 GLU A C 1
ATOM 3070 O O . GLU A 1 384 ? -3.922 -21.629 -6.547 1.00 94.75 384 GLU A O 1
ATOM 3075 N N . ILE A 1 385 ? -4.379 -21.127 -4.395 1.00 96.19 385 ILE A N 1
ATOM 3076 C CA . ILE A 1 385 ? -5.567 -20.324 -4.691 1.00 96.19 385 ILE A CA 1
ATOM 3077 C C . ILE A 1 385 ? -5.197 -19.121 -5.572 1.00 96.19 385 ILE A C 1
ATOM 3079 O O . ILE A 1 385 ? -5.820 -18.942 -6.618 1.00 96.19 385 ILE A O 1
ATOM 3083 N N . PHE A 1 386 ? -4.188 -18.317 -5.220 1.00 95.12 386 PHE A N 1
ATOM 3084 C CA . PHE A 1 386 ? -3.818 -17.148 -6.032 1.00 95.12 386 PHE A CA 1
ATOM 3085 C C . PHE A 1 386 ? -3.353 -17.515 -7.439 1.00 95.12 386 PHE A C 1
ATOM 3087 O O . PHE A 1 386 ? -3.729 -16.857 -8.411 1.00 95.12 386 PHE A O 1
ATOM 3094 N N . ARG A 1 387 ? -2.591 -18.601 -7.576 1.00 93.06 387 ARG A N 1
ATOM 3095 C CA . ARG A 1 387 ? -2.124 -19.087 -8.881 1.00 93.06 387 ARG A CA 1
ATOM 3096 C C . ARG A 1 387 ? -3.254 -19.570 -9.760 1.00 93.06 387 ARG A C 1
ATOM 3098 O O . ARG A 1 387 ? -3.275 -19.233 -10.940 1.00 93.06 387 ARG A O 1
ATOM 3105 N N . ALA A 1 388 ? -4.209 -20.300 -9.186 1.00 95.44 388 ALA A N 1
ATOM 3106 C CA . ALA A 1 388 ? -5.400 -20.734 -9.907 1.00 95.44 388 ALA A CA 1
ATOM 3107 C C . ALA A 1 388 ? -6.199 -19.549 -10.486 1.00 95.44 388 ALA A C 1
ATOM 3109 O O . ALA A 1 388 ? -6.914 -19.723 -11.470 1.00 95.44 388 ALA A O 1
ATOM 3110 N N . HIS A 1 389 ? -6.033 -18.348 -9.920 1.00 95.75 389 HIS A N 1
ATOM 3111 C CA . HIS A 1 389 ? -6.671 -17.110 -10.369 1.00 95.75 389 HIS A CA 1
ATOM 3112 C C . HIS A 1 389 ? -5.720 -16.143 -11.104 1.00 95.75 389 HIS A C 1
ATOM 3114 O O . HIS A 1 389 ? -6.129 -15.035 -11.441 1.00 95.75 389 HIS A O 1
ATOM 3120 N N . GLY A 1 390 ? -4.469 -16.535 -11.381 1.00 94.75 390 GLY A N 1
ATOM 3121 C CA . GLY A 1 390 ? -3.499 -15.713 -12.119 1.00 94.75 390 GLY A CA 1
ATOM 3122 C C . GLY A 1 390 ? -2.977 -14.478 -11.368 1.00 94.75 390 GLY A C 1
ATOM 3123 O O . GLY A 1 390 ? -2.496 -13.543 -12.002 1.00 94.75 390 GLY A O 1
ATOM 3124 N N . MET A 1 391 ? -3.066 -14.458 -10.036 1.00 94.06 391 MET A N 1
ATOM 3125 C CA . MET A 1 391 ? -2.684 -13.322 -9.184 1.00 94.06 391 MET A CA 1
ATOM 3126 C C . MET A 1 391 ? -1.193 -13.380 -8.811 1.00 94.06 391 MET A C 1
ATOM 3128 O O . MET A 1 391 ? -0.823 -13.739 -7.694 1.00 94.06 391 MET A O 1
ATOM 3132 N N . THR A 1 392 ? -0.314 -13.103 -9.780 1.00 93.75 392 THR A N 1
ATOM 3133 C CA . THR A 1 392 ? 1.145 -13.241 -9.604 1.00 93.75 392 THR A CA 1
ATOM 3134 C C . THR A 1 392 ? 1.740 -12.194 -8.662 1.00 93.75 392 THR A C 1
ATOM 3136 O O . THR A 1 392 ? 2.633 -12.521 -7.890 1.00 93.75 392 THR A O 1
ATOM 3139 N N . SER A 1 393 ? 1.224 -10.961 -8.667 1.00 92.12 393 SER A N 1
ATOM 3140 C CA . SER A 1 393 ? 1.681 -9.891 -7.764 1.00 92.12 393 SER A CA 1
ATOM 3141 C C . SER A 1 393 ? 1.483 -10.236 -6.289 1.00 92.12 393 SER A C 1
ATOM 3143 O O . SER A 1 393 ? 2.335 -9.947 -5.454 1.00 92.12 393 SER A O 1
ATOM 3145 N N . GLU A 1 394 ? 0.371 -10.883 -5.964 1.00 94.12 394 GLU A N 1
ATOM 3146 C CA . GLU A 1 394 ? 0.010 -11.288 -4.613 1.00 94.12 394 GLU A CA 1
ATOM 3147 C C . GLU A 1 394 ? 0.855 -12.480 -4.155 1.00 94.12 394 GLU A C 1
ATOM 3149 O O . GLU A 1 394 ? 1.251 -12.551 -2.993 1.00 94.12 394 GLU A O 1
ATOM 3154 N N . VAL A 1 395 ? 1.207 -13.387 -5.070 1.00 94.44 395 VAL A N 1
ATOM 3155 C CA . VAL A 1 395 ? 2.184 -14.455 -4.804 1.00 94.44 395 VAL A CA 1
ATOM 3156 C C . VAL A 1 395 ? 3.553 -13.864 -4.445 1.00 94.44 395 VAL A C 1
ATOM 3158 O O . VAL A 1 395 ? 4.143 -14.263 -3.439 1.00 94.44 395 VAL A O 1
ATOM 3161 N N . ASP A 1 396 ? 4.027 -12.878 -5.207 1.00 93.75 396 ASP A N 1
ATOM 3162 C CA . ASP A 1 396 ? 5.295 -12.193 -4.933 1.00 93.75 396 ASP A CA 1
ATOM 3163 C C . ASP A 1 396 ? 5.259 -11.457 -3.584 1.00 93.75 396 ASP A C 1
ATOM 3165 O O . ASP A 1 396 ? 6.200 -11.535 -2.791 1.00 93.75 396 ASP A O 1
ATOM 3169 N N . GLU A 1 397 ? 4.148 -10.782 -3.274 1.00 93.38 397 GLU A N 1
ATOM 3170 C CA . GLU A 1 397 ? 3.943 -10.111 -1.988 1.00 93.38 397 GLU A CA 1
ATOM 3171 C C . GLU A 1 397 ? 3.910 -11.100 -0.810 1.00 93.38 397 GLU A C 1
ATOM 3173 O O . GLU A 1 397 ? 4.453 -10.816 0.267 1.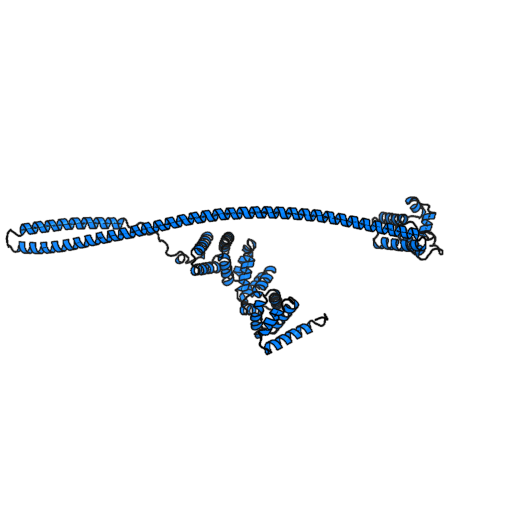00 93.38 397 GLU A O 1
ATOM 3178 N N . MET A 1 398 ? 3.317 -12.280 -1.007 1.00 95.06 398 MET A N 1
ATOM 3179 C CA . MET A 1 398 ? 3.337 -13.357 -0.020 1.00 95.06 398 MET A CA 1
ATOM 3180 C C . MET A 1 398 ? 4.755 -13.848 0.250 1.00 95.06 398 MET A C 1
ATOM 3182 O O . MET A 1 398 ? 5.130 -13.962 1.420 1.00 95.06 398 MET A O 1
ATOM 3186 N N . PHE A 1 399 ? 5.549 -14.110 -0.792 1.00 95.94 399 PHE A N 1
ATOM 3187 C CA . PHE A 1 399 ? 6.942 -14.522 -0.621 1.00 95.94 399 PHE A CA 1
ATOM 3188 C C . PHE A 1 399 ? 7.768 -13.441 0.068 1.00 95.94 399 PHE A C 1
ATOM 3190 O O . PHE A 1 399 ? 8.461 -13.737 1.042 1.00 95.94 399 PHE A O 1
ATOM 3197 N N . LEU A 1 400 ? 7.627 -12.184 -0.355 1.00 94.31 400 LEU A N 1
ATOM 3198 C CA . LEU A 1 400 ? 8.276 -11.039 0.279 1.00 94.31 400 LEU A CA 1
ATOM 3199 C C . LEU A 1 400 ? 7.957 -10.972 1.781 1.00 94.31 400 LEU A C 1
ATOM 3201 O O . LEU A 1 400 ? 8.849 -10.828 2.622 1.00 94.31 400 LEU A O 1
ATOM 3205 N N . SER A 1 401 ? 6.679 -11.111 2.129 1.00 94.12 401 SER A N 1
ATOM 3206 C CA . SER A 1 401 ? 6.199 -11.011 3.507 1.00 94.12 401 SER A CA 1
ATOM 3207 C C . SER A 1 401 ? 6.621 -12.198 4.371 1.00 94.12 401 SER A C 1
ATOM 3209 O O . SER A 1 401 ? 6.983 -12.004 5.535 1.00 94.12 401 SER A O 1
ATOM 3211 N N . ALA A 1 402 ? 6.605 -13.412 3.817 1.00 94.38 402 ALA A N 1
ATOM 3212 C CA . ALA A 1 402 ? 7.058 -1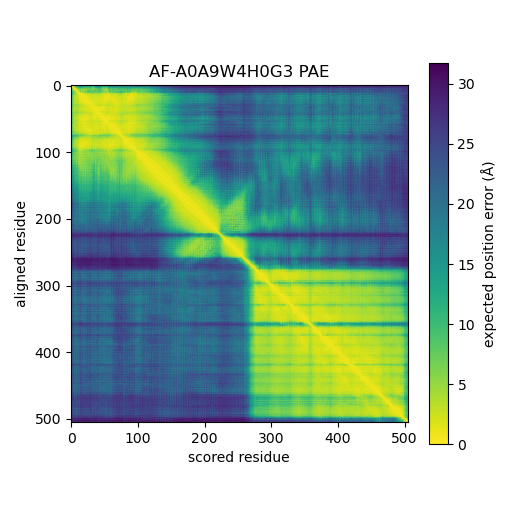4.615 4.507 1.00 94.38 402 ALA A CA 1
ATOM 3213 C C . ALA A 1 402 ? 8.583 -14.624 4.698 1.00 94.38 402 ALA A C 1
ATOM 3215 O O . ALA A 1 402 ? 9.055 -14.978 5.776 1.00 94.38 402 ALA A O 1
ATOM 3216 N N . ALA A 1 403 ? 9.360 -14.143 3.725 1.00 94.31 403 ALA A N 1
ATOM 3217 C CA . ALA A 1 403 ? 10.816 -14.037 3.833 1.00 94.31 403 ALA A CA 1
ATOM 3218 C C . ALA A 1 403 ? 11.240 -13.040 4.929 1.00 94.31 403 ALA A C 1
ATOM 3220 O O . ALA A 1 403 ? 12.243 -13.239 5.623 1.00 94.31 403 ALA A O 1
ATOM 3221 N N . ALA A 1 404 ? 10.432 -11.994 5.136 1.00 92.69 404 ALA A N 1
ATOM 3222 C CA . ALA A 1 404 ? 10.626 -10.968 6.159 1.00 92.69 404 ALA A CA 1
ATOM 3223 C C . ALA A 1 404 ? 10.154 -11.367 7.578 1.00 92.69 404 ALA A C 1
ATOM 3225 O O . ALA A 1 404 ? 10.243 -10.550 8.502 1.00 92.69 404 ALA A O 1
ATOM 3226 N N . ARG A 1 405 ? 9.651 -12.595 7.781 1.00 93.56 405 ARG A N 1
ATOM 3227 C CA . ARG A 1 405 ? 9.246 -13.120 9.098 1.00 93.56 405 ARG A CA 1
ATOM 3228 C C . ARG A 1 405 ? 10.378 -13.030 10.118 1.00 93.56 405 ARG A C 1
ATOM 3230 O O . ARG A 1 405 ? 11.513 -13.406 9.839 1.00 93.56 405 ARG A O 1
ATOM 3237 N N . LYS A 1 406 ? 10.071 -12.576 11.334 1.00 91.06 406 LYS A N 1
ATOM 3238 C CA . LYS A 1 406 ? 11.063 -12.507 12.424 1.00 91.06 406 LYS A CA 1
ATOM 3239 C C . LYS A 1 406 ? 11.324 -13.865 13.074 1.00 91.06 406 LYS A C 1
ATOM 3241 O O . LYS A 1 406 ? 12.376 -14.034 13.672 1.00 91.06 406 LYS A O 1
ATOM 3246 N N . ASP A 1 407 ? 10.379 -14.791 12.969 1.00 93.06 407 ASP A N 1
ATOM 3247 C CA . ASP A 1 407 ? 10.426 -16.153 13.490 1.00 93.06 407 ASP A CA 1
ATOM 3248 C C . ASP A 1 407 ? 11.110 -17.102 12.486 1.00 93.06 407 ASP A C 1
ATOM 3250 O O . ASP A 1 407 ? 10.554 -17.358 11.418 1.00 93.06 407 ASP A O 1
ATOM 3254 N N . PRO A 1 408 ? 12.313 -17.627 12.794 1.00 93.38 408 PRO A N 1
ATOM 3255 C CA . PRO A 1 408 ? 13.022 -18.568 11.923 1.00 93.38 408 PRO A CA 1
ATOM 3256 C C . PRO A 1 408 ? 12.225 -19.843 11.641 1.00 93.38 408 PRO A C 1
ATOM 3258 O O . PRO A 1 408 ? 12.131 -20.244 10.487 1.00 93.38 408 PRO A O 1
ATOM 3261 N N . GLU A 1 409 ? 11.576 -20.408 12.665 1.00 93.00 409 GLU A N 1
ATOM 3262 C CA . GLU A 1 409 ? 10.716 -21.597 12.545 1.00 93.00 409 GLU A CA 1
ATOM 3263 C C . GLU A 1 409 ? 9.594 -21.387 11.518 1.00 93.00 409 GLU A C 1
ATOM 3265 O O . GLU A 1 409 ? 9.252 -22.280 10.749 1.00 93.00 409 GLU A O 1
ATOM 3270 N N . GLY A 1 410 ? 9.027 -20.177 11.465 1.00 92.00 410 GLY A N 1
ATOM 3271 C CA . GLY A 1 410 ? 7.997 -19.829 10.495 1.00 92.00 410 GLY A CA 1
ATOM 3272 C C . GLY A 1 410 ? 8.525 -19.755 9.063 1.00 92.00 410 GLY A C 1
ATOM 3273 O O . GLY A 1 410 ? 7.764 -20.026 8.133 1.00 92.00 410 GLY A O 1
ATOM 3274 N N . VAL A 1 411 ? 9.791 -19.382 8.865 1.00 94.56 411 VAL A N 1
ATOM 3275 C CA . VAL A 1 411 ? 10.436 -19.390 7.542 1.00 94.56 411 VAL A CA 1
ATOM 3276 C C . VAL A 1 411 ? 10.783 -20.806 7.121 1.00 94.56 411 VAL A C 1
ATOM 3278 O O . VAL A 1 411 ? 10.433 -21.188 6.012 1.00 94.56 411 VAL A O 1
ATOM 3281 N N . GLU A 1 412 ? 11.376 -21.591 8.013 1.00 94.56 412 GLU A N 1
ATOM 3282 C CA . GLU A 1 412 ? 11.684 -23.006 7.796 1.00 94.56 412 GLU A CA 1
ATOM 3283 C C . GLU A 1 412 ? 10.424 -23.804 7.435 1.00 94.56 412 GLU A C 1
ATOM 3285 O O . GLU A 1 412 ? 10.360 -24.408 6.372 1.00 94.56 412 GLU A O 1
ATOM 3290 N N . ALA A 1 413 ? 9.345 -23.673 8.213 1.00 92.50 413 ALA A N 1
ATOM 3291 C CA . ALA A 1 413 ? 8.073 -24.325 7.900 1.00 92.50 413 ALA A CA 1
ATOM 3292 C C . ALA A 1 413 ? 7.462 -23.861 6.564 1.00 92.50 413 ALA A C 1
ATOM 3294 O O . ALA A 1 413 ? 6.665 -24.582 5.963 1.00 92.50 413 ALA A O 1
ATOM 3295 N N . THR A 1 414 ? 7.783 -22.641 6.111 1.00 93.50 414 THR A N 1
ATOM 3296 C CA . THR A 1 414 ? 7.388 -22.169 4.776 1.00 93.50 414 THR A CA 1
ATOM 3297 C C . THR A 1 414 ? 8.249 -22.836 3.709 1.00 93.50 414 THR A C 1
ATOM 3299 O O . THR A 1 414 ? 7.701 -23.315 2.728 1.00 93.50 414 THR A O 1
ATOM 3302 N N . MET A 1 415 ? 9.564 -22.929 3.918 1.00 94.75 415 MET A N 1
ATOM 3303 C CA . MET A 1 415 ? 10.491 -23.625 3.023 1.00 94.75 415 MET A CA 1
ATOM 3304 C C . MET A 1 415 ? 10.116 -25.098 2.845 1.00 94.75 415 MET A C 1
ATOM 3306 O O . MET A 1 415 ? 10.008 -25.546 1.710 1.00 94.75 415 MET A O 1
ATOM 3310 N N . ASP A 1 416 ? 9.823 -25.811 3.933 1.00 93.19 416 ASP A N 1
ATOM 3311 C CA . ASP A 1 416 ? 9.391 -27.217 3.911 1.00 93.19 416 ASP A CA 1
ATOM 3312 C C . ASP A 1 416 ? 8.092 -27.444 3.131 1.00 93.19 416 ASP A C 1
ATOM 3314 O O . ASP A 1 416 ? 7.860 -28.518 2.574 1.00 93.19 416 ASP A O 1
ATOM 3318 N N . ALA A 1 417 ? 7.216 -26.438 3.109 1.00 91.44 417 ALA A N 1
ATOM 3319 C CA . ALA A 1 417 ? 5.958 -26.499 2.378 1.00 91.44 417 ALA A CA 1
ATOM 3320 C C . ALA A 1 417 ? 6.122 -26.187 0.880 1.00 91.44 417 ALA A C 1
ATOM 3322 O O . ALA A 1 417 ? 5.202 -26.457 0.108 1.00 91.44 417 ALA A O 1
ATOM 3323 N N . LEU A 1 418 ? 7.253 -25.609 0.460 1.00 92.69 418 LEU A N 1
ATOM 3324 C CA . LEU A 1 418 ? 7.516 -25.226 -0.926 1.00 92.69 418 LEU A CA 1
ATOM 3325 C C . LEU A 1 418 ? 8.337 -26.300 -1.645 1.00 92.69 418 LEU A C 1
ATOM 3327 O O . LEU A 1 418 ? 9.269 -26.879 -1.099 1.00 92.69 418 LEU A O 1
ATOM 3331 N N . GLY A 1 419 ? 8.013 -26.537 -2.915 1.00 90.94 419 GLY A N 1
ATOM 3332 C CA . GLY A 1 419 ? 8.752 -27.453 -3.781 1.00 90.94 419 GLY A CA 1
ATOM 3333 C C . GLY A 1 419 ? 9.159 -26.793 -5.096 1.00 90.94 419 GLY A C 1
ATOM 3334 O O . GLY A 1 419 ? 8.532 -25.834 -5.548 1.00 90.94 419 GLY A O 1
ATOM 3335 N N . GLY A 1 420 ? 10.199 -27.333 -5.735 1.00 92.38 420 GLY A N 1
ATOM 3336 C CA . GLY A 1 420 ? 10.638 -26.912 -7.068 1.00 92.38 420 GLY A CA 1
ATOM 3337 C C . GLY A 1 420 ? 10.991 -25.423 -7.153 1.00 92.38 420 GLY A C 1
ATOM 3338 O O . GLY A 1 420 ? 11.651 -24.883 -6.272 1.00 92.38 420 GLY A O 1
ATOM 3339 N N . SER A 1 421 ? 10.522 -24.749 -8.206 1.00 91.12 421 SER A N 1
ATOM 3340 C CA . SER A 1 421 ? 10.847 -23.343 -8.497 1.00 91.12 421 SER A CA 1
ATOM 3341 C C . SER A 1 421 ? 10.421 -22.352 -7.411 1.00 91.12 421 SER A C 1
ATOM 3343 O O . SER A 1 421 ? 10.983 -21.261 -7.308 1.00 91.12 421 SER A O 1
ATOM 3345 N N . ASP A 1 422 ? 9.419 -22.701 -6.609 1.00 91.69 422 ASP A N 1
ATOM 3346 C CA . ASP A 1 422 ? 8.911 -21.815 -5.560 1.00 91.69 422 ASP A CA 1
ATOM 3347 C C . ASP A 1 422 ? 9.868 -21.722 -4.389 1.00 91.69 422 ASP A C 1
ATOM 3349 O O . ASP A 1 422 ? 10.023 -20.659 -3.792 1.00 91.69 422 ASP A O 1
ATOM 3353 N N . PHE A 1 423 ? 10.517 -22.843 -4.087 1.00 94.25 423 PHE A N 1
ATOM 3354 C CA . PHE A 1 423 ? 11.558 -22.907 -3.083 1.00 94.25 423 PHE A CA 1
ATOM 3355 C C . PHE A 1 423 ? 12.714 -21.983 -3.473 1.00 94.25 423 PHE A C 1
ATOM 3357 O O . PHE A 1 423 ? 13.114 -21.131 -2.683 1.00 94.25 423 PHE A O 1
ATOM 3364 N N . ASP A 1 424 ? 13.180 -22.079 -4.721 1.00 93.75 424 ASP A N 1
ATOM 3365 C CA . ASP A 1 424 ? 14.275 -21.248 -5.230 1.00 93.75 424 ASP A CA 1
ATOM 3366 C C . ASP A 1 424 ? 13.917 -19.757 -5.211 1.00 93.75 424 ASP A C 1
ATOM 3368 O O . ASP A 1 424 ? 14.701 -18.933 -4.734 1.00 93.75 424 ASP A O 1
ATOM 3372 N N . THR A 1 425 ? 12.698 -19.426 -5.648 1.00 94.69 425 THR A N 1
ATOM 3373 C CA . THR A 1 425 ? 12.169 -18.056 -5.620 1.00 94.69 425 THR A CA 1
ATOM 3374 C C . THR A 1 425 ? 12.109 -17.530 -4.187 1.00 94.69 425 THR A C 1
ATOM 3376 O O . THR A 1 425 ? 12.540 -16.415 -3.902 1.00 94.69 425 THR A O 1
ATOM 3379 N N . PHE A 1 426 ? 11.624 -18.335 -3.241 1.00 96.25 426 PHE A N 1
ATOM 3380 C CA . PHE A 1 426 ? 11.551 -17.935 -1.841 1.00 96.25 426 PHE A CA 1
ATOM 3381 C C . PHE A 1 426 ? 12.937 -17.721 -1.219 1.00 96.25 426 PHE A C 1
ATOM 3383 O O . PHE A 1 426 ? 13.145 -16.747 -0.491 1.00 96.25 426 PHE A O 1
ATOM 3390 N N . VAL A 1 427 ? 13.911 -18.566 -1.563 1.00 96.19 427 VAL A N 1
ATOM 3391 C CA . VAL A 1 427 ? 15.323 -18.398 -1.187 1.00 96.19 427 VAL A CA 1
ATOM 3392 C C . VAL A 1 427 ? 15.891 -17.082 -1.731 1.00 96.19 427 VAL A C 1
ATOM 3394 O O . VAL A 1 427 ? 16.599 -16.379 -1.004 1.00 96.19 427 VAL A O 1
ATOM 3397 N N . ASP A 1 428 ? 15.538 -16.698 -2.963 1.00 94.81 428 ASP A N 1
ATOM 3398 C CA . ASP A 1 428 ? 15.884 -15.383 -3.520 1.00 94.81 428 ASP A CA 1
ATOM 3399 C C . ASP A 1 428 ? 15.286 -14.234 -2.706 1.00 94.81 428 ASP A C 1
ATOM 3401 O O . ASP A 1 428 ? 15.997 -13.282 -2.368 1.00 94.81 428 ASP A O 1
ATOM 3405 N N . TYR A 1 429 ? 14.012 -14.322 -2.319 1.00 95.88 429 TYR A N 1
ATOM 3406 C CA . TYR A 1 429 ? 13.378 -13.314 -1.461 1.00 95.88 429 TYR A CA 1
ATOM 3407 C C . TYR A 1 429 ? 14.051 -13.210 -0.087 1.00 95.88 429 TYR A C 1
ATOM 3409 O O . TYR A 1 429 ? 14.279 -12.100 0.397 1.00 95.88 429 TYR A O 1
ATOM 3417 N N . ILE A 1 430 ? 14.430 -14.330 0.538 1.00 95.44 430 ILE A N 1
ATOM 3418 C CA . ILE A 1 430 ? 15.166 -14.314 1.813 1.00 95.44 430 ILE A CA 1
ATOM 3419 C C . ILE A 1 430 ? 16.491 -13.565 1.645 1.00 95.44 430 ILE A C 1
ATOM 3421 O O . ILE A 1 430 ? 16.755 -12.625 2.396 1.00 95.44 430 ILE A O 1
ATOM 3425 N N . ALA A 1 431 ? 17.287 -13.921 0.634 1.00 93.62 431 ALA A N 1
ATOM 3426 C CA . ALA A 1 431 ? 18.587 -13.298 0.396 1.00 93.62 431 ALA A CA 1
ATOM 3427 C C . ALA A 1 431 ? 18.480 -11.804 0.030 1.00 93.62 431 ALA A C 1
ATOM 3429 O O . ALA A 1 431 ? 19.339 -11.006 0.409 1.00 93.62 431 ALA A O 1
ATOM 3430 N N . THR A 1 432 ? 17.427 -11.410 -0.695 1.00 90.94 432 THR A N 1
ATOM 3431 C CA . THR A 1 432 ? 17.267 -10.043 -1.219 1.00 90.94 432 THR A CA 1
ATOM 3432 C C . THR A 1 432 ? 16.454 -9.104 -0.354 1.00 90.94 432 THR A C 1
ATOM 3434 O O . THR A 1 432 ? 16.526 -7.905 -0.608 1.00 90.94 432 THR A O 1
ATOM 3437 N N . GLN A 1 433 ? 15.663 -9.578 0.609 1.00 90.25 433 GLN A N 1
ATOM 3438 C CA . GLN A 1 433 ? 14.690 -8.727 1.314 1.00 90.25 433 GLN A CA 1
ATOM 3439 C C . GLN A 1 433 ? 14.802 -8.802 2.828 1.00 90.25 433 GLN A C 1
ATOM 3441 O O . GLN A 1 433 ? 14.463 -7.836 3.518 1.00 90.25 433 GLN A O 1
ATOM 3446 N N . ARG A 1 434 ? 15.311 -9.911 3.372 1.00 92.06 434 ARG A N 1
ATOM 3447 C CA . ARG A 1 434 ? 15.468 -10.037 4.817 1.00 92.06 434 ARG A CA 1
ATOM 3448 C C . ARG A 1 434 ? 16.510 -9.039 5.326 1.00 92.06 434 ARG A C 1
ATOM 3450 O O . ARG A 1 434 ? 17.500 -8.719 4.659 1.00 92.06 434 ARG A O 1
ATOM 3457 N N . ARG A 1 435 ? 16.252 -8.489 6.514 1.00 90.38 435 ARG A N 1
ATOM 3458 C CA . ARG A 1 435 ? 17.161 -7.523 7.136 1.00 90.38 435 ARG A CA 1
ATOM 3459 C C . ARG A 1 435 ? 18.413 -8.239 7.637 1.00 90.38 435 ARG A C 1
ATOM 3461 O O . ARG A 1 435 ? 18.244 -9.264 8.311 1.00 90.38 435 ARG A O 1
ATOM 3468 N N . PRO A 1 436 ? 19.621 -7.704 7.392 1.00 88.69 436 PRO A N 1
ATOM 3469 C CA . PRO A 1 436 ? 20.864 -8.346 7.810 1.00 88.69 436 PRO A CA 1
ATOM 3470 C C . PRO A 1 436 ? 20.903 -8.679 9.308 1.00 88.69 436 PRO A C 1
ATOM 3472 O O . PRO A 1 436 ? 21.363 -9.753 9.678 1.00 88.69 436 PRO A O 1
ATOM 3475 N N . GLU A 1 437 ? 20.326 -7.834 10.172 1.00 87.81 437 GLU A N 1
ATOM 3476 C CA . GLU A 1 437 ? 20.291 -8.080 11.628 1.00 87.81 437 GLU A CA 1
ATOM 3477 C C . GLU A 1 437 ? 19.494 -9.334 12.034 1.00 87.81 437 GLU A C 1
ATOM 3479 O O . GLU A 1 437 ? 19.701 -9.885 13.111 1.00 87.81 437 GLU A O 1
ATOM 3484 N N . SER A 1 438 ? 18.560 -9.781 11.189 1.00 90.06 438 SER A N 1
ATOM 3485 C CA . SER A 1 438 ? 17.698 -10.947 11.441 1.00 90.06 438 SER A CA 1
ATOM 3486 C C . SER A 1 438 ? 18.189 -12.234 10.774 1.00 90.06 438 SER A C 1
ATOM 3488 O O . SER A 1 438 ? 17.539 -13.277 10.893 1.00 90.06 438 SER A O 1
ATOM 3490 N N . MET A 1 439 ? 19.303 -12.154 10.042 1.00 92.75 439 MET A N 1
ATOM 3491 C CA . MET A 1 439 ? 19.906 -13.283 9.339 1.00 92.75 439 MET A CA 1
ATOM 3492 C C . MET A 1 439 ? 20.630 -14.272 10.254 1.00 92.75 439 MET A C 1
ATOM 3494 O O . MET A 1 439 ? 20.460 -15.460 10.000 1.00 92.75 439 MET A O 1
ATOM 3498 N N . PRO A 1 440 ? 21.369 -13.869 11.315 1.00 91.44 440 PRO A N 1
ATOM 3499 C CA . PRO A 1 440 ? 22.121 -14.827 12.125 1.00 91.44 440 PRO A CA 1
ATOM 3500 C C . PRO A 1 440 ? 21.229 -15.924 12.701 1.00 91.44 440 PRO A C 1
ATOM 3502 O O . PRO A 1 440 ? 21.472 -17.100 12.472 1.00 91.44 440 PRO A O 1
ATOM 3505 N N . THR A 1 441 ? 20.119 -15.541 13.339 1.00 91.06 441 THR A N 1
ATOM 3506 C CA . THR A 1 441 ? 19.178 -16.497 13.937 1.00 91.06 441 THR A CA 1
ATOM 3507 C C . THR A 1 441 ? 18.531 -17.409 12.894 1.00 91.06 441 THR A C 1
ATOM 3509 O O . THR A 1 441 ? 18.302 -18.581 13.174 1.00 91.06 441 THR A O 1
ATOM 3512 N N . LEU A 1 442 ? 18.247 -16.895 11.689 1.00 94.06 442 LEU A N 1
ATOM 3513 C CA . LEU A 1 442 ? 17.719 -17.724 10.605 1.00 94.06 442 LEU A CA 1
ATOM 3514 C C . LEU A 1 442 ? 18.767 -18.723 10.110 1.00 94.06 442 LEU A C 1
ATOM 3516 O O . LEU A 1 442 ? 18.452 -19.892 9.953 1.00 94.06 442 LEU A O 1
ATOM 3520 N N . ILE A 1 443 ? 19.998 -18.269 9.879 1.00 94.00 443 ILE A N 1
ATOM 3521 C CA . ILE A 1 443 ? 21.084 -19.109 9.373 1.00 94.00 443 ILE A CA 1
ATOM 3522 C C . ILE A 1 443 ? 21.437 -20.197 10.383 1.00 94.00 443 ILE A C 1
ATOM 3524 O O . ILE A 1 443 ? 21.589 -21.341 9.981 1.00 94.00 443 ILE A O 1
ATOM 3528 N N . THR A 1 444 ? 21.483 -19.897 11.684 1.00 90.81 444 THR A N 1
ATOM 3529 C CA . THR A 1 444 ? 21.685 -20.930 12.710 1.00 90.81 444 THR A CA 1
ATOM 3530 C C . THR A 1 444 ? 20.587 -21.993 12.668 1.00 90.81 444 THR A C 1
ATOM 3532 O O . THR A 1 444 ? 20.907 -23.175 12.722 1.00 90.81 444 THR A O 1
ATOM 3535 N N . GLN A 1 445 ? 19.317 -21.588 12.531 1.00 93.56 445 GLN A N 1
ATOM 3536 C CA . GLN A 1 445 ? 18.189 -22.519 12.438 1.00 93.56 445 GLN A CA 1
ATOM 3537 C C . GLN A 1 445 ? 18.273 -23.380 11.167 1.00 93.56 445 GLN A C 1
ATOM 3539 O O . GLN A 1 445 ? 18.240 -24.604 11.238 1.00 93.56 445 GLN A O 1
ATOM 3544 N N . LEU A 1 446 ? 18.429 -22.740 10.004 1.00 94.50 446 LEU A N 1
ATOM 3545 C CA . LEU A 1 446 ? 18.455 -23.422 8.709 1.00 94.50 446 LEU A CA 1
ATOM 3546 C C . LEU A 1 446 ? 19.729 -24.242 8.491 1.00 94.50 446 LEU A C 1
ATOM 3548 O O . LEU A 1 446 ? 19.725 -25.138 7.656 1.00 94.50 446 LEU A O 1
ATOM 3552 N N . GLN A 1 447 ? 20.828 -23.967 9.195 1.00 92.69 447 GLN A N 1
ATOM 3553 C CA . GLN A 1 447 ? 22.051 -24.758 9.056 1.00 92.69 447 GLN A CA 1
ATOM 3554 C C . GLN A 1 447 ? 21.844 -26.204 9.522 1.00 92.69 447 GLN A C 1
ATOM 3556 O O . GLN A 1 447 ? 22.474 -27.115 8.983 1.00 92.69 447 GLN A O 1
ATOM 3561 N N . ASP A 1 448 ? 20.958 -26.414 10.497 1.00 89.88 448 ASP A N 1
ATOM 3562 C CA . ASP A 1 448 ? 20.708 -27.732 11.073 1.00 89.88 448 ASP A CA 1
ATOM 3563 C C . ASP A 1 448 ? 19.732 -28.562 10.222 1.00 89.88 448 ASP A C 1
ATOM 3565 O O . ASP A 1 448 ? 19.899 -29.778 10.117 1.00 89.88 448 ASP A O 1
ATOM 3569 N N . SER A 1 449 ? 18.759 -27.923 9.566 1.00 93.00 449 SER A N 1
ATOM 3570 C CA . SER A 1 449 ? 17.742 -28.591 8.740 1.00 93.00 449 SER A CA 1
ATOM 3571 C C . SER A 1 449 ? 17.989 -28.520 7.230 1.00 93.00 449 SER A C 1
ATOM 3573 O O . SER A 1 449 ? 17.707 -29.478 6.510 1.00 93.00 449 SER A O 1
ATOM 3575 N N . HIS A 1 450 ? 18.564 -27.422 6.735 1.00 94.81 450 HIS A N 1
ATOM 3576 C CA . HIS A 1 450 ? 18.769 -27.122 5.313 1.00 94.81 450 HIS A CA 1
ATOM 3577 C C . HIS A 1 450 ? 20.170 -26.536 5.018 1.00 94.81 450 HIS A C 1
ATOM 3579 O O . HIS A 1 450 ? 20.279 -25.418 4.494 1.00 94.81 450 HIS A O 1
ATOM 3585 N N . PRO A 1 451 ? 21.268 -27.269 5.282 1.00 92.38 451 PRO A N 1
ATOM 3586 C CA . PRO A 1 451 ? 22.634 -26.744 5.151 1.00 92.38 451 PRO A CA 1
ATOM 3587 C C . PRO A 1 451 ? 22.955 -26.222 3.739 1.00 92.38 451 PRO A C 1
ATOM 3589 O O . PRO A 1 451 ? 23.516 -25.140 3.582 1.00 92.38 451 PRO A O 1
ATOM 3592 N N . GLU A 1 452 ? 22.511 -26.925 2.694 1.00 92.56 452 GLU A N 1
ATOM 3593 C CA . GLU A 1 452 ? 22.708 -26.500 1.298 1.00 92.56 452 GLU A CA 1
ATOM 3594 C C . GLU A 1 452 ? 21.962 -25.210 0.947 1.00 92.56 452 GLU A C 1
ATOM 3596 O O . GLU A 1 452 ? 22.434 -24.369 0.174 1.00 92.56 452 GLU A O 1
ATOM 3601 N N . THR A 1 453 ? 20.784 -25.023 1.535 1.00 94.06 453 THR A N 1
ATOM 3602 C CA . THR A 1 453 ? 20.001 -23.809 1.295 1.00 94.06 453 THR A CA 1
ATOM 3603 C C . THR A 1 453 ? 20.600 -22.633 2.043 1.00 94.06 453 THR A C 1
ATOM 3605 O O . THR A 1 453 ? 20.677 -21.534 1.501 1.00 94.06 453 THR A O 1
ATOM 3608 N N . THR A 1 454 ? 21.113 -22.877 3.245 1.00 94.50 454 THR A N 1
ATOM 3609 C CA . THR A 1 454 ? 21.864 -21.892 4.022 1.00 94.50 454 THR A CA 1
ATOM 3610 C C . THR A 1 454 ? 23.081 -21.387 3.248 1.00 94.50 454 THR A C 1
ATOM 3612 O O . THR A 1 454 ? 23.248 -20.174 3.099 1.00 94.50 454 THR A O 1
ATOM 3615 N N . ALA A 1 455 ? 23.864 -22.292 2.649 1.00 91.88 455 ALA A N 1
ATOM 3616 C CA . ALA A 1 455 ? 24.969 -21.925 1.763 1.00 91.88 455 ALA A CA 1
ATOM 3617 C C . ALA A 1 455 ? 24.494 -21.084 0.564 1.00 91.88 455 ALA A C 1
ATOM 3619 O O . ALA A 1 455 ? 25.095 -20.057 0.247 1.00 91.88 455 ALA A O 1
ATOM 3620 N N . THR A 1 456 ? 23.372 -21.467 -0.057 1.00 93.50 456 THR A N 1
ATOM 3621 C CA . THR A 1 456 ? 22.764 -20.728 -1.180 1.00 93.50 456 THR A CA 1
ATOM 3622 C C . THR A 1 456 ? 22.363 -19.307 -0.786 1.00 93.50 456 THR A C 1
ATOM 3624 O O . THR A 1 456 ? 22.662 -18.360 -1.513 1.00 93.50 456 THR A O 1
ATOM 3627 N N . ILE A 1 457 ? 21.700 -19.139 0.362 1.00 94.12 457 ILE A N 1
ATOM 3628 C CA . ILE A 1 457 ? 21.258 -17.835 0.869 1.00 94.12 457 ILE A CA 1
ATOM 3629 C C . ILE A 1 457 ? 22.469 -16.928 1.099 1.00 94.12 457 ILE A C 1
ATOM 3631 O O . ILE A 1 457 ? 22.466 -15.783 0.650 1.00 94.12 457 ILE A O 1
ATOM 3635 N N . ILE A 1 458 ? 23.521 -17.437 1.748 1.00 92.38 458 ILE A N 1
ATOM 3636 C CA . ILE A 1 458 ? 24.732 -16.658 2.041 1.00 92.38 458 ILE A CA 1
ATOM 3637 C C . ILE A 1 458 ? 25.462 -16.271 0.757 1.00 92.38 458 ILE A C 1
ATOM 3639 O O . ILE A 1 458 ? 25.823 -15.105 0.593 1.00 92.38 458 ILE A O 1
ATOM 3643 N N . TYR A 1 459 ? 25.623 -17.215 -0.172 1.00 91.88 459 TYR A N 1
ATOM 3644 C CA . TYR A 1 459 ? 26.197 -16.957 -1.491 1.00 91.88 459 TYR A CA 1
ATOM 3645 C C . TYR A 1 459 ? 25.448 -15.824 -2.213 1.00 91.88 459 TYR A C 1
ATOM 3647 O O . TYR A 1 459 ? 26.040 -14.822 -2.623 1.00 91.88 459 TYR A O 1
ATOM 3655 N N . LYS A 1 460 ? 24.117 -15.938 -2.294 1.00 91.94 460 LYS A N 1
ATOM 3656 C CA . LYS A 1 460 ? 23.238 -14.951 -2.930 1.00 91.94 460 LYS A CA 1
ATOM 3657 C C . LYS A 1 460 ? 23.324 -13.585 -2.243 1.00 91.94 460 LYS A C 1
ATOM 3659 O O . LYS A 1 460 ? 23.439 -12.564 -2.923 1.00 91.94 460 LYS A O 1
ATOM 3664 N N . MET A 1 461 ? 23.337 -13.545 -0.912 1.00 91.12 461 MET A N 1
ATOM 3665 C CA . MET A 1 461 ? 23.538 -12.304 -0.159 1.00 91.12 461 MET A CA 1
ATOM 3666 C C . MET A 1 461 ? 24.878 -11.640 -0.486 1.00 91.12 461 MET A C 1
ATOM 3668 O O . MET A 1 461 ? 24.909 -10.431 -0.706 1.00 91.12 461 MET A O 1
ATOM 3672 N N . TYR A 1 462 ? 25.966 -12.413 -0.557 1.00 88.38 462 TYR A N 1
ATOM 3673 C CA . TYR A 1 462 ? 27.294 -11.891 -0.883 1.00 88.38 462 TYR A CA 1
ATOM 3674 C C . TYR A 1 462 ? 27.328 -11.280 -2.291 1.00 88.38 462 TYR A C 1
ATOM 3676 O O . TYR A 1 462 ? 27.833 -10.173 -2.483 1.00 88.38 462 TYR A O 1
ATOM 3684 N N . LYS A 1 463 ? 26.717 -11.971 -3.262 1.00 87.88 463 LYS A N 1
ATOM 3685 C CA . LYS A 1 463 ? 26.625 -11.530 -4.662 1.00 87.88 463 LYS A CA 1
ATOM 3686 C C . LYS A 1 463 ? 25.788 -10.258 -4.820 1.00 87.88 463 LYS A C 1
ATOM 3688 O O . LYS A 1 463 ? 26.162 -9.366 -5.576 1.00 87.88 463 LYS A O 1
ATOM 3693 N N . MET A 1 464 ? 24.661 -10.159 -4.113 1.00 87.81 464 MET A N 1
ATOM 3694 C CA . MET A 1 464 ? 23.691 -9.073 -4.306 1.00 87.81 464 MET A CA 1
ATOM 3695 C C . MET A 1 464 ? 23.915 -7.859 -3.398 1.00 87.81 464 MET A C 1
ATOM 3697 O O . MET A 1 464 ? 23.509 -6.754 -3.756 1.00 87.81 464 MET A O 1
ATOM 3701 N N . ARG A 1 465 ? 24.539 -8.034 -2.227 1.00 86.25 465 ARG A N 1
ATOM 3702 C CA . ARG A 1 465 ? 24.721 -6.977 -1.217 1.00 86.25 465 ARG A CA 1
ATOM 3703 C C . ARG A 1 465 ? 26.149 -6.970 -0.646 1.00 86.25 465 ARG A C 1
ATOM 3705 O O . ARG A 1 465 ? 26.340 -7.182 0.552 1.00 86.25 465 ARG A O 1
ATOM 3712 N N . PRO A 1 466 ? 27.175 -6.671 -1.462 1.00 82.50 466 PRO A N 1
ATOM 3713 C CA . PRO A 1 466 ? 28.570 -6.685 -1.009 1.00 82.50 466 PRO A CA 1
ATOM 3714 C C . PRO A 1 466 ? 28.872 -5.647 0.092 1.00 82.50 466 PRO A C 1
ATOM 3716 O O . PRO A 1 466 ? 29.821 -5.811 0.861 1.00 82.50 466 PRO A O 1
ATOM 3719 N N . SER A 1 467 ? 28.057 -4.592 0.217 1.00 82.94 467 SER A N 1
ATOM 3720 C CA . SER A 1 467 ? 28.148 -3.614 1.311 1.00 82.94 467 SER A CA 1
ATOM 3721 C C . SER A 1 467 ? 27.804 -4.196 2.684 1.00 82.94 467 SER A C 1
ATOM 3723 O O . SER A 1 467 ? 28.270 -3.675 3.694 1.00 82.94 467 SER A O 1
ATOM 3725 N N . ASP A 1 468 ? 27.033 -5.285 2.727 1.00 81.69 468 ASP A N 1
ATOM 3726 C CA . ASP A 1 468 ? 26.488 -5.867 3.961 1.00 81.69 468 ASP A CA 1
ATOM 3727 C C . ASP A 1 468 ? 27.378 -7.008 4.494 1.00 81.69 468 ASP A C 1
ATOM 3729 O O . ASP A 1 468 ? 26.998 -7.770 5.386 1.00 81.69 468 ASP A O 1
ATOM 3733 N N . THR A 1 469 ? 28.602 -7.122 3.971 1.00 77.25 469 THR A N 1
ATOM 3734 C CA . THR A 1 469 ? 29.593 -8.150 4.332 1.00 77.25 469 THR A CA 1
ATOM 3735 C C . THR A 1 469 ? 29.950 -8.158 5.820 1.00 77.25 469 THR A C 1
ATOM 3737 O O . THR A 1 469 ? 30.219 -9.223 6.372 1.00 77.25 469 THR A O 1
ATOM 3740 N N . GLN A 1 470 ? 29.871 -7.016 6.512 1.00 78.81 470 GLN A N 1
ATOM 3741 C CA . GLN A 1 470 ? 30.034 -6.961 7.972 1.00 78.81 470 GLN A CA 1
ATOM 3742 C C . GLN A 1 470 ? 28.928 -7.723 8.715 1.00 78.81 470 GLN A C 1
ATOM 3744 O O . GLN A 1 470 ? 29.203 -8.417 9.694 1.00 78.81 470 GLN A O 1
ATOM 3749 N N . SER A 1 471 ? 27.684 -7.640 8.239 1.00 76.19 471 SER A N 1
ATOM 3750 C CA . SER A 1 471 ? 26.573 -8.398 8.815 1.00 76.19 471 SER A CA 1
ATOM 3751 C C . SER A 1 471 ? 26.722 -9.892 8.538 1.00 76.19 471 SER A C 1
ATOM 3753 O O . SER A 1 471 ? 26.464 -10.689 9.432 1.00 76.19 471 SER A O 1
ATOM 3755 N N . LEU A 1 472 ? 27.215 -10.280 7.357 1.00 78.94 472 LEU A N 1
ATOM 3756 C CA . LEU A 1 472 ? 27.529 -11.681 7.047 1.00 78.94 472 LEU A CA 1
ATOM 3757 C C . LEU A 1 472 ? 28.642 -12.241 7.939 1.00 78.94 472 LEU A C 1
ATOM 3759 O O . LEU A 1 472 ? 28.510 -13.350 8.444 1.00 78.94 472 LEU A O 1
ATOM 3763 N N . HIS A 1 473 ? 29.694 -11.467 8.211 1.00 83.44 473 HIS A N 1
ATOM 3764 C CA . HIS A 1 473 ? 30.732 -11.884 9.155 1.00 83.44 473 HIS A CA 1
ATOM 3765 C C . HIS A 1 473 ? 30.163 -12.059 10.571 1.00 83.44 473 HIS A C 1
ATOM 3767 O O . HIS A 1 473 ? 30.526 -13.002 11.274 1.00 83.44 473 HIS A O 1
ATOM 3773 N N . SER A 1 474 ? 29.240 -11.184 10.991 1.00 81.25 474 SER A N 1
ATOM 3774 C CA . SER A 1 474 ? 28.524 -11.370 12.255 1.00 81.25 474 SER A CA 1
ATOM 3775 C C . SER A 1 474 ? 27.713 -12.664 12.253 1.00 81.25 474 SER A C 1
ATOM 3777 O O . SER A 1 474 ? 27.692 -13.339 13.275 1.00 81.25 474 SER A O 1
ATOM 3779 N N . VAL A 1 475 ? 27.077 -13.031 11.136 1.00 78.81 475 VAL A N 1
ATOM 3780 C CA . VAL A 1 475 ? 26.351 -14.301 11.020 1.00 78.81 475 VAL A CA 1
ATOM 3781 C C . VAL A 1 475 ? 27.300 -15.493 11.147 1.00 78.81 475 VAL A C 1
ATOM 3783 O O . VAL A 1 475 ? 27.066 -16.356 11.988 1.00 78.81 475 VAL A O 1
ATOM 3786 N N . LEU A 1 476 ? 28.381 -15.529 10.363 1.00 83.81 476 LEU A N 1
ATOM 3787 C CA . LEU A 1 476 ? 29.331 -16.647 10.374 1.00 83.81 476 LEU A CA 1
ATOM 3788 C C . LEU A 1 476 ? 29.954 -16.841 11.760 1.00 83.81 476 LEU A C 1
ATOM 3790 O O . LEU A 1 476 ? 30.015 -17.963 12.247 1.00 83.81 476 LEU A O 1
ATOM 3794 N N . SER A 1 477 ? 30.262 -15.745 12.461 1.00 85.25 477 SER A N 1
ATOM 3795 C CA . SER A 1 477 ? 30.820 -15.796 13.819 1.00 85.25 477 SER A CA 1
ATOM 3796 C C . SER A 1 477 ? 29.885 -16.376 14.894 1.00 85.25 477 SER A C 1
ATOM 3798 O O . SER A 1 477 ? 30.334 -16.627 16.010 1.00 85.25 477 SER A O 1
ATOM 3800 N N . THR A 1 478 ? 28.592 -16.567 14.596 1.00 82.50 478 THR A N 1
ATOM 3801 C CA . THR A 1 478 ? 27.649 -17.232 15.519 1.00 82.50 478 THR A CA 1
ATOM 3802 C C . THR A 1 478 ? 27.644 -18.753 15.396 1.00 82.50 478 THR A C 1
ATOM 3804 O O . THR A 1 478 ? 27.072 -19.426 16.254 1.00 82.50 478 THR A O 1
ATOM 3807 N N . LEU A 1 479 ? 28.265 -19.301 14.350 1.00 84.00 479 LEU A N 1
ATOM 3808 C CA . LEU A 1 479 ? 28.378 -20.738 14.144 1.00 84.00 479 LEU A CA 1
ATOM 3809 C C . LEU A 1 479 ? 29.576 -21.291 14.922 1.00 84.00 479 LEU A C 1
ATOM 3811 O O . LEU A 1 479 ? 30.559 -20.592 15.167 1.00 84.00 479 LEU A O 1
ATOM 3815 N N . ASP A 1 480 ? 29.503 -22.560 15.323 1.00 90.00 480 ASP A N 1
ATOM 3816 C CA . ASP A 1 480 ? 30.704 -23.255 15.781 1.00 90.00 480 ASP A CA 1
ATOM 3817 C C . ASP A 1 480 ? 31.681 -23.460 14.606 1.00 90.00 480 ASP A C 1
ATOM 3819 O O . ASP A 1 480 ? 31.273 -23.500 13.443 1.00 90.00 480 ASP A O 1
ATOM 3823 N N . MET A 1 481 ? 32.979 -23.590 14.908 1.00 88.12 481 MET A N 1
ATOM 3824 C CA . MET A 1 481 ? 34.031 -23.665 13.881 1.00 88.12 481 MET A CA 1
ATOM 3825 C C . MET A 1 481 ? 33.825 -24.813 12.881 1.00 88.12 481 MET A C 1
ATOM 3827 O O . MET A 1 481 ? 34.262 -24.712 11.737 1.00 88.12 481 MET A O 1
ATOM 3831 N N . GLU A 1 482 ? 33.186 -25.913 13.290 1.00 87.94 482 GLU A N 1
ATOM 3832 C CA . GLU A 1 482 ? 32.953 -27.056 12.407 1.00 87.94 482 GLU A CA 1
ATOM 3833 C C . GLU A 1 482 ? 31.820 -26.761 11.414 1.00 87.94 482 GLU A C 1
ATOM 3835 O O . GLU A 1 482 ? 31.968 -27.009 10.214 1.00 87.94 482 GLU A O 1
ATOM 3840 N N . LYS A 1 483 ? 30.710 -26.183 11.889 1.00 87.44 483 LYS A N 1
ATOM 3841 C CA . LYS A 1 483 ? 29.604 -25.722 11.041 1.00 87.44 483 LYS A CA 1
ATOM 3842 C C . LYS A 1 483 ? 30.049 -24.605 10.106 1.00 87.44 483 LYS A C 1
ATOM 3844 O O . LYS A 1 483 ? 29.684 -24.634 8.933 1.00 87.44 483 LYS A O 1
ATOM 3849 N N . GLU A 1 484 ? 30.855 -23.666 10.598 1.00 89.19 484 GLU A N 1
ATOM 3850 C CA . GLU A 1 484 ? 31.432 -22.589 9.793 1.00 89.19 484 GLU A CA 1
ATOM 3851 C C . GLU A 1 484 ? 32.300 -23.151 8.659 1.00 89.19 484 GLU A C 1
ATOM 3853 O O . GLU A 1 484 ? 32.089 -22.796 7.501 1.00 89.19 484 GLU A O 1
ATOM 3858 N N . ALA A 1 485 ? 33.215 -24.081 8.956 1.00 87.94 485 ALA A N 1
ATOM 3859 C CA . ALA A 1 485 ? 34.089 -24.682 7.949 1.00 87.94 485 ALA A CA 1
ATOM 3860 C C . ALA A 1 485 ? 33.302 -25.413 6.849 1.00 87.94 485 ALA A C 1
ATOM 3862 O O . ALA A 1 485 ? 33.553 -25.190 5.665 1.00 87.94 485 ALA A O 1
ATOM 3863 N N . ARG A 1 486 ? 32.307 -26.231 7.225 1.00 87.75 486 ARG A N 1
ATOM 3864 C CA . ARG A 1 486 ? 31.450 -26.945 6.259 1.00 87.75 486 ARG A CA 1
ATOM 3865 C C . ARG A 1 486 ? 30.628 -25.987 5.398 1.00 87.75 486 ARG A C 1
ATOM 3867 O O . ARG A 1 486 ? 30.465 -26.206 4.200 1.00 87.75 486 ARG A O 1
ATOM 3874 N N . LEU A 1 487 ? 30.100 -24.927 6.006 1.00 89.25 487 LEU A N 1
ATOM 3875 C CA . LEU A 1 487 ? 29.326 -23.913 5.300 1.00 89.25 487 LEU A CA 1
ATOM 3876 C C . LEU A 1 487 ? 30.198 -23.144 4.302 1.00 89.25 487 LEU A C 1
ATOM 3878 O O . LEU A 1 487 ? 29.785 -22.944 3.162 1.00 89.25 487 LEU A O 1
ATOM 3882 N N . MET A 1 488 ? 31.415 -22.773 4.703 1.00 89.62 488 MET A N 1
ATOM 3883 C CA . MET A 1 488 ? 32.392 -22.125 3.827 1.00 89.62 488 MET A CA 1
ATOM 3884 C C . MET A 1 488 ? 32.796 -23.024 2.658 1.00 89.62 488 MET A C 1
ATOM 3886 O O . MET A 1 488 ? 32.862 -22.540 1.533 1.00 89.62 488 MET A O 1
ATOM 3890 N N . GLU A 1 489 ? 32.999 -24.324 2.882 1.00 89.94 489 GLU A N 1
ATOM 3891 C CA . GLU A 1 489 ? 33.296 -25.284 1.812 1.00 89.94 489 GLU A CA 1
ATOM 3892 C C . GLU A 1 489 ? 32.151 -25.366 0.783 1.00 89.94 489 GLU A C 1
ATOM 3894 O O . GLU A 1 489 ? 32.400 -25.289 -0.421 1.00 89.94 489 GLU A O 1
ATOM 3899 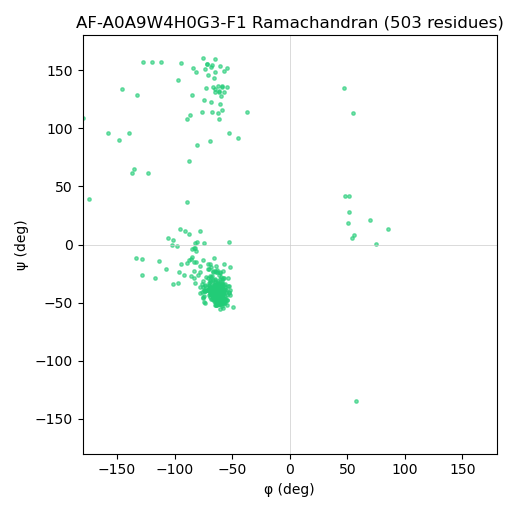N N . SER A 1 490 ? 30.891 -25.411 1.237 1.00 90.31 490 SER A N 1
ATOM 3900 C CA . SER A 1 490 ? 29.716 -25.391 0.345 1.00 90.31 490 SER A CA 1
ATOM 3901 C C . SER A 1 490 ? 29.586 -24.066 -0.423 1.00 90.31 490 SER A C 1
ATOM 3903 O O . SER A 1 490 ? 29.299 -24.062 -1.622 1.00 90.31 490 SER A O 1
ATOM 3905 N N . ILE A 1 491 ? 29.856 -22.928 0.228 1.00 87.56 491 ILE A N 1
ATOM 3906 C CA . ILE A 1 491 ? 29.860 -21.610 -0.426 1.00 87.56 491 ILE A CA 1
ATOM 3907 C C . ILE A 1 491 ? 30.953 -21.542 -1.502 1.00 87.56 491 ILE A C 1
ATOM 3909 O O . ILE A 1 491 ? 30.663 -21.130 -2.625 1.00 87.56 491 ILE A O 1
ATOM 3913 N N . ILE A 1 492 ? 32.183 -21.967 -1.190 1.00 88.06 492 ILE A N 1
ATOM 3914 C CA . ILE A 1 492 ? 33.316 -21.977 -2.132 1.00 88.06 492 ILE A CA 1
ATOM 3915 C C . ILE A 1 492 ? 33.003 -22.871 -3.332 1.00 88.06 492 ILE A C 1
ATOM 3917 O O . ILE A 1 492 ? 33.133 -22.423 -4.467 1.00 88.06 492 ILE A O 1
ATOM 3921 N N . SER A 1 493 ? 32.496 -24.085 -3.097 1.00 88.88 493 SER A N 1
ATOM 3922 C CA . SER A 1 493 ? 32.123 -25.006 -4.175 1.00 88.88 493 SER A CA 1
ATOM 3923 C C . SER A 1 493 ? 31.095 -24.395 -5.141 1.00 88.88 493 SER A C 1
ATOM 3925 O O . SER A 1 493 ? 31.172 -24.616 -6.349 1.00 88.88 493 SER A O 1
ATOM 3927 N N . ARG A 1 494 ? 30.166 -23.565 -4.644 1.00 87.00 494 ARG A N 1
ATOM 3928 C CA . ARG A 1 494 ? 29.200 -22.834 -5.487 1.00 87.00 494 ARG A CA 1
ATOM 3929 C C . ARG A 1 494 ? 29.832 -21.686 -6.271 1.00 87.00 494 ARG A C 1
ATOM 3931 O O . ARG A 1 494 ? 29.475 -21.497 -7.432 1.00 87.00 494 ARG A O 1
ATOM 3938 N N . PHE A 1 495 ? 30.771 -20.947 -5.676 1.00 84.38 495 PHE A N 1
ATOM 3939 C CA . PHE A 1 495 ? 31.556 -19.944 -6.407 1.00 84.38 495 PHE A CA 1
ATOM 3940 C C . PHE A 1 495 ? 32.357 -20.583 -7.548 1.00 84.38 495 PHE A C 1
ATOM 3942 O O . PHE A 1 495 ? 32.355 -20.060 -8.659 1.00 84.38 495 PHE A O 1
ATOM 3949 N N . GLU A 1 496 ? 32.983 -21.733 -7.298 1.00 85.56 496 GLU A N 1
ATOM 3950 C CA . GLU A 1 496 ? 33.754 -22.468 -8.305 1.00 85.56 496 GLU A CA 1
ATOM 3951 C C . GLU A 1 496 ? 32.857 -23.060 -9.405 1.00 85.56 496 GLU A C 1
ATOM 3953 O O . GLU A 1 496 ? 33.217 -23.014 -10.579 1.00 85.56 496 GLU A O 1
ATOM 3958 N N . GLY A 1 497 ? 31.664 -23.551 -9.052 1.00 82.94 497 GLY A N 1
ATOM 3959 C CA . GLY A 1 497 ? 30.707 -24.128 -10.003 1.00 82.94 497 GLY A CA 1
ATOM 3960 C C . GLY A 1 497 ? 30.072 -23.123 -10.974 1.00 82.94 497 GLY A C 1
ATOM 3961 O O . GLY A 1 497 ? 29.780 -23.483 -12.112 1.00 82.94 497 GLY A O 1
ATOM 3962 N N . GLU A 1 498 ? 29.880 -21.863 -10.568 1.00 80.00 498 GLU A N 1
ATOM 3963 C CA . GLU A 1 498 ? 29.444 -20.783 -11.477 1.00 80.00 498 GLU A CA 1
ATOM 3964 C C . GLU A 1 498 ? 30.629 -20.128 -12.230 1.00 80.00 498 GLU A C 1
ATOM 3966 O O . GLU A 1 498 ? 30.425 -19.365 -13.177 1.00 80.00 498 GLU A O 1
ATOM 3971 N N . GLY A 1 499 ? 31.868 -20.439 -11.829 1.00 58.66 499 GLY A N 1
ATOM 3972 C CA . GLY A 1 499 ? 33.103 -19.729 -12.171 1.00 58.66 499 GLY A CA 1
ATOM 3973 C C . GLY A 1 499 ? 33.833 -20.128 -13.459 1.00 58.66 499 GLY A C 1
ATOM 3974 O O . GLY A 1 499 ? 34.918 -19.605 -13.702 1.00 58.66 499 GLY A O 1
ATOM 3975 N N . GLU A 1 500 ? 33.279 -20.969 -14.340 1.00 53.50 500 GLU A N 1
ATOM 3976 C CA . GLU A 1 500 ? 33.874 -21.173 -15.681 1.00 53.50 500 GLU A CA 1
ATOM 3977 C C . GLU A 1 500 ? 33.636 -19.984 -16.651 1.00 53.50 500 GLU A C 1
ATOM 3979 O O . GLU A 1 500 ? 34.081 -20.028 -17.799 1.00 53.50 500 GLU A O 1
ATOM 3984 N N . GLY A 1 501 ? 32.969 -18.900 -16.217 1.00 52.66 501 GLY A N 1
ATOM 3985 C CA . GLY A 1 501 ? 32.541 -17.798 -17.099 1.00 52.66 501 GLY A CA 1
ATOM 3986 C C . GLY A 1 501 ? 33.115 -16.395 -16.855 1.00 52.66 501 GLY A C 1
ATOM 3987 O O . GLY A 1 501 ? 33.231 -15.636 -17.814 1.00 52.66 501 GLY A O 1
ATOM 3988 N N . GLU A 1 502 ? 33.491 -16.014 -15.635 1.00 48.12 502 GLU A N 1
ATOM 3989 C CA . GLU A 1 502 ? 33.931 -14.638 -15.342 1.00 48.12 502 GLU A CA 1
ATOM 3990 C C . GLU A 1 502 ? 35.125 -14.641 -14.387 1.00 48.12 502 GLU A C 1
ATOM 3992 O O . GLU A 1 502 ? 34.994 -14.712 -13.167 1.00 48.12 502 GLU A O 1
ATOM 3997 N N . GLY A 1 503 ? 36.321 -14.559 -14.971 1.00 48.75 503 GLY A N 1
ATOM 3998 C CA . GLY A 1 503 ? 37.548 -14.293 -14.236 1.00 48.75 503 GLY A CA 1
ATOM 3999 C C . GLY A 1 503 ? 37.567 -12.860 -13.713 1.00 48.75 503 GLY A C 1
ATOM 4000 O O . GLY A 1 503 ? 38.036 -11.977 -14.420 1.00 48.75 503 GLY A O 1
ATOM 4001 N N . ASP A 1 504 ? 37.034 -12.645 -12.511 1.00 45.19 504 ASP A N 1
ATOM 4002 C CA . ASP A 1 504 ? 37.618 -11.794 -11.462 1.00 45.19 504 ASP A CA 1
ATOM 4003 C C . ASP A 1 504 ? 36.715 -11.792 -10.211 1.00 45.19 504 ASP A C 1
ATOM 4005 O O . ASP A 1 504 ? 35.648 -11.170 -10.220 1.00 45.19 504 ASP A O 1
ATOM 4009 N N . ARG A 1 505 ? 37.167 -12.449 -9.131 1.00 42.28 505 ARG A N 1
ATOM 4010 C CA . ARG A 1 505 ? 37.241 -11.948 -7.738 1.00 42.28 505 ARG A CA 1
ATOM 4011 C C . ARG A 1 505 ? 37.539 -13.054 -6.736 1.00 42.28 505 ARG A C 1
ATOM 4013 O O . ARG A 1 505 ? 36.682 -13.946 -6.575 1.00 42.28 505 ARG A O 1
#

Foldseek 3Di:
DAPDQDAQDPPADPLLSVLLVLLVVLLVLLVDHLCVVCVVVVHDSVVSSCSNNSVDQDDVVVVVVSQVSSCVSVVHRDDVVSVVVSVVSSLSRCVVVPVVSSVVVVVVVVVVVVVVVVVVVVVVVVVVVVVVVVVVVVVVVVVVVVVVVVVVLVVVVVVVVVVVVVVVVVVVVVVVVVVVVVVVVVVLVVVLVVLVVVLVVLVVVLVVLVVVLVVLVVVVVVPDDPPSPVVNVVSVVVNVVSVVVNVVSVVVNVVSVVVPDPPPPCPDDDPLVVPPDVQPDALVRLLVVLVVVVVVPPPVSNLVSLLNCLADHDLVRSLSNLVSCVSVVHPSSLSNLLSVLQHPALVSLVCNCVVRCVPDVSNLSSLLSNLQRDFLVRLLVNLVVCVVVPNVVSLLSSLLSNLQHLDLVSNVRNLVSDDDPSNVSSLLSNLPRHDLQSLLVNLVVCCVVPVLSSLVSLLSNCVPPVVCVVSVVVSLVSDDPVSSVVSVVSNVVVCVVVPPPDPDD

pLDDT: mean 86.8, std 11.94, range [36.62, 98.0]

Mean predicted aligned error: 15.47 Å

Nearest PDB structures (foldseek):
  7nxt-assembly1_A  TM=1.908E-01  e=2.930E-01  Homo sapiens
  8aw4-assembly1_A  TM=2.258E-01  e=2.253E+00  synthetic construct

Solvent-accessible surface area (backbone atoms only — not comparable to full-atom values): 27329 Å² total; per-residue (Å²): 133,81,71,76,77,70,74,68,45,88,87,32,54,74,43,25,41,52,29,12,51,55,50,43,59,55,52,57,70,56,76,65,45,64,61,60,49,16,60,73,71,76,45,57,43,68,58,52,50,32,29,50,19,14,74,37,84,70,58,68,70,58,56,53,48,53,54,49,54,30,20,61,72,62,80,42,80,72,56,68,68,60,54,52,48,53,51,50,32,46,50,51,25,30,52,77,74,37,58,69,62,34,52,53,51,50,54,51,52,51,48,55,49,50,51,51,51,51,51,52,50,50,55,51,50,52,53,49,53,53,51,50,53,53,50,52,52,52,49,54,53,50,53,51,51,50,51,52,52,52,53,50,54,52,50,54,50,51,53,51,51,53,52,49,52,52,51,52,48,53,52,50,53,52,50,53,48,50,54,50,51,51,50,53,53,52,50,53,50,51,53,53,49,52,56,50,51,53,49,52,54,49,53,52,50,44,53,54,41,52,53,53,45,53,54,48,51,59,43,58,76,69,70,66,63,91,74,54,58,68,56,46,56,48,44,52,51,54,39,52,53,49,50,52,54,50,50,53,52,53,50,51,54,52,51,56,62,66,68,70,63,73,75,80,69,84,71,75,73,53,82,75,67,73,50,83,53,67,64,78,53,50,42,68,56,50,42,52,49,52,59,53,38,66,74,64,70,49,62,68,66,44,50,52,52,34,36,48,45,27,48,64,36,55,67,80,51,44,51,56,28,46,54,55,30,55,77,67,70,39,78,61,46,61,52,23,38,42,26,22,30,55,61,44,54,54,67,57,51,49,50,46,33,75,78,56,11,82,84,63,63,51,25,62,54,32,42,35,36,25,35,54,59,46,54,24,69,53,48,45,54,39,47,55,53,34,56,77,69,68,39,59,71,59,48,53,47,32,39,50,28,28,36,54,40,88,50,45,69,62,40,50,42,37,48,76,54,39,62,74,73,54,34,56,52,41,44,50,33,34,38,73,63,38,57,63,89,61,41,39,67,34,45,62,56,33,46,76,79,38,48,71,56,38,26,51,32,52,48,47,26,52,74,76,40,66,87,50,49,67,45,51,51,57,30,52,69,73,46,55,74,68,60,39,51,55,42,50,52,52,34,50,54,51,54,58,70,67,44,90,76,63,98,79,136